Protein AF-A0A2T9Y3X3-F1 (afdb_monomer)

Mean predicted aligned error: 17.55 Å

Organism: NCBI:txid133385

Radius of gyration: 26.72 Å; Cα contacts (8 Å, |Δi|>4): 617; chains: 1; bounding box: 65×54×82 Å

pLDDT: mean 71.12, std 23.8, range [22.52, 98.0]

Secondary structure (DSSP, 8-state):
-HHHHHHHHHHHHHHHHGGG----PPP-TT-TT---PPBGGG--HHHHHHHHHHHHHHHHTTHHHHHHHHHHHTHHHHSSSTTHHHHHHHHHHHHHHHHHTT-TT----B--TTTTTT-GGG-GGGSTTTT--S-BTTTTB--SSTTTT-EE-SSSSEE-B---TBTTB--SS-HHHHH-GGGGSTTGGGSTHHHHHHHHHHHHHHHHHHH-GGGTT----B-TTS-B--TT--TTS-SS---------------S------S-GGGTTS----PPP---PPPBGGG--HHHHHHHHHHHHHHHHTTHHHHHHHHHHHTHHHHSSSTTHHHHHHHHHHHHHHHHHHH-TT----B--TTTTTT-GGGSGGGSTTTT----BTTTTB--SSTTTT-EE-SSSSEE-B---TBTTB------HHHHHHHHHH--SHHHHHHHHIIIIIHHHHHHH-GGGGSTTGGG-

Sequence (465 aa):
MKFIILIYSIFTFITCIYSQRIPNPPLPTTCSNVLVRKDVRNLSDQEWQKFSDVINTMHQRKWLEVLSKIHNNNMREIHNSGFFMPWHRRFLAHFQMLVNTIDPDVVLPYWDWTASWQNPEFDSVLSSNRFGGNGAGNQRCIVNGVQSSWEKSYPQFGCVSRNFAQGNSPGPFWPMQGIGGDFAEMWAPNDALFFLHHAMVDRIWAIWQNQNRNGFSDINSRTVNGGVINSNSQNFFNRNQRSNVKTPNRYFGMKLQAPAINTNLTRMFSTNNAVAEEMNLRKDIRRMTDSEWGDYTEAIRSMHDLGWLEELSKIHNDYAMEVHGCGFLLPWHRRFVNHFQKLINIINPSIVIPYWDWTAEWQNPENDPVLSSSRFGGNGVGQNQCVRDGIEANWNRTYPDFNCMKRGYQQGASPGPFWPMDGIVRLIRNDREFRMFSTNLENGSHGAVHLGIGADFAEMWAPNE

Structure (mmCIF, N/CA/C/O backbone):
data_AF-A0A2T9Y3X3-F1
#
_entry.id   AF-A0A2T9Y3X3-F1
#
loop_
_atom_site.group_PDB
_atom_site.id
_atom_site.type_symbol
_atom_site.label_atom_id
_atom_site.label_alt_id
_atom_site.label_comp_id
_atom_site.label_asym_id
_atom_site.label_entity_id
_atom_site.label_seq_id
_atom_site.pdbx_PDB_ins_code
_atom_site.Cartn_x
_atom_site.Cartn_y
_atom_site.Cartn_z
_atom_site.occupancy
_atom_site.B_iso_or_equiv
_atom_site.auth_seq_id
_atom_site.auth_comp_id
_atom_site.auth_asym_id
_atom_site.auth_atom_id
_atom_site.pdbx_PDB_model_num
ATOM 1 N N . MET A 1 1 ? -24.862 8.686 -46.335 1.00 45.59 1 MET A N 1
ATOM 2 C CA . MET A 1 1 ? -24.214 9.409 -45.212 1.00 45.59 1 MET A CA 1
ATOM 3 C C . MET A 1 1 ? -25.176 9.908 -44.125 1.00 45.59 1 MET A C 1
ATOM 5 O O . MET A 1 1 ? -24.797 9.843 -42.968 1.00 45.59 1 MET A O 1
ATOM 9 N N . LYS A 1 2 ? -26.418 10.335 -44.420 1.00 34.34 2 LYS A N 1
ATOM 10 C CA . LYS A 1 2 ? -27.380 10.769 -43.375 1.00 34.34 2 LYS A CA 1
ATOM 11 C C . LYS A 1 2 ? -28.136 9.643 -42.633 1.00 34.34 2 LYS A C 1
ATOM 13 O O . LYS A 1 2 ? -28.681 9.901 -41.572 1.00 34.34 2 LYS A O 1
ATOM 18 N N . PHE A 1 3 ? -28.123 8.402 -43.130 1.00 31.28 3 PHE A N 1
ATOM 19 C CA . PHE A 1 3 ? -28.801 7.261 -42.480 1.00 31.28 3 PHE A CA 1
ATOM 20 C C . PHE A 1 3 ? -27.947 6.528 -41.424 1.00 31.28 3 PHE A C 1
ATOM 22 O O . PHE A 1 3 ? -28.492 5.930 -40.506 1.00 31.28 3 PHE A O 1
ATOM 29 N N . ILE A 1 4 ? -26.614 6.616 -41.504 1.00 35.69 4 ILE A N 1
ATOM 30 C CA . ILE A 1 4 ? -25.695 5.964 -40.546 1.00 35.69 4 ILE A CA 1
ATOM 31 C C . ILE A 1 4 ? -25.573 6.784 -39.249 1.00 35.69 4 ILE A C 1
ATOM 33 O O . ILE A 1 4 ? -25.442 6.224 -38.166 1.00 35.69 4 ILE A O 1
ATOM 37 N N . ILE A 1 5 ? -25.718 8.109 -39.342 1.00 34.31 5 ILE A N 1
ATOM 38 C CA . ILE A 1 5 ? -25.665 9.016 -38.187 1.00 34.31 5 ILE A CA 1
ATOM 39 C C . ILE A 1 5 ? -26.908 8.844 -37.292 1.00 34.31 5 ILE A C 1
ATOM 41 O O . ILE A 1 5 ? -26.790 8.889 -36.074 1.00 34.31 5 ILE A O 1
ATOM 45 N N . LEU A 1 6 ? -28.082 8.538 -37.862 1.00 31.19 6 LEU A N 1
ATOM 46 C CA . LEU A 1 6 ? -29.314 8.345 -37.083 1.00 31.19 6 LEU A CA 1
ATOM 47 C C . LEU A 1 6 ? -29.314 7.032 -36.271 1.00 31.19 6 LEU A C 1
ATOM 49 O O . LEU A 1 6 ? -29.847 6.995 -35.165 1.00 31.19 6 LEU A O 1
ATOM 53 N N . ILE A 1 7 ? -28.668 5.973 -36.776 1.00 35.28 7 ILE A N 1
ATOM 54 C CA . ILE A 1 7 ? -28.535 4.690 -36.062 1.00 35.28 7 ILE A CA 1
ATOM 55 C C . ILE A 1 7 ? -27.543 4.820 -34.897 1.00 35.28 7 ILE A C 1
ATOM 57 O O . ILE A 1 7 ? -27.827 4.340 -33.801 1.00 35.28 7 ILE A O 1
ATOM 61 N N . TYR A 1 8 ? -26.439 5.553 -35.083 1.00 30.86 8 TYR A N 1
ATOM 62 C CA . TYR A 1 8 ? -25.487 5.829 -34.002 1.00 30.86 8 TYR A CA 1
ATOM 63 C C . TYR A 1 8 ? -26.073 6.723 -32.900 1.00 30.86 8 TYR A C 1
ATOM 65 O O . TYR A 1 8 ? -25.763 6.504 -31.730 1.00 30.86 8 TYR A O 1
ATOM 73 N N . SER A 1 9 ? -26.962 7.667 -33.233 1.00 32.09 9 SER A N 1
ATOM 74 C CA . SER A 1 9 ? -27.632 8.534 -32.250 1.00 32.09 9 SER A CA 1
ATOM 75 C C . SER A 1 9 ? -28.755 7.843 -31.461 1.00 32.09 9 SER A C 1
ATOM 77 O O . SER A 1 9 ? -28.993 8.197 -30.310 1.00 32.09 9 SER A O 1
ATOM 79 N N . ILE A 1 10 ? -29.420 6.825 -32.024 1.00 33.75 10 ILE A N 1
ATOM 80 C CA . ILE A 1 10 ? -30.422 6.025 -31.291 1.00 33.75 10 ILE A CA 1
ATOM 81 C C . ILE A 1 10 ? -29.736 4.972 -30.404 1.00 33.75 10 ILE A C 1
ATOM 83 O O . ILE A 1 10 ? -30.174 4.744 -29.275 1.00 33.75 10 ILE A O 1
ATOM 87 N N . PHE A 1 11 ? -28.602 4.406 -30.837 1.00 30.22 11 PHE A N 1
ATOM 88 C CA . PHE A 1 11 ? -27.811 3.499 -29.995 1.00 30.22 11 PHE A CA 1
ATOM 89 C C . PHE A 1 11 ? -27.131 4.215 -28.815 1.00 30.22 11 PHE A C 1
ATOM 91 O O . PHE A 1 11 ? -27.002 3.625 -27.744 1.00 30.22 11 PHE A O 1
ATOM 98 N N . THR A 1 12 ? -26.763 5.495 -28.956 1.00 32.69 12 THR A N 1
ATOM 99 C CA . THR A 1 12 ? -26.224 6.311 -27.845 1.00 32.69 12 THR A CA 1
ATOM 100 C C . THR A 1 12 ? -27.295 6.821 -26.874 1.00 32.69 12 THR A C 1
ATOM 102 O O . THR A 1 12 ? -26.985 7.055 -25.710 1.00 32.69 12 THR A O 1
ATOM 105 N N . PHE A 1 13 ? -28.568 6.921 -27.278 1.00 30.36 13 PHE A N 1
ATOM 106 C CA . PHE A 1 13 ? -29.653 7.282 -26.351 1.00 30.36 13 PHE A CA 1
ATOM 107 C C . PHE A 1 13 ? -30.237 6.078 -25.588 1.00 30.36 13 PHE A C 1
ATOM 109 O O . PHE A 1 13 ? -30.610 6.220 -24.424 1.00 30.36 13 PHE A O 1
ATOM 116 N N . ILE A 1 14 ? -30.251 4.873 -26.173 1.00 30.66 14 ILE A N 1
ATOM 117 C CA . ILE A 1 14 ? -30.709 3.652 -25.475 1.00 30.66 14 ILE A CA 1
ATOM 118 C C . ILE A 1 14 ? -29.642 3.119 -24.497 1.00 30.66 14 ILE A C 1
ATOM 120 O O . ILE A 1 14 ? -29.985 2.589 -23.440 1.00 30.66 14 ILE A O 1
ATOM 124 N N . THR A 1 15 ? -28.352 3.347 -24.765 1.00 31.41 15 THR A N 1
ATOM 125 C CA . THR A 1 15 ? -27.263 3.009 -23.824 1.00 31.41 15 THR A CA 1
ATOM 126 C C . THR A 1 15 ? -27.129 3.999 -22.661 1.00 31.41 15 THR A C 1
ATOM 128 O O . THR A 1 15 ? -26.677 3.612 -21.585 1.00 31.41 15 THR A O 1
ATOM 131 N N . CYS A 1 16 ? -27.628 5.232 -22.801 1.00 28.64 16 CYS A N 1
ATOM 132 C CA . CYS A 1 16 ? -27.688 6.200 -21.698 1.00 28.64 16 CYS A CA 1
ATOM 133 C C . CYS A 1 16 ? -28.875 5.989 -20.738 1.00 28.64 16 CYS A C 1
ATOM 135 O O . CYS A 1 16 ? -28.778 6.373 -19.574 1.00 28.64 16 CYS A O 1
ATOM 137 N N . ILE A 1 17 ? -29.969 5.337 -21.155 1.00 32.72 17 ILE A N 1
ATOM 138 C CA . ILE A 1 17 ? -31.127 5.080 -20.268 1.00 32.72 17 ILE A CA 1
ATOM 139 C C . ILE A 1 17 ? -30.954 3.787 -19.442 1.00 32.72 17 ILE A C 1
ATOM 141 O O . ILE A 1 17 ? -31.497 3.685 -18.342 1.00 32.72 17 ILE A O 1
ATOM 145 N N . TYR A 1 18 ? -30.100 2.849 -19.868 1.00 29.34 18 TYR A N 1
ATOM 146 C CA . TYR A 1 18 ? -29.689 1.704 -19.033 1.00 29.34 18 TYR A CA 1
ATOM 147 C C . TYR A 1 18 ? -28.472 1.982 -18.133 1.00 29.34 18 TYR A C 1
ATOM 149 O O . TYR A 1 18 ? -28.145 1.175 -17.263 1.00 29.34 18 TYR A O 1
ATOM 157 N N . SER A 1 19 ? -27.852 3.160 -18.250 1.00 31.12 19 SER A N 1
ATOM 158 C CA . SER A 1 19 ? -26.729 3.582 -17.400 1.00 31.12 19 SER A CA 1
ATOM 159 C C . SER A 1 19 ? -27.138 3.978 -15.969 1.00 31.12 19 SER A C 1
ATOM 161 O O . SER A 1 19 ? -26.263 4.252 -15.149 1.00 31.12 19 SER A O 1
ATOM 163 N N . GLN A 1 20 ? -28.433 3.999 -15.628 1.00 34.84 20 GLN A N 1
ATOM 164 C CA . GLN A 1 20 ? -28.901 4.292 -14.262 1.00 34.84 20 GLN A CA 1
ATOM 165 C C . GLN A 1 20 ? -29.295 3.059 -13.433 1.00 34.84 20 GLN A C 1
ATOM 167 O O . GLN A 1 20 ? -29.750 3.211 -12.302 1.00 34.84 20 GLN A O 1
ATOM 172 N N . ARG A 1 21 ? -29.080 1.832 -13.927 1.00 36.34 21 ARG A N 1
ATOM 173 C CA . ARG A 1 21 ? -29.188 0.604 -13.114 1.00 36.34 21 ARG A CA 1
ATOM 174 C C . ARG A 1 21 ? -28.209 -0.468 -13.578 1.00 36.34 21 ARG A C 1
ATOM 176 O O . ARG A 1 21 ? -28.612 -1.575 -13.917 1.00 36.34 21 ARG A O 1
ATOM 183 N N . ILE A 1 22 ? -26.919 -0.152 -13.562 1.00 29.39 22 ILE A N 1
ATOM 184 C CA . ILE A 1 22 ? -25.893 -1.195 -13.534 1.00 29.39 22 ILE A CA 1
ATOM 185 C C . ILE A 1 22 ? -25.540 -1.385 -12.054 1.00 29.39 22 ILE A C 1
ATOM 187 O O . ILE A 1 22 ? -24.742 -0.600 -11.533 1.00 29.39 22 ILE A O 1
ATOM 191 N N . PRO A 1 23 ? -26.174 -2.335 -11.330 1.00 34.94 23 PRO A N 1
ATOM 192 C CA . PRO A 1 23 ? -25.658 -2.735 -10.028 1.00 34.94 23 PRO A CA 1
ATOM 193 C C . PRO A 1 23 ? -24.201 -3.151 -10.213 1.00 34.94 23 PRO A C 1
ATOM 195 O O . PRO A 1 23 ? -23.835 -3.642 -11.285 1.00 34.94 23 PRO A O 1
ATOM 198 N N . ASN A 1 24 ? -23.376 -2.910 -9.190 1.00 29.89 24 ASN A N 1
ATOM 199 C CA . ASN A 1 24 ? -21.985 -3.356 -9.177 1.00 29.89 24 ASN A CA 1
ATOM 200 C C . ASN A 1 24 ? -21.893 -4.763 -9.789 1.00 29.89 24 ASN A C 1
ATOM 202 O O . ASN A 1 24 ? -22.757 -5.590 -9.468 1.00 29.89 24 ASN A O 1
ATOM 206 N N . PRO A 1 25 ? -20.910 -5.030 -10.671 1.00 29.92 25 PRO A N 1
ATOM 207 C CA . PRO A 1 25 ? -20.738 -6.365 -11.228 1.00 29.92 25 PRO A CA 1
ATOM 208 C C . PRO A 1 25 ? -20.775 -7.374 -10.074 1.00 29.92 25 PRO A C 1
ATOM 210 O O . PRO A 1 25 ? -20.190 -7.087 -9.020 1.00 29.92 25 PRO A O 1
ATOM 213 N N . PRO A 1 26 ? -21.509 -8.496 -10.201 1.00 32.25 26 PRO A N 1
ATOM 214 C CA . PRO A 1 26 ? -21.518 -9.484 -9.141 1.00 32.25 26 PRO A CA 1
ATOM 215 C C . PRO A 1 26 ? -20.068 -9.891 -8.910 1.00 32.25 26 PRO A C 1
ATOM 217 O O . PRO A 1 26 ? -19.355 -10.241 -9.853 1.00 32.25 26 PRO A O 1
ATOM 220 N N . LEU A 1 27 ? -19.629 -9.756 -7.657 1.00 32.03 27 LEU A N 1
ATOM 221 C CA . LEU A 1 27 ? -18.309 -10.203 -7.240 1.00 32.03 27 LEU A CA 1
ATOM 222 C C . LEU A 1 27 ? -18.123 -11.654 -7.719 1.00 32.03 27 LEU A C 1
ATOM 224 O O . LEU A 1 27 ? -19.108 -12.403 -7.728 1.00 32.03 27 LEU A O 1
ATOM 228 N N . PRO A 1 28 ? -16.904 -12.051 -8.128 1.00 28.48 28 PRO A N 1
ATOM 229 C CA . PRO A 1 28 ? -16.628 -13.397 -8.618 1.00 28.48 28 PRO A CA 1
ATOM 230 C C . PRO A 1 28 ? -17.271 -14.438 -7.701 1.00 28.48 28 PRO A C 1
ATOM 232 O O . PRO A 1 28 ? -17.148 -14.334 -6.479 1.00 28.48 28 PRO A O 1
ATOM 235 N N . THR A 1 29 ? -17.946 -15.444 -8.263 1.00 35.69 29 THR A N 1
ATOM 236 C CA . THR A 1 29 ? -18.671 -16.445 -7.456 1.00 35.69 29 THR A CA 1
ATOM 237 C C . THR A 1 29 ? -17.756 -17.220 -6.511 1.00 35.69 29 THR A C 1
ATOM 239 O O . THR A 1 29 ? -18.230 -17.773 -5.525 1.00 35.69 29 THR A O 1
ATOM 242 N N . THR A 1 30 ? -16.448 -17.200 -6.764 1.00 30.88 30 THR A N 1
ATOM 243 C CA . THR A 1 30 ? -15.414 -17.576 -5.803 1.00 30.88 30 THR A CA 1
ATOM 244 C C . THR A 1 30 ? -14.181 -16.696 -5.993 1.00 30.88 30 THR A C 1
ATOM 246 O O . THR A 1 30 ? -13.256 -17.039 -6.724 1.00 30.88 30 THR A O 1
ATOM 249 N N . CYS A 1 31 ? -14.131 -15.573 -5.281 1.00 31.61 31 CYS A N 1
ATOM 250 C CA . CYS A 1 31 ? -12.878 -15.213 -4.632 1.00 31.61 31 CYS A CA 1
ATOM 251 C C . CYS A 1 31 ? -12.754 -16.141 -3.431 1.00 31.61 31 CYS A C 1
ATOM 253 O O . CYS A 1 31 ? -13.565 -16.038 -2.512 1.00 31.61 31 CYS A O 1
ATOM 255 N N . SER A 1 32 ? -11.781 -17.050 -3.421 1.00 38.00 32 SER A N 1
ATOM 256 C CA . SER A 1 32 ? -11.674 -18.040 -2.344 1.00 38.00 32 SER A CA 1
ATOM 257 C C . SER A 1 32 ? -11.532 -17.395 -0.962 1.00 38.00 32 SER A C 1
ATOM 259 O O . SER A 1 32 ? -11.825 -18.071 0.009 1.00 38.00 32 SER A O 1
ATOM 261 N N . ASN A 1 33 ? -11.160 -16.103 -0.881 1.00 44.47 33 ASN A N 1
ATOM 262 C CA . ASN A 1 33 ? -11.141 -15.297 0.343 1.00 44.47 33 ASN A CA 1
ATOM 263 C C . ASN A 1 33 ? -11.351 -13.785 0.065 1.00 44.47 33 ASN A C 1
ATOM 265 O O . ASN A 1 33 ? -10.415 -12.992 0.186 1.00 44.47 33 ASN A O 1
ATOM 269 N N . VAL A 1 34 ? -12.559 -13.335 -0.311 1.00 43.94 34 VAL A N 1
ATOM 270 C CA . VAL A 1 34 ? -12.894 -11.898 -0.151 1.00 43.94 34 VAL A CA 1
ATOM 271 C C . VAL A 1 34 ? -13.094 -11.622 1.334 1.00 43.94 34 VAL A C 1
ATOM 273 O O . VAL A 1 34 ? -14.014 -12.153 1.951 1.00 43.94 34 VAL A O 1
ATOM 276 N N . LEU A 1 35 ? -12.247 -10.763 1.905 1.00 52.03 35 LEU A N 1
ATOM 277 C CA . LEU A 1 35 ? -12.434 -10.281 3.270 1.00 52.03 35 LEU A CA 1
ATOM 278 C C . LEU A 1 35 ? -13.644 -9.338 3.302 1.00 52.03 35 LEU A C 1
ATOM 280 O O . LEU A 1 35 ? -13.610 -8.241 2.741 1.00 52.03 35 LEU A O 1
ATOM 284 N N . VAL A 1 36 ? -14.718 -9.762 3.965 1.00 57.53 36 VAL A N 1
ATOM 285 C CA . VAL A 1 36 ? -15.934 -8.958 4.133 1.00 57.53 36 VAL A CA 1
ATOM 286 C C . VAL A 1 36 ? -15.887 -8.261 5.486 1.00 57.53 36 VAL A C 1
ATOM 288 O O . VAL A 1 36 ? -16.011 -8.903 6.528 1.00 57.53 36 VAL A O 1
ATOM 291 N N . ARG A 1 37 ? -15.745 -6.930 5.483 1.00 74.12 37 ARG A N 1
ATOM 292 C CA . ARG A 1 37 ? -15.903 -6.136 6.709 1.00 74.12 37 ARG A CA 1
ATOM 293 C C . ARG A 1 37 ? -17.377 -6.119 7.106 1.00 74.12 37 ARG A C 1
ATOM 295 O O . ARG A 1 37 ? -18.214 -5.647 6.336 1.00 74.12 37 ARG A O 1
ATOM 302 N N . LYS A 1 38 ? -17.689 -6.604 8.305 1.00 77.69 38 LYS A N 1
ATOM 303 C CA . LYS A 1 38 ? -19.032 -6.536 8.894 1.00 77.69 38 LYS A CA 1
ATOM 304 C C . LYS A 1 38 ? -19.159 -5.309 9.790 1.00 77.69 38 LYS A C 1
ATOM 306 O O . LYS A 1 38 ? -18.164 -4.799 10.304 1.00 77.69 38 LYS A O 1
ATOM 311 N N . ASP A 1 39 ? -20.394 -4.869 10.000 1.00 82.00 39 ASP A N 1
ATOM 312 C CA . ASP A 1 39 ? -20.692 -4.020 11.148 1.00 82.00 39 ASP A CA 1
ATOM 313 C C . ASP A 1 39 ? -20.313 -4.789 12.416 1.00 82.00 39 ASP A C 1
ATOM 315 O O . ASP A 1 39 ? -20.697 -5.951 12.566 1.00 82.00 39 ASP A O 1
ATOM 319 N N . VAL A 1 40 ? -19.566 -4.158 13.316 1.00 88.31 40 VAL A N 1
ATOM 320 C CA . VAL A 1 40 ? -19.124 -4.772 14.574 1.00 88.31 40 VAL A CA 1
ATOM 321 C C . VAL A 1 40 ? -20.294 -5.306 15.415 1.00 88.31 40 VAL A C 1
ATOM 323 O O . VAL A 1 40 ? -20.135 -6.285 16.141 1.00 88.31 40 VAL A O 1
ATOM 326 N N . ARG A 1 41 ? -21.490 -4.720 15.285 1.00 85.44 41 ARG A N 1
ATOM 327 C CA . ARG A 1 41 ? -22.707 -5.164 15.986 1.00 85.44 41 ARG A CA 1
ATOM 328 C C . ARG A 1 41 ? -23.257 -6.486 15.460 1.00 85.44 41 ARG A C 1
ATOM 330 O O . ARG A 1 41 ? -23.977 -7.170 16.175 1.00 85.44 41 ARG A O 1
ATOM 337 N N . ASN A 1 42 ? -22.894 -6.845 14.231 1.00 85.00 42 ASN A N 1
ATOM 338 C CA . ASN A 1 42 ? -23.330 -8.069 13.565 1.00 85.00 42 ASN A CA 1
ATOM 339 C C . ASN A 1 42 ? -22.295 -9.199 13.672 1.00 85.00 42 ASN A C 1
ATOM 341 O O . ASN A 1 42 ? -22.474 -10.242 13.044 1.00 85.00 42 ASN A O 1
ATOM 345 N N . LEU A 1 43 ? -21.202 -8.996 14.415 1.00 83.56 43 LEU A N 1
ATOM 346 C CA . LEU A 1 43 ? -20.276 -10.076 14.737 1.00 83.56 43 LEU A CA 1
ATOM 347 C C . LEU A 1 43 ? -20.931 -11.033 15.733 1.00 83.56 43 LEU A C 1
ATOM 349 O O . LEU A 1 43 ? -21.500 -10.604 16.738 1.00 83.56 43 LEU A O 1
ATOM 353 N N . SER A 1 44 ? -20.801 -12.332 15.470 1.00 93.06 44 SER A N 1
ATOM 354 C CA . SER A 1 44 ? -21.069 -13.362 16.474 1.00 93.06 44 SER A CA 1
ATOM 355 C C . SER A 1 44 ? -20.125 -13.213 17.669 1.00 93.06 44 SER A C 1
ATOM 357 O O . SER A 1 44 ? -19.055 -12.611 17.558 1.00 93.06 44 SER A O 1
ATOM 359 N N . ASP A 1 45 ? -20.471 -13.806 18.811 1.00 94.12 45 ASP A N 1
ATOM 360 C CA . ASP A 1 45 ? -19.597 -13.760 19.989 1.00 94.12 45 ASP A CA 1
ATOM 361 C C . ASP A 1 45 ? -18.233 -14.415 19.729 1.00 94.12 45 ASP A C 1
ATOM 363 O O . ASP A 1 45 ? -17.224 -13.945 20.245 1.00 94.12 45 ASP A O 1
ATOM 367 N N . GLN A 1 46 ? -18.173 -15.432 18.861 1.00 95.38 46 GLN A N 1
ATOM 368 C CA . GLN A 1 46 ? -16.912 -16.042 18.435 1.00 95.38 46 GLN A CA 1
ATOM 369 C C . GLN A 1 46 ? -16.069 -15.087 17.575 1.00 95.38 46 GLN A C 1
ATOM 371 O O . GLN A 1 46 ? -14.864 -14.970 17.789 1.00 95.38 46 GLN A O 1
ATOM 376 N N . GLU A 1 47 ? -16.683 -14.390 16.615 1.00 91.56 47 GLU A N 1
ATOM 377 C CA . GLU A 1 47 ? -15.985 -13.396 15.788 1.00 91.56 47 GLU A CA 1
ATOM 378 C C . GLU A 1 47 ? -15.519 -12.199 16.620 1.00 91.56 47 GLU A C 1
ATOM 380 O O . GLU A 1 47 ? -14.399 -11.719 16.441 1.00 91.56 47 GLU A O 1
ATOM 385 N N . TRP A 1 48 ? -16.356 -11.739 17.555 1.00 95.94 48 TRP A N 1
ATOM 386 C CA . TRP A 1 48 ? -15.987 -10.703 18.511 1.00 95.94 48 TRP A CA 1
ATOM 387 C C . TRP A 1 48 ? -14.811 -11.147 19.378 1.00 95.94 48 TRP A C 1
ATOM 389 O O . TRP A 1 48 ? -13.852 -10.391 19.506 1.00 95.94 48 TRP A O 1
ATOM 399 N N . GLN A 1 49 ? -14.851 -12.367 19.923 1.00 97.12 49 GLN A N 1
ATOM 400 C CA . GLN A 1 49 ? -13.775 -12.902 20.751 1.00 97.12 49 GLN A CA 1
ATOM 401 C C . GLN A 1 49 ? -12.454 -12.909 19.976 1.00 97.12 49 GLN A C 1
ATOM 403 O O . GLN A 1 49 ? -11.503 -12.263 20.413 1.00 97.12 49 GLN A O 1
ATOM 408 N N . LYS A 1 50 ? -12.433 -13.504 18.773 1.00 96.44 50 LYS A N 1
ATOM 409 C CA . LYS A 1 50 ? -11.250 -13.508 17.898 1.00 96.44 50 LYS A CA 1
ATOM 410 C C . LYS A 1 50 ? -10.726 -12.096 17.624 1.00 96.44 50 LYS A C 1
ATOM 412 O O . LYS A 1 50 ? -9.538 -11.828 17.779 1.00 96.44 50 LYS A O 1
ATOM 417 N N . PHE A 1 51 ? -11.608 -11.171 17.243 1.00 96.25 51 PHE A N 1
ATOM 418 C CA . PHE A 1 51 ? -11.207 -9.793 16.966 1.00 96.25 51 PHE A CA 1
ATOM 419 C C . PHE A 1 51 ? -10.648 -9.094 18.216 1.00 96.25 51 PHE A C 1
ATOM 421 O O . PHE A 1 51 ? -9.615 -8.427 18.137 1.00 96.25 51 PHE A O 1
ATOM 428 N N . SER A 1 52 ? -11.289 -9.283 19.373 1.00 97.69 52 SER A N 1
ATOM 429 C CA . SER A 1 52 ? -10.862 -8.719 20.655 1.00 97.69 52 SER A CA 1
ATOM 430 C C . SER A 1 52 ? -9.497 -9.263 21.104 1.00 97.69 52 SER A C 1
ATOM 432 O O . SER A 1 52 ? -8.644 -8.492 21.547 1.00 97.69 52 SER A O 1
ATOM 434 N N . ASP A 1 53 ? -9.23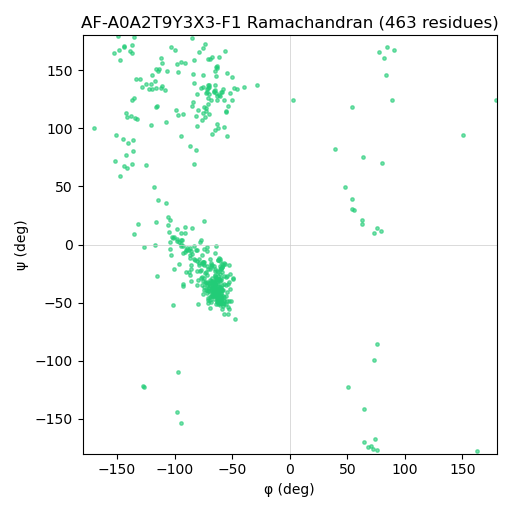8 -10.557 20.893 1.00 98.00 53 ASP A N 1
ATOM 435 C CA . ASP A 1 53 ? -7.960 -11.208 21.197 1.00 98.00 53 ASP A CA 1
ATOM 436 C C . ASP A 1 53 ? -6.833 -10.677 20.306 1.00 98.00 53 ASP A C 1
ATOM 438 O O . ASP A 1 53 ? -5.729 -10.386 20.786 1.00 98.00 53 ASP A O 1
ATOM 442 N N . VAL A 1 54 ? -7.119 -10.459 19.018 1.00 92.56 54 VAL A N 1
ATOM 443 C CA . VAL A 1 54 ? -6.163 -9.849 18.089 1.00 92.56 54 VAL A CA 1
ATOM 444 C C . VAL A 1 54 ? -5.805 -8.429 18.524 1.00 92.56 54 VAL A C 1
ATOM 446 O O . VAL A 1 54 ? -4.619 -8.126 18.656 1.00 92.56 54 VAL A O 1
ATOM 449 N N . ILE A 1 55 ? -6.778 -7.550 18.790 1.00 96.50 55 ILE A N 1
ATOM 450 C CA . ILE A 1 55 ? -6.463 -6.158 19.162 1.00 96.50 55 ILE A CA 1
ATOM 451 C C . ILE A 1 55 ? -5.789 -6.055 20.538 1.00 96.50 55 ILE A C 1
ATOM 453 O O . ILE A 1 55 ? -4.911 -5.209 20.711 1.00 96.50 55 ILE A O 1
ATOM 457 N N . ASN A 1 56 ? -6.108 -6.953 21.478 1.00 97.38 56 ASN A N 1
ATOM 458 C CA . ASN A 1 56 ? -5.375 -7.097 22.740 1.00 97.38 56 ASN A CA 1
ATOM 459 C C . ASN A 1 56 ? -3.913 -7.481 22.488 1.00 97.38 56 ASN A C 1
ATOM 461 O O . ASN A 1 56 ? -3.002 -6.875 23.053 1.00 97.38 56 ASN A O 1
ATOM 465 N N . THR A 1 57 ? -3.669 -8.432 21.587 1.00 83.81 57 THR A N 1
ATOM 466 C CA . THR A 1 57 ? -2.311 -8.831 21.194 1.00 83.81 57 THR A CA 1
ATOM 467 C C . THR A 1 57 ? -1.562 -7.673 20.526 1.00 83.81 57 THR A C 1
ATOM 469 O O . THR A 1 57 ? -0.404 -7.409 20.853 1.00 83.81 57 THR A O 1
ATOM 472 N N . MET A 1 58 ? -2.213 -6.923 19.631 1.00 85.19 58 MET A N 1
ATOM 473 C CA . MET A 1 58 ? -1.626 -5.729 19.005 1.00 85.19 58 MET A CA 1
ATOM 474 C C . MET A 1 58 ? -1.268 -4.655 20.042 1.00 85.19 58 MET A C 1
ATOM 476 O O . MET A 1 58 ? -0.215 -4.021 19.935 1.00 85.19 58 MET A O 1
ATOM 480 N N . HIS A 1 59 ? -2.120 -4.458 21.051 1.00 87.00 59 HIS A N 1
ATOM 481 C CA . HIS A 1 59 ? -1.860 -3.550 22.165 1.00 87.00 59 HIS A CA 1
ATOM 482 C C . HIS A 1 59 ? -0.646 -3.997 22.996 1.00 87.00 59 HIS A C 1
ATOM 484 O O . HIS A 1 59 ? 0.273 -3.203 23.210 1.00 87.00 59 HIS A O 1
ATOM 490 N N . GLN A 1 60 ? -0.588 -5.274 23.394 1.00 80.25 60 GLN A N 1
ATOM 491 C CA . GLN A 1 60 ? 0.533 -5.852 24.151 1.00 80.25 60 GLN A CA 1
ATOM 492 C C . GLN A 1 60 ? 1.866 -5.721 23.401 1.00 80.25 60 GLN A C 1
ATOM 494 O O . GLN A 1 60 ? 2.887 -5.389 24.000 1.00 80.25 60 GLN A O 1
ATOM 499 N N . ARG A 1 61 ? 1.846 -5.902 22.074 1.00 76.31 61 ARG A N 1
ATOM 500 C CA . ARG A 1 61 ? 3.006 -5.716 21.183 1.00 76.31 61 ARG A CA 1
ATOM 501 C C . ARG A 1 61 ? 3.324 -4.253 20.869 1.00 76.31 61 ARG A C 1
ATOM 503 O O . ARG A 1 61 ? 4.233 -3.980 20.089 1.00 76.31 61 ARG A O 1
ATOM 510 N N . LYS A 1 62 ? 2.576 -3.304 21.439 1.00 76.19 62 LYS A N 1
ATOM 511 C CA . LYS A 1 62 ? 2.753 -1.858 21.239 1.00 76.19 62 LYS A CA 1
ATOM 512 C C . LYS A 1 62 ? 2.542 -1.395 19.793 1.00 76.19 62 LYS A C 1
ATOM 514 O O . LYS A 1 62 ? 2.901 -0.273 19.441 1.00 76.19 62 LYS A O 1
ATOM 519 N N . TRP A 1 63 ? 1.891 -2.205 18.956 1.00 76.06 63 TRP A N 1
ATOM 520 C CA . TRP A 1 63 ? 1.637 -1.874 17.551 1.00 76.06 63 TRP A CA 1
ATOM 521 C C . TRP A 1 63 ? 0.666 -0.707 17.401 1.00 76.06 63 TRP A C 1
ATOM 523 O O . TRP A 1 63 ? 0.884 0.152 16.553 1.00 76.06 63 TRP A O 1
ATOM 533 N N . LEU A 1 64 ? -0.354 -0.612 18.259 1.00 75.94 64 LEU A N 1
ATOM 534 C CA . LEU A 1 64 ? -1.278 0.528 18.257 1.00 75.94 64 LEU A CA 1
ATOM 535 C C . LEU A 1 64 ? -0.549 1.852 18.534 1.00 75.94 64 LEU A C 1
ATOM 537 O O . LEU A 1 64 ? -0.830 2.858 17.893 1.00 75.94 64 LEU A O 1
ATOM 541 N N . GLU A 1 65 ? 0.468 1.840 19.398 1.00 80.38 65 GLU A N 1
ATOM 542 C CA . GLU A 1 65 ? 1.289 3.024 19.677 1.00 80.38 65 GLU A CA 1
ATOM 543 C C . GLU A 1 65 ? 2.185 3.400 18.491 1.00 80.38 65 GLU A C 1
ATOM 545 O O . GLU A 1 65 ? 2.380 4.581 18.196 1.00 80.38 65 GLU A O 1
ATOM 550 N N . VAL A 1 66 ? 2.724 2.403 17.782 1.00 60.25 66 VAL A N 1
ATOM 551 C CA . VAL A 1 66 ? 3.470 2.625 16.535 1.00 60.25 66 VAL A CA 1
ATOM 552 C C . VAL A 1 66 ? 2.556 3.241 15.475 1.00 60.25 66 VAL A C 1
ATOM 554 O O . VAL A 1 66 ? 2.928 4.233 14.848 1.00 60.25 66 VAL A O 1
ATOM 557 N N . LEU A 1 67 ? 1.339 2.718 15.322 1.00 67.00 67 LEU A N 1
ATOM 558 C CA . LEU A 1 67 ? 0.327 3.265 14.419 1.00 67.00 67 LEU A CA 1
ATOM 559 C C . LEU A 1 67 ? -0.059 4.701 14.814 1.00 67.00 67 LEU A C 1
ATOM 561 O O . LEU A 1 67 ? -0.148 5.563 13.940 1.00 67.00 67 LEU A O 1
ATOM 565 N N . SER A 1 68 ? -0.169 5.004 16.109 1.00 71.94 68 SER A N 1
ATOM 566 C CA . SER A 1 68 ? -0.382 6.366 16.618 1.00 71.94 68 SER A CA 1
ATOM 567 C C . SER A 1 68 ? 0.752 7.318 16.258 1.00 71.94 68 SER A C 1
ATOM 569 O O . SER A 1 68 ? 0.497 8.437 15.819 1.00 71.94 68 SER A O 1
ATOM 571 N N . LYS A 1 69 ? 2.013 6.887 16.398 1.00 62.66 69 LYS A N 1
ATOM 572 C CA . LYS A 1 69 ? 3.183 7.681 15.984 1.00 62.66 69 LYS A CA 1
ATOM 573 C C . LYS A 1 69 ? 3.171 7.941 14.485 1.00 62.66 69 LYS A C 1
ATOM 575 O O . LYS A 1 69 ? 3.438 9.062 14.064 1.00 62.66 69 LYS A O 1
ATOM 580 N N . ILE A 1 70 ? 2.850 6.926 13.682 1.00 55.28 70 ILE A N 1
ATOM 581 C CA . ILE A 1 70 ? 2.734 7.060 12.227 1.00 55.28 70 ILE A CA 1
ATOM 582 C C . ILE A 1 70 ? 1.651 8.086 11.883 1.00 55.28 70 ILE A C 1
ATOM 584 O O . ILE A 1 70 ? 1.928 9.022 11.138 1.00 55.28 70 ILE A O 1
ATOM 588 N N . HIS A 1 71 ? 0.453 7.964 12.450 1.00 80.31 71 HIS A N 1
ATOM 589 C CA . HIS A 1 71 ? -0.635 8.909 12.211 1.00 80.31 71 HIS A CA 1
ATOM 590 C C . HIS A 1 71 ? -0.259 10.342 12.625 1.00 80.31 71 HIS A C 1
ATOM 592 O O . HIS A 1 71 ? -0.363 11.264 11.815 1.00 80.31 71 HIS A O 1
ATOM 598 N N . ASN A 1 72 ? 0.282 10.529 13.834 1.00 73.69 72 ASN A N 1
ATOM 599 C CA . ASN A 1 72 ? 0.656 11.852 14.333 1.00 73.69 72 ASN A CA 1
ATOM 600 C C . ASN A 1 72 ? 1.798 12.492 13.524 1.00 73.69 72 ASN A C 1
ATOM 602 O O . ASN A 1 72 ? 1.721 13.659 13.147 1.00 73.69 72 ASN A O 1
ATOM 606 N N . ASN A 1 73 ? 2.841 11.731 13.179 1.00 62.12 73 ASN A N 1
ATOM 607 C CA . ASN A 1 73 ? 3.977 12.251 12.409 1.00 62.12 73 ASN A CA 1
ATOM 608 C C . ASN A 1 73 ? 3.577 12.709 11.000 1.00 62.12 73 ASN A C 1
ATOM 610 O O . ASN A 1 73 ? 4.198 13.619 10.455 1.00 62.12 73 ASN A O 1
ATOM 614 N N . ASN A 1 74 ? 2.533 12.106 10.427 1.00 50.38 74 ASN A N 1
ATOM 615 C CA . ASN A 1 74 ? 2.032 12.444 9.096 1.00 50.38 74 ASN A CA 1
ATOM 616 C C . ASN A 1 74 ? 0.846 13.428 9.140 1.00 50.38 74 ASN A C 1
ATOM 618 O O . ASN A 1 74 ? 0.325 13.793 8.087 1.00 50.38 74 ASN A O 1
ATOM 622 N N . MET A 1 75 ? 0.426 13.910 10.324 1.00 64.62 75 MET A N 1
ATOM 623 C CA . MET A 1 75 ? -0.841 14.640 10.497 1.00 64.62 75 MET A CA 1
ATOM 624 C C . MET A 1 75 ? -1.006 15.845 9.561 1.00 64.62 75 MET A C 1
ATOM 626 O O . MET A 1 75 ? -2.120 16.136 9.132 1.00 64.62 75 MET A O 1
ATOM 630 N N . ARG A 1 76 ? 0.098 16.537 9.241 1.00 55.16 76 ARG A N 1
ATOM 631 C CA . ARG A 1 76 ? 0.104 17.757 8.418 1.00 55.16 76 ARG A CA 1
ATOM 632 C C . ARG A 1 76 ? -0.174 17.478 6.946 1.00 55.16 76 ARG A C 1
ATOM 634 O O . ARG A 1 76 ? -0.645 18.363 6.245 1.00 55.16 76 ARG A O 1
ATOM 641 N N . GLU A 1 77 ? 0.150 16.276 6.491 1.00 48.97 77 GLU A N 1
ATOM 642 C CA . GLU A 1 77 ? 0.030 15.872 5.092 1.00 48.97 77 GLU A CA 1
ATOM 643 C C . GLU A 1 77 ? -1.327 15.211 4.831 1.00 48.97 77 GLU A C 1
ATOM 645 O O . GLU A 1 77 ? -1.932 15.401 3.774 1.00 48.97 77 GLU A O 1
ATOM 650 N N . ILE A 1 78 ? -1.824 14.459 5.816 1.00 52.84 78 ILE A N 1
ATOM 651 C CA . ILE A 1 78 ? -2.950 13.531 5.654 1.00 52.84 78 ILE A CA 1
ATOM 652 C C . ILE A 1 78 ? -4.299 14.125 6.070 1.00 52.84 78 ILE A C 1
ATOM 654 O O . ILE A 1 78 ? -5.332 13.581 5.697 1.00 52.84 78 ILE A O 1
ATOM 658 N N . HIS A 1 79 ? -4.322 15.224 6.829 1.00 65.62 79 HIS A N 1
ATOM 659 C CA . HIS A 1 79 ? -5.559 15.891 7.247 1.00 65.62 79 HIS A CA 1
ATOM 660 C C . HIS A 1 79 ? -5.782 17.192 6.486 1.00 65.62 79 HIS A C 1
ATOM 662 O O . HIS A 1 79 ? -4.836 17.887 6.124 1.00 65.62 79 HIS A O 1
ATOM 668 N N . ASN A 1 80 ? -7.057 17.548 6.288 1.00 58.09 80 ASN A N 1
ATOM 669 C CA . ASN A 1 80 ? -7.476 18.752 5.559 1.00 58.09 80 ASN A CA 1
ATOM 670 C C . ASN A 1 80 ? -6.902 18.835 4.132 1.00 58.09 80 ASN A C 1
ATOM 672 O O . ASN A 1 80 ? -6.680 19.922 3.600 1.00 58.09 80 ASN A O 1
ATOM 676 N N . SER A 1 81 ? -6.659 17.679 3.517 1.00 52.72 81 SER A N 1
ATOM 677 C CA . SER A 1 81 ? -6.086 17.544 2.184 1.00 52.72 81 SER A CA 1
ATOM 678 C C . SER A 1 81 ? -6.802 16.438 1.407 1.00 52.72 81 SER A C 1
ATOM 680 O O . SER A 1 81 ? -7.501 15.600 1.984 1.00 52.72 81 SER A O 1
ATOM 682 N N . GLY A 1 82 ? -6.581 16.393 0.090 1.00 53.88 82 GLY A N 1
ATOM 683 C CA . GLY A 1 82 ? -7.043 15.285 -0.753 1.00 53.88 82 GLY A CA 1
ATOM 684 C C . GLY A 1 82 ? -6.454 13.922 -0.352 1.00 53.88 82 GLY A C 1
ATOM 685 O O . GLY A 1 82 ? -6.979 12.888 -0.753 1.00 53.88 82 GLY A O 1
ATOM 686 N N . PHE A 1 83 ? -5.408 13.893 0.486 1.00 51.91 83 PHE A N 1
ATOM 687 C CA . PHE A 1 83 ? -4.788 12.656 0.971 1.00 51.91 83 PHE A CA 1
ATOM 688 C C . PHE A 1 83 ? -5.551 11.969 2.088 1.00 51.91 83 PHE A C 1
ATOM 690 O O . PHE A 1 83 ? -5.257 10.808 2.368 1.00 51.91 83 PHE A O 1
ATOM 697 N N . PHE A 1 84 ? -6.538 12.633 2.691 1.00 67.75 84 PHE A N 1
ATOM 698 C CA . PHE A 1 84 ? -7.265 12.077 3.823 1.00 67.75 84 PHE A CA 1
ATOM 699 C C . PHE A 1 84 ? -7.840 10.695 3.515 1.00 67.75 84 PHE A C 1
ATOM 701 O O . PHE A 1 84 ? -7.456 9.710 4.144 1.00 67.75 84 PHE A O 1
ATOM 708 N N . MET A 1 85 ? -8.697 10.596 2.505 1.00 69.38 85 MET A N 1
ATOM 709 C CA . MET A 1 85 ? -9.338 9.333 2.152 1.00 69.38 85 MET A CA 1
ATOM 710 C C . MET A 1 85 ? -8.338 8.226 1.768 1.00 69.38 85 MET A C 1
ATOM 712 O O . MET A 1 85 ? -8.388 7.139 2.353 1.00 69.38 85 MET A O 1
ATOM 716 N N . PRO A 1 86 ? -7.375 8.458 0.859 1.00 59.88 86 PRO A N 1
ATOM 717 C CA . PRO A 1 86 ? -6.491 7.381 0.429 1.00 59.88 86 PRO A CA 1
ATOM 718 C C . PRO A 1 86 ? -5.412 6.986 1.427 1.00 59.88 86 PRO A C 1
ATOM 720 O O . PRO A 1 86 ? -5.055 5.806 1.498 1.00 59.88 86 PRO A O 1
ATOM 723 N N . TRP A 1 87 ? -4.916 7.930 2.228 1.00 70.06 87 TRP A N 1
ATOM 724 C CA . TRP A 1 87 ? -3.980 7.604 3.294 1.00 70.06 87 TRP A CA 1
ATOM 725 C C . TRP A 1 87 ? -4.663 6.736 4.349 1.00 70.06 87 TRP A C 1
ATOM 727 O O . TRP A 1 87 ? -4.136 5.679 4.690 1.00 70.06 87 TRP A O 1
ATOM 737 N N . HIS A 1 88 ? -5.873 7.104 4.787 1.00 79.56 88 HIS A N 1
ATOM 738 C CA . HIS A 1 88 ? -6.604 6.323 5.786 1.00 79.56 88 HIS A CA 1
ATOM 739 C C . HIS A 1 88 ? -7.036 4.952 5.242 1.00 79.56 88 HIS A C 1
ATOM 741 O O . HIS A 1 88 ? -6.882 3.960 5.950 1.00 79.56 88 HIS A O 1
ATOM 747 N N . ARG A 1 89 ? -7.449 4.829 3.969 1.00 75.50 89 ARG A N 1
ATOM 748 C CA . ARG A 1 89 ? -7.702 3.515 3.334 1.00 75.50 89 ARG A CA 1
ATOM 749 C C . ARG A 1 89 ? -6.463 2.616 3.363 1.00 75.50 89 ARG A C 1
ATOM 751 O O . ARG A 1 89 ? -6.554 1.438 3.713 1.00 75.50 89 ARG A O 1
ATOM 758 N N . ARG A 1 90 ? -5.284 3.164 3.043 1.00 61.78 90 ARG A N 1
ATOM 759 C CA . ARG A 1 90 ? -4.012 2.430 3.141 1.00 61.78 90 ARG A CA 1
ATOM 760 C C . ARG A 1 90 ? -3.659 2.093 4.589 1.00 61.78 90 ARG A C 1
ATOM 762 O O . ARG A 1 90 ? -3.155 1.001 4.842 1.00 61.78 90 ARG A O 1
ATOM 769 N N . PHE A 1 91 ? -3.921 2.999 5.521 1.00 75.12 91 PHE A N 1
ATOM 770 C CA . PHE A 1 91 ? -3.674 2.792 6.943 1.00 75.12 91 PHE A CA 1
ATOM 771 C C . PHE A 1 91 ? -4.527 1.641 7.497 1.00 75.12 91 PHE A C 1
ATOM 773 O O . PHE A 1 91 ? -3.999 0.762 8.172 1.00 75.12 91 PHE A O 1
ATOM 780 N N . LEU A 1 92 ? -5.800 1.553 7.096 1.00 78.06 92 LEU A N 1
ATOM 781 C CA . LEU A 1 92 ? -6.687 0.427 7.415 1.00 78.06 92 LEU A CA 1
ATOM 782 C C . LEU A 1 92 ? -6.239 -0.880 6.754 1.00 78.06 92 LEU A C 1
ATOM 784 O O . LEU A 1 92 ? -6.321 -1.937 7.370 1.00 78.06 92 LEU A O 1
ATOM 788 N N . ALA A 1 93 ? -5.747 -0.832 5.512 1.00 65.50 93 ALA A N 1
ATOM 789 C CA . ALA A 1 93 ? -5.177 -2.010 4.859 1.00 65.50 93 ALA A CA 1
ATOM 790 C C . ALA A 1 93 ? -3.914 -2.506 5.582 1.00 65.50 93 ALA A C 1
ATOM 792 O O . ALA A 1 93 ? -3.722 -3.709 5.727 1.00 65.50 93 ALA A O 1
ATOM 793 N N . HIS A 1 94 ? -3.071 -1.594 6.072 1.00 57.62 94 HIS A N 1
ATOM 794 C CA . HIS A 1 94 ? -1.905 -1.943 6.879 1.00 57.62 94 HIS A CA 1
ATOM 795 C C . HIS A 1 94 ? -2.312 -2.528 8.239 1.00 57.62 94 HIS A C 1
ATOM 797 O O . HIS A 1 94 ? -1.772 -3.556 8.634 1.00 57.62 94 HIS A O 1
ATOM 803 N N . PHE A 1 95 ? -3.317 -1.951 8.904 1.00 79.12 95 PHE A N 1
ATOM 804 C CA . PHE A 1 95 ? -3.908 -2.536 10.111 1.00 79.12 95 PHE A CA 1
ATOM 805 C C . PHE A 1 95 ? -4.430 -3.958 9.854 1.00 79.12 95 PHE A C 1
ATOM 807 O O . PHE A 1 95 ? -4.085 -4.873 10.592 1.00 79.12 95 PHE A O 1
ATOM 814 N N . GLN A 1 96 ? -5.183 -4.171 8.768 1.00 80.38 96 GLN A N 1
ATOM 815 C CA . GLN A 1 96 ? -5.683 -5.497 8.385 1.00 80.38 96 GLN A CA 1
ATOM 816 C C . GLN A 1 96 ? -4.544 -6.494 8.134 1.00 80.38 96 GLN A C 1
ATOM 818 O O . GLN A 1 96 ? -4.644 -7.656 8.503 1.00 80.38 96 GLN A O 1
ATOM 823 N N . MET A 1 97 ? -3.442 -6.056 7.524 1.00 61.00 97 MET A N 1
ATOM 824 C CA . MET A 1 97 ? -2.279 -6.923 7.356 1.00 61.00 97 MET A CA 1
ATOM 825 C C . MET A 1 97 ? -1.677 -7.339 8.698 1.00 61.00 97 MET A C 1
ATOM 827 O O . MET A 1 97 ? -1.307 -8.497 8.837 1.00 61.00 97 MET A O 1
ATOM 831 N N . LEU A 1 98 ? -1.583 -6.423 9.669 1.00 59.75 98 LEU A N 1
ATOM 832 C CA . LEU A 1 98 ? -1.092 -6.740 11.014 1.00 59.75 98 LEU A CA 1
ATOM 833 C C . LEU A 1 98 ? -2.028 -7.717 11.731 1.00 59.75 98 LEU A C 1
ATOM 835 O O . LEU A 1 98 ? -1.550 -8.689 12.311 1.00 59.75 98 LEU A O 1
ATOM 839 N N . VAL A 1 99 ? -3.343 -7.510 11.627 1.00 74.69 99 VAL A N 1
ATOM 840 C CA . VAL A 1 99 ? -4.372 -8.440 12.121 1.00 74.69 99 VAL A CA 1
ATOM 841 C C . VAL A 1 99 ? -4.140 -9.851 11.574 1.00 74.69 99 VAL A C 1
ATOM 843 O O . VAL A 1 99 ? -4.040 -10.793 12.356 1.00 74.69 99 VAL A O 1
ATOM 846 N N . ASN A 1 100 ? -3.920 -9.982 10.261 1.00 75.50 100 ASN A N 1
ATOM 847 C CA . ASN A 1 100 ? -3.716 -11.279 9.611 1.00 75.50 100 ASN A CA 1
ATOM 848 C C . ASN A 1 100 ? -2.437 -12.005 10.060 1.00 75.50 100 ASN A C 1
ATOM 850 O O . ASN A 1 100 ? -2.346 -13.217 9.889 1.00 75.50 100 ASN A O 1
ATOM 854 N N . THR A 1 101 ? -1.444 -11.295 10.615 1.00 60.44 101 THR A N 1
ATOM 855 C CA . THR A 1 101 ? -0.245 -11.942 11.192 1.00 60.44 101 THR A CA 1
ATOM 856 C C . THR A 1 101 ? -0.510 -12.608 12.542 1.00 60.44 101 THR A C 1
ATOM 858 O O . THR A 1 101 ? 0.326 -13.376 13.013 1.00 60.44 101 THR A O 1
ATOM 861 N N . ILE A 1 102 ? -1.635 -12.284 13.186 1.00 65.88 102 ILE A N 1
ATOM 862 C CA . ILE A 1 102 ? -2.053 -12.856 14.469 1.00 65.88 102 ILE A CA 1
ATOM 863 C C . ILE A 1 102 ? -3.126 -13.920 14.228 1.00 65.88 102 ILE A C 1
ATOM 865 O O . ILE A 1 102 ? -2.964 -15.046 14.685 1.00 65.88 102 ILE A O 1
ATOM 869 N N . ASP A 1 103 ? -4.186 -13.576 13.492 1.00 80.88 103 ASP A N 1
ATOM 870 C CA . ASP A 1 103 ? -5.225 -14.517 13.062 1.00 80.88 103 ASP A CA 1
ATOM 871 C C . ASP A 1 103 ? -5.674 -14.158 11.627 1.00 80.88 103 ASP A C 1
ATOM 873 O O . ASP A 1 103 ? -6.244 -13.080 11.420 1.00 80.88 103 ASP A O 1
ATOM 877 N N . PRO A 1 104 ? -5.411 -15.019 10.622 1.00 74.44 104 PRO A N 1
ATOM 878 C CA . PRO A 1 104 ? -5.766 -14.755 9.227 1.00 74.44 104 PRO A CA 1
ATOM 879 C C . PRO A 1 104 ? -7.279 -14.767 8.956 1.00 74.44 104 PRO A C 1
ATOM 881 O O . PRO A 1 104 ? -7.696 -14.227 7.930 1.00 74.44 104 PRO A O 1
ATOM 884 N N . ASP A 1 105 ? -8.095 -15.336 9.850 1.00 78.38 105 ASP A N 1
ATOM 885 C CA . ASP A 1 105 ? -9.557 -15.370 9.710 1.00 78.38 105 ASP A CA 1
ATOM 886 C C . ASP A 1 105 ? -10.220 -14.067 10.183 1.00 78.38 105 ASP A C 1
ATOM 888 O O . ASP A 1 105 ? -11.411 -13.841 9.949 1.00 78.38 105 ASP A O 1
ATOM 892 N N . VAL A 1 106 ? -9.483 -13.206 10.892 1.00 81.88 106 VAL A N 1
ATOM 893 C CA . VAL A 1 106 ? -10.040 -11.982 11.471 1.00 81.88 106 VAL A CA 1
ATOM 894 C C . VAL A 1 106 ? -10.063 -10.864 10.440 1.00 81.88 106 VAL A C 1
ATOM 896 O O . VAL A 1 106 ? -9.042 -10.421 9.917 1.00 81.88 106 VAL A O 1
ATOM 899 N N . VAL A 1 107 ? -11.254 -10.319 10.203 1.00 78.81 107 VAL A N 1
ATOM 900 C CA . VAL A 1 107 ? -11.457 -9.153 9.340 1.00 78.81 107 VAL A CA 1
ATOM 901 C C . VAL A 1 107 ? -11.799 -7.938 10.191 1.00 78.81 107 VAL A C 1
ATOM 903 O O . VAL A 1 107 ? -12.671 -8.015 11.052 1.00 78.81 107 VAL A O 1
ATOM 906 N N . LEU A 1 108 ? -11.145 -6.802 9.928 1.00 85.44 108 LEU A N 1
ATOM 907 C CA . LEU A 1 108 ? -11.439 -5.512 10.552 1.00 85.44 108 LEU A CA 1
ATOM 908 C C . LEU A 1 108 ? -12.922 -5.151 10.336 1.00 85.44 108 LEU A C 1
ATOM 910 O O . LEU A 1 108 ? -13.315 -4.903 9.190 1.00 85.44 108 LEU A O 1
ATOM 914 N N . PRO A 1 109 ? -13.748 -5.078 11.395 1.00 85.75 109 PRO A N 1
ATOM 915 C CA . PRO A 1 109 ? -15.118 -4.608 11.265 1.00 85.75 109 PRO A CA 1
ATOM 916 C C . PRO A 1 109 ? -15.169 -3.083 11.091 1.00 85.75 109 PRO A C 1
ATOM 918 O O . PRO A 1 109 ? -14.180 -2.374 11.285 1.00 85.75 109 PRO A O 1
ATOM 921 N N . TYR A 1 110 ? -16.343 -2.563 10.745 1.00 81.88 110 TYR A N 1
ATOM 922 C CA . TYR A 1 110 ? -16.640 -1.130 10.800 1.00 81.88 110 TYR A CA 1
ATOM 923 C C . TYR A 1 110 ? -17.662 -0.828 11.898 1.00 81.88 110 TYR A C 1
ATOM 925 O O . TYR A 1 110 ? -18.457 -1.687 12.275 1.00 81.88 110 TYR A O 1
ATOM 933 N N . TRP A 1 111 ? -17.664 0.407 12.399 1.00 89.94 111 TRP A N 1
ATOM 934 C CA . TRP A 1 111 ? -18.694 0.900 13.315 1.00 89.94 111 TRP A CA 1
ATOM 935 C C . TRP A 1 111 ? -19.600 1.888 12.590 1.00 89.94 111 TRP A C 1
ATOM 937 O O . TRP A 1 111 ? -19.206 3.026 12.330 1.00 89.94 111 TRP A O 1
ATOM 947 N N . ASP A 1 112 ? -20.821 1.462 12.261 1.00 79.19 112 ASP A N 1
ATOM 948 C CA . ASP A 1 112 ? -21.830 2.361 11.703 1.00 79.19 112 ASP A CA 1
ATOM 949 C C . ASP A 1 112 ? -22.520 3.164 12.817 1.00 79.19 112 ASP A C 1
ATOM 951 O O . ASP A 1 112 ? -23.628 2.872 13.280 1.00 79.19 112 ASP A O 1
ATOM 955 N N . TRP A 1 113 ? -21.817 4.219 13.222 1.00 78.75 113 TRP A N 1
ATOM 956 C CA . TRP A 1 113 ? -22.259 5.225 14.182 1.00 78.75 113 TRP A CA 1
ATOM 957 C C . TRP A 1 113 ? -23.506 6.002 13.726 1.00 78.75 113 TRP A C 1
ATOM 959 O O . TRP A 1 113 ? -24.113 6.696 14.541 1.00 78.75 113 TRP A O 1
ATOM 969 N N . THR A 1 114 ? -23.930 5.885 12.460 1.00 75.81 114 THR A N 1
ATOM 970 C CA . THR A 1 114 ? -25.148 6.552 11.981 1.00 75.81 114 THR A CA 1
ATOM 971 C C . THR A 1 114 ? -26.411 5.878 12.500 1.00 75.81 114 THR A C 1
ATOM 973 O O . THR A 1 114 ? -27.422 6.550 12.647 1.00 75.81 114 THR A O 1
ATOM 976 N N . ALA A 1 115 ? -26.373 4.589 12.849 1.00 73.06 115 ALA A N 1
ATOM 977 C CA . ALA A 1 115 ? -27.575 3.886 13.304 1.00 73.06 115 ALA A CA 1
ATOM 978 C C . ALA A 1 115 ? -28.022 4.287 14.724 1.00 73.06 115 ALA A C 1
ATOM 980 O O . ALA A 1 115 ? -29.203 4.182 15.040 1.00 73.06 115 ALA A O 1
ATOM 981 N N . SER A 1 116 ? -27.103 4.796 15.549 1.00 74.44 116 SER A N 1
ATOM 982 C CA . SER A 1 116 ? -27.369 5.207 16.940 1.00 74.44 116 SER A CA 1
ATOM 983 C C . SER A 1 116 ? -27.163 6.709 17.151 1.00 74.44 116 SER A C 1
ATOM 985 O O . SER A 1 116 ? -26.971 7.154 18.278 1.00 74.44 116 SER A O 1
ATOM 987 N N . TRP A 1 117 ? -27.182 7.511 16.080 1.00 75.50 117 TRP A N 1
ATOM 988 C CA . TRP A 1 117 ? -26.774 8.924 16.104 1.00 75.50 117 TRP A CA 1
ATOM 989 C C . TRP A 1 117 ? -27.542 9.802 17.107 1.00 75.50 117 TRP A C 1
ATOM 991 O O . TRP A 1 117 ? -27.006 10.811 17.559 1.00 75.50 117 TRP A O 1
ATOM 1001 N N . GLN A 1 118 ? -28.785 9.434 17.439 1.00 74.50 118 GLN A N 1
ATOM 1002 C CA . GLN A 1 118 ? -29.632 10.143 18.406 1.00 74.50 118 GLN A CA 1
ATOM 1003 C C . GLN A 1 118 ? -29.209 9.899 19.853 1.00 74.50 118 GLN A C 1
ATOM 1005 O O . GLN A 1 118 ? -29.310 10.815 20.660 1.00 74.50 118 GLN A O 1
ATOM 1010 N N . ASN A 1 119 ? -28.762 8.681 20.168 1.00 81.88 119 ASN A N 1
ATOM 1011 C CA . ASN A 1 119 ? -28.382 8.280 21.522 1.00 81.88 119 ASN A CA 1
ATOM 1012 C C . ASN A 1 119 ? -27.133 7.374 21.476 1.00 81.88 119 ASN A C 1
ATOM 1014 O O . ASN A 1 119 ? -27.222 6.171 21.752 1.00 81.88 119 ASN A O 1
ATOM 1018 N N . PRO A 1 120 ? -25.971 7.908 21.057 1.00 84.38 120 PRO A N 1
ATOM 1019 C CA . PRO A 1 120 ? -24.775 7.104 20.821 1.00 84.38 120 PRO A CA 1
ATOM 1020 C C . PRO A 1 120 ? -24.242 6.421 22.084 1.00 84.38 120 PRO A C 1
ATOM 1022 O O . PRO A 1 120 ? -23.584 5.393 21.976 1.00 84.38 120 PRO A O 1
ATOM 1025 N N . GLU A 1 121 ? -24.556 6.929 23.277 1.00 86.19 121 GLU A N 1
ATOM 1026 C CA . GLU A 1 121 ? -24.216 6.312 24.565 1.00 86.19 121 GLU A CA 1
ATOM 1027 C C . GLU A 1 121 ? -24.842 4.932 24.791 1.00 86.19 121 GLU A C 1
ATOM 1029 O O . GLU A 1 121 ? -24.306 4.148 25.573 1.00 86.19 121 GLU A O 1
ATOM 1034 N N . PHE A 1 122 ? -25.953 4.631 24.115 1.00 89.44 122 PHE A N 1
ATOM 1035 C CA . PHE A 1 122 ? -26.625 3.334 24.196 1.00 89.44 122 PHE A CA 1
ATOM 1036 C C . PHE A 1 122 ? -26.249 2.405 23.040 1.00 89.44 122 PHE A C 1
ATOM 1038 O O . PHE A 1 122 ? -26.782 1.298 22.947 1.00 89.44 122 PHE A O 1
ATOM 1045 N N . ASP A 1 123 ? -25.339 2.823 22.155 1.00 91.44 123 ASP A N 1
ATOM 1046 C CA . ASP A 1 123 ? -24.824 1.931 21.127 1.00 91.44 123 ASP A CA 1
ATOM 1047 C C . ASP A 1 123 ? -24.073 0.767 21.788 1.00 91.44 123 ASP A C 1
ATOM 1049 O O . ASP A 1 123 ? -23.153 0.963 22.584 1.00 91.44 123 ASP A O 1
ATOM 1053 N N . SER A 1 124 ? -24.437 -0.463 21.419 1.00 93.19 124 SER A N 1
ATOM 1054 C CA . SER A 1 124 ? -23.780 -1.686 21.894 1.00 93.19 124 SER A CA 1
ATOM 1055 C C . SER A 1 124 ? -22.272 -1.721 21.632 1.00 93.19 124 SER A C 1
ATOM 1057 O O . SER A 1 124 ? -21.572 -2.508 22.247 1.00 93.19 124 SER A O 1
ATOM 1059 N N . VAL A 1 125 ? -21.728 -0.884 20.746 1.00 94.38 125 VAL A N 1
ATOM 1060 C CA . VAL A 1 125 ? -20.273 -0.761 20.578 1.00 94.38 125 VAL A CA 1
ATOM 1061 C C . VAL A 1 125 ? -19.601 -0.180 21.825 1.00 94.38 125 VAL A C 1
ATOM 1063 O O . VAL A 1 125 ? -18.487 -0.588 22.151 1.00 94.38 125 VAL A O 1
ATOM 1066 N N . LEU A 1 126 ? -20.280 0.713 22.553 1.00 94.44 126 LEU A N 1
ATOM 1067 C CA . LEU A 1 126 ? -19.769 1.395 23.749 1.00 94.44 126 LEU A CA 1
ATOM 1068 C C . LEU A 1 126 ? -20.150 0.690 25.063 1.00 94.44 126 LEU A C 1
ATOM 1070 O O . LEU A 1 126 ? -19.944 1.227 26.152 1.00 94.44 126 LEU A O 1
ATOM 1074 N N . SER A 1 127 ? -20.703 -0.521 24.995 1.00 94.56 127 SER A N 1
ATOM 1075 C CA . SER A 1 127 ? -21.034 -1.315 26.178 1.00 94.56 127 SER A CA 1
ATOM 1076 C C . SER A 1 127 ? -19.803 -2.005 26.782 1.00 94.56 127 SER A C 1
ATOM 1078 O O . SER A 1 127 ? -18.747 -2.155 26.159 1.00 94.56 127 SER A O 1
ATOM 1080 N N . SER A 1 128 ? -19.954 -2.494 28.015 1.00 95.06 128 SER A N 1
ATOM 1081 C CA . SER A 1 128 ? -18.895 -3.183 28.765 1.00 95.06 128 SER A CA 1
ATOM 1082 C C . SER A 1 128 ? -18.456 -4.525 28.170 1.00 95.06 128 SER A C 1
ATOM 1084 O O . SER A 1 128 ? -17.371 -4.990 28.502 1.00 95.06 128 SER A O 1
ATOM 1086 N N . ASN A 1 129 ? -19.259 -5.146 27.301 1.00 93.50 129 ASN A N 1
ATOM 1087 C CA . ASN A 1 129 ? -18.910 -6.372 26.571 1.00 93.50 129 ASN A CA 1
ATOM 1088 C C . ASN A 1 129 ? -18.317 -6.101 25.174 1.00 93.50 129 ASN A C 1
ATOM 1090 O O . ASN A 1 129 ? -18.088 -7.053 24.423 1.00 93.50 129 ASN A O 1
ATOM 1094 N N . ARG A 1 130 ? -18.101 -4.827 24.811 1.00 95.75 130 ARG A N 1
ATOM 1095 C CA . ARG A 1 130 ? -17.482 -4.395 23.549 1.00 95.75 130 ARG A CA 1
ATOM 1096 C C . ARG A 1 130 ? -16.315 -3.432 23.810 1.00 95.75 130 ARG A C 1
ATOM 1098 O O . ARG A 1 130 ? -15.372 -3.819 24.498 1.00 95.75 130 ARG A O 1
ATOM 1105 N N . PHE A 1 131 ? -16.329 -2.208 23.279 1.00 96.19 131 PHE A N 1
ATOM 1106 C CA . PHE A 1 131 ? -15.215 -1.252 23.405 1.00 96.19 131 PHE A CA 1
ATOM 1107 C C . PHE A 1 131 ? -15.257 -0.408 24.681 1.00 96.19 131 PHE A C 1
ATOM 1109 O O . PHE A 1 131 ? -14.321 0.352 24.928 1.00 96.19 131 PHE A O 1
ATOM 1116 N N . GLY A 1 132 ? -16.313 -0.522 25.484 1.00 94.81 132 GLY A N 1
ATOM 1117 C CA . GLY A 1 132 ? -16.474 0.278 26.690 1.00 94.81 132 GLY A CA 1
ATOM 1118 C C . GLY A 1 132 ? -16.929 1.711 26.427 1.00 94.81 132 GLY A C 1
ATOM 1119 O O . GLY A 1 132 ? -16.905 2.211 25.303 1.00 94.81 132 GLY A O 1
ATOM 1120 N N . GLY A 1 133 ? -17.375 2.364 27.493 1.00 92.88 133 GLY A N 1
ATOM 1121 C CA . GLY A 1 133 ? -18.023 3.670 27.449 1.00 92.88 133 GLY A CA 1
ATOM 1122 C C . GLY A 1 133 ? -17.077 4.825 27.768 1.00 92.88 133 GLY A C 1
ATOM 1123 O O . GLY A 1 133 ? -15.901 4.824 27.400 1.00 92.88 133 GLY A O 1
ATOM 1124 N N . ASN A 1 134 ? -17.620 5.831 28.454 1.00 94.94 134 ASN A N 1
ATOM 1125 C CA . ASN A 1 134 ? -16.879 7.015 28.871 1.00 94.94 134 ASN A CA 1
ATOM 1126 C C . ASN A 1 134 ? -15.751 6.675 29.856 1.00 94.94 134 ASN A C 1
ATOM 1128 O O . ASN A 1 134 ? -15.847 5.729 30.641 1.00 94.94 134 ASN A O 1
ATOM 1132 N N . GLY A 1 135 ? -14.707 7.499 29.853 1.00 95.25 135 GLY A N 1
ATOM 1133 C CA . GLY A 1 135 ? -13.613 7.381 30.795 1.00 95.25 135 GLY A CA 1
ATOM 1134 C C . GLY A 1 135 ? -13.964 7.884 32.195 1.00 95.25 135 GLY A C 1
ATOM 1135 O O . GLY A 1 135 ? -14.691 8.868 32.367 1.00 95.25 135 GLY A O 1
ATOM 1136 N N . ALA A 1 136 ? -13.395 7.238 33.211 1.00 94.69 136 ALA A N 1
ATOM 1137 C CA . ALA A 1 136 ? -13.612 7.558 34.618 1.00 94.69 136 ALA A CA 1
ATOM 1138 C C . ALA A 1 136 ? -12.358 8.131 35.301 1.00 94.69 136 ALA A C 1
ATOM 1140 O O . ALA A 1 136 ? -11.224 7.966 34.844 1.00 94.69 136 ALA A O 1
ATOM 1141 N N . GLY A 1 137 ? -12.579 8.809 36.430 1.00 92.88 137 GLY A N 1
ATOM 1142 C CA . GLY A 1 137 ? -11.522 9.423 37.235 1.00 92.88 137 GLY A CA 1
ATOM 1143 C C . GLY A 1 137 ? -10.833 10.613 36.560 1.00 92.88 137 GLY A C 1
ATOM 1144 O O . GLY A 1 137 ? -11.214 11.065 35.480 1.00 92.88 137 GLY A O 1
ATOM 1145 N N . ASN A 1 138 ? -9.786 11.126 37.210 1.00 92.06 138 ASN A N 1
ATOM 1146 C CA . ASN A 1 138 ? -9.080 12.333 36.761 1.00 92.06 138 ASN A CA 1
ATOM 1147 C C . ASN A 1 138 ? -8.357 12.141 35.420 1.00 92.06 138 ASN A C 1
ATOM 1149 O O . ASN A 1 138 ? -8.257 13.082 34.640 1.00 92.06 138 ASN A O 1
ATOM 1153 N N . GLN A 1 139 ? -7.872 10.926 35.148 1.00 90.81 139 GLN A N 1
ATOM 1154 C CA . GLN A 1 139 ? -7.189 10.577 33.897 1.00 90.81 139 GLN A CA 1
ATOM 1155 C C . GLN A 1 139 ? -8.150 10.145 32.784 1.00 90.81 139 GLN A C 1
ATOM 1157 O O . GLN A 1 139 ? -7.702 9.897 31.669 1.00 90.81 139 GLN A O 1
ATOM 1162 N N . ARG A 1 140 ? -9.460 10.066 33.071 1.00 95.56 140 ARG A N 1
ATOM 1163 C CA . ARG A 1 140 ? -10.489 9.657 32.106 1.00 95.56 140 ARG A CA 1
ATOM 1164 C C . ARG A 1 140 ? -10.188 8.304 31.459 1.00 95.56 140 ARG A C 1
ATOM 1166 O O . ARG A 1 140 ? -10.429 8.114 30.270 1.00 95.56 140 ARG A O 1
ATOM 1173 N N . CYS A 1 141 ? -9.669 7.365 32.244 1.00 97.00 141 CYS A N 1
ATOM 1174 C CA . CYS A 1 141 ? -9.347 6.025 31.768 1.00 97.00 141 CYS A CA 1
ATOM 1175 C C . CYS A 1 141 ? -10.613 5.290 31.353 1.00 97.00 141 CYS A C 1
ATOM 1177 O O . CYS A 1 141 ? -11.608 5.336 32.078 1.00 97.00 141 CYS A O 1
ATOM 1179 N N . ILE A 1 142 ? -10.574 4.582 30.226 1.00 96.81 142 ILE A N 1
ATOM 1180 C CA . ILE A 1 142 ? -11.609 3.597 29.904 1.00 96.81 142 ILE A CA 1
ATOM 1181 C C . ILE A 1 142 ? -11.584 2.530 31.010 1.00 96.81 142 ILE A C 1
ATOM 1183 O O . ILE A 1 142 ? -10.522 2.001 31.319 1.00 96.81 142 ILE A O 1
ATOM 1187 N N . VAL A 1 143 ? -12.731 2.236 31.633 1.00 95.38 143 VAL A N 1
ATOM 1188 C CA . VAL A 1 143 ? -12.826 1.327 32.802 1.00 95.38 143 VAL A CA 1
ATOM 1189 C C . VAL A 1 143 ? -13.667 0.072 32.557 1.00 95.38 143 VAL A C 1
ATOM 1191 O O . VAL A 1 143 ? -13.818 -0.759 33.447 1.00 95.38 143 VAL A O 1
ATOM 1194 N N . ASN A 1 144 ? -14.227 -0.089 31.361 1.00 96.00 144 ASN A N 1
ATOM 1195 C CA . ASN A 1 144 ? -14.973 -1.278 30.949 1.00 96.00 144 ASN A CA 1
ATOM 1196 C C . ASN A 1 144 ? -14.725 -1.580 29.461 1.00 96.00 144 ASN A C 1
ATOM 1198 O O . ASN A 1 144 ? -14.110 -0.777 28.762 1.00 96.00 144 ASN A O 1
ATOM 1202 N N . GLY A 1 145 ? -15.169 -2.742 28.980 1.00 96.62 145 GLY A N 1
ATOM 1203 C CA . GLY A 1 145 ? -14.874 -3.185 27.616 1.00 96.62 145 GLY A CA 1
ATOM 1204 C C . GLY A 1 145 ? -13.444 -3.691 27.436 1.00 96.62 145 GLY A C 1
ATOM 1205 O O . GLY A 1 145 ? -12.653 -3.745 28.374 1.00 96.62 145 GLY A O 1
ATOM 1206 N N . VAL A 1 146 ? -13.106 -4.045 26.197 1.00 96.94 146 VAL A N 1
ATOM 1207 C CA . VAL A 1 146 ? -11.820 -4.662 25.825 1.00 96.94 146 VAL A CA 1
ATOM 1208 C C . VAL A 1 146 ? -10.598 -3.793 26.165 1.00 96.94 146 VAL A C 1
ATOM 1210 O O . VAL A 1 146 ? -9.502 -4.316 26.317 1.00 96.94 146 VAL A O 1
ATOM 1213 N N . GLN A 1 147 ? -10.784 -2.479 26.338 1.00 96.25 147 GLN A N 1
ATOM 1214 C CA . GLN A 1 147 ? -9.711 -1.506 26.583 1.00 96.25 147 GLN A CA 1
ATOM 1215 C C . GLN A 1 147 ? -9.577 -1.078 28.055 1.00 96.25 147 GLN A C 1
ATOM 1217 O O . GLN A 1 147 ? -8.786 -0.183 28.351 1.00 96.25 147 GLN A O 1
ATOM 1222 N N . SER A 1 148 ? -10.325 -1.685 28.987 1.00 93.75 148 SER A N 1
ATOM 1223 C CA . SER A 1 148 ? -10.455 -1.218 30.381 1.00 93.75 148 SER A CA 1
ATOM 1224 C C . SER A 1 148 ? -9.169 -1.208 31.216 1.00 93.75 148 SER A C 1
ATOM 1226 O O . SER A 1 148 ? -9.145 -0.655 32.312 1.00 93.75 148 SER A O 1
ATOM 1228 N N . SER A 1 149 ? -8.114 -1.864 30.739 1.00 91.12 149 SER A N 1
ATOM 1229 C CA . SER A 1 149 ? -6.817 -1.983 31.416 1.00 91.12 149 SER A CA 1
ATOM 1230 C C . SER A 1 149 ? -5.644 -1.670 30.487 1.00 91.12 149 SER A C 1
ATOM 1232 O O . SER A 1 149 ? -4.520 -2.102 30.733 1.00 91.12 149 SER A O 1
ATOM 1234 N N . TRP A 1 150 ? -5.910 -1.001 29.366 1.00 96.81 150 TRP A N 1
ATOM 1235 C CA . TRP A 1 150 ? -4.886 -0.719 28.371 1.00 96.81 150 TRP A CA 1
ATOM 1236 C C . TRP A 1 150 ? -4.040 0.483 28.774 1.00 96.81 150 TRP A C 1
ATOM 1238 O O . TRP A 1 150 ? -4.561 1.568 29.043 1.00 96.81 150 TRP A O 1
ATOM 1248 N N . GLU A 1 151 ? -2.723 0.297 28.729 1.00 94.31 151 GLU A N 1
ATOM 1249 C CA . GLU A 1 151 ? -1.725 1.325 29.012 1.00 94.31 151 GLU A CA 1
ATOM 1250 C C . GLU A 1 151 ? -0.881 1.629 27.775 1.00 94.31 151 GLU A C 1
ATOM 1252 O O . GLU A 1 151 ? -0.366 0.739 27.091 1.00 94.31 151 GLU A O 1
ATOM 1257 N N . LYS A 1 152 ? -0.689 2.915 27.514 1.00 89.06 152 LYS A N 1
ATOM 1258 C CA . LYS A 1 152 ? 0.116 3.451 26.417 1.00 89.06 152 LYS A CA 1
ATOM 1259 C C . LYS A 1 152 ? 1.326 4.198 26.969 1.00 89.06 152 LYS A C 1
ATOM 1261 O O . LYS A 1 152 ? 1.259 4.797 28.037 1.00 89.06 152 LYS A O 1
ATOM 1266 N N . SER A 1 153 ? 2.428 4.186 26.223 1.00 81.69 153 SER A N 1
ATOM 1267 C CA . SER A 1 153 ? 3.624 5.000 26.491 1.00 81.69 153 SER A CA 1
ATOM 1268 C C . SER A 1 153 ? 3.706 6.255 25.616 1.00 81.69 153 SER A C 1
ATOM 1270 O O . SER A 1 153 ? 4.384 7.219 25.970 1.00 81.69 153 SER A O 1
ATOM 1272 N N . TYR A 1 154 ? 2.999 6.263 24.483 1.00 73.44 154 TYR A N 1
ATOM 1273 C CA . TYR A 1 154 ? 2.923 7.384 23.551 1.00 73.44 154 TYR A CA 1
ATOM 1274 C C . TYR A 1 154 ? 1.528 8.032 23.536 1.00 73.44 154 TYR A C 1
ATOM 1276 O O . TYR A 1 154 ? 0.538 7.307 23.461 1.00 73.44 154 TYR A O 1
ATOM 1284 N N . PRO A 1 155 ? 1.411 9.376 23.531 1.00 80.88 155 PRO A N 1
ATOM 1285 C CA . PRO A 1 155 ? 2.496 10.369 23.583 1.00 80.88 155 PRO A CA 1
ATOM 1286 C C . PRO A 1 155 ? 3.136 10.507 24.969 1.00 80.88 155 PRO A C 1
ATOM 1288 O O . PRO A 1 155 ? 4.215 11.075 25.092 1.00 80.88 155 PRO A O 1
ATOM 1291 N N . GLN A 1 156 ? 2.472 9.975 25.991 1.00 89.31 156 GLN A N 1
ATOM 1292 C CA . GLN A 1 156 ? 2.922 9.939 27.374 1.00 89.31 156 GLN A CA 1
ATOM 1293 C C . GLN A 1 156 ? 2.400 8.666 28.039 1.00 89.31 156 GLN A C 1
ATOM 1295 O O . GLN A 1 156 ? 1.400 8.100 27.584 1.00 89.31 156 GLN A O 1
ATOM 1300 N N . PHE A 1 157 ? 3.058 8.253 29.122 1.00 92.19 157 PHE A N 1
ATOM 1301 C CA . PHE A 1 157 ? 2.641 7.096 29.904 1.00 92.19 157 PHE A CA 1
ATOM 1302 C C . PHE A 1 157 ? 1.271 7.326 30.560 1.00 92.19 157 PHE A C 1
ATOM 1304 O O . PHE A 1 157 ? 1.052 8.360 31.194 1.00 92.19 157 PHE A O 1
ATOM 1311 N N . GLY A 1 158 ? 0.359 6.368 30.412 1.00 94.69 158 GLY A N 1
ATOM 1312 C CA . GLY A 1 158 ? -0.955 6.384 31.052 1.00 94.69 158 GLY A CA 1
ATOM 1313 C C . GLY A 1 158 ? -1.941 5.411 30.411 1.00 94.69 158 GLY A C 1
ATOM 1314 O O . GLY A 1 158 ? -1.609 4.699 29.467 1.00 94.69 158 GLY A O 1
ATOM 1315 N N . CYS A 1 159 ? -3.172 5.399 30.909 1.00 96.81 159 CYS A N 1
ATOM 1316 C CA . CYS A 1 159 ? -4.259 4.612 30.331 1.00 96.81 159 CYS A CA 1
ATOM 1317 C C . CYS A 1 159 ? -4.731 5.185 28.984 1.00 96.81 159 CYS A C 1
ATOM 1319 O O . CYS A 1 159 ? -4.536 6.371 28.697 1.00 96.81 159 CYS A O 1
ATOM 1321 N N . VAL A 1 160 ? -5.396 4.362 28.170 1.00 97.12 160 VAL A N 1
ATOM 1322 C CA . VAL A 1 160 ? -6.208 4.865 27.050 1.00 97.12 160 VAL A CA 1
ATOM 1323 C C . VAL A 1 160 ? -7.445 5.567 27.617 1.00 97.12 160 VAL A C 1
ATOM 1325 O O . VAL A 1 160 ? -8.143 5.023 28.477 1.00 97.12 160 VAL A O 1
ATOM 1328 N N . SER A 1 161 ? -7.698 6.791 27.158 1.00 96.38 161 SER A N 1
ATOM 1329 C CA . SER A 1 161 ? -8.689 7.694 27.744 1.00 96.38 161 SER A CA 1
ATOM 1330 C C . SER A 1 161 ? -9.796 8.103 26.773 1.00 96.38 161 SER A C 1
ATOM 1332 O O . SER A 1 161 ? -9.554 8.300 25.582 1.00 96.38 161 SER A O 1
ATOM 1334 N N . ARG A 1 162 ? -11.011 8.289 27.303 1.00 95.38 162 ARG A N 1
ATOM 1335 C CA . ARG A 1 162 ? -12.179 8.851 26.597 1.00 95.38 162 ARG A CA 1
ATOM 1336 C C . ARG A 1 162 ? -12.858 9.892 27.471 1.00 95.38 162 ARG A C 1
ATOM 1338 O O . ARG A 1 162 ? -12.956 9.710 28.681 1.00 95.38 162 ARG A O 1
ATOM 1345 N N . ASN A 1 163 ? -13.345 10.972 26.875 1.00 94.44 163 ASN A N 1
ATOM 1346 C CA . ASN A 1 163 ? -14.006 12.047 27.609 1.00 94.44 163 ASN A CA 1
ATOM 1347 C C . ASN A 1 163 ? -15.205 12.559 26.817 1.00 94.44 163 ASN A C 1
ATOM 1349 O O . ASN A 1 163 ? -15.084 13.510 26.044 1.00 94.44 163 ASN A O 1
ATOM 1353 N N . PHE A 1 164 ? -16.345 11.904 27.022 1.00 93.75 164 PHE A N 1
ATOM 1354 C CA . PHE A 1 164 ? -17.568 12.168 26.280 1.00 93.75 164 PHE A CA 1
ATOM 1355 C C . PHE A 1 164 ? -18.010 13.631 26.412 1.00 93.75 164 PHE A C 1
ATOM 1357 O O . PHE A 1 164 ? -18.049 14.194 27.511 1.00 93.75 164 PHE A O 1
ATOM 1364 N N . ALA A 1 165 ? -18.361 14.244 25.281 1.00 87.50 165 ALA A N 1
ATOM 1365 C CA . ALA A 1 165 ? -18.601 15.683 25.187 1.00 87.50 165 ALA A CA 1
ATOM 1366 C C . ALA A 1 165 ? -19.811 16.175 26.005 1.00 87.50 165 ALA A C 1
ATOM 1368 O O . ALA A 1 165 ? -19.834 17.329 26.431 1.00 87.50 165 ALA A O 1
ATOM 1369 N N . GLN A 1 166 ? -20.809 15.318 26.247 1.00 86.62 166 GLN A N 1
ATOM 1370 C CA . GLN A 1 166 ? -22.046 15.649 26.964 1.00 86.62 166 GLN A CA 1
ATOM 1371 C C . GLN A 1 166 ? -22.193 14.818 28.244 1.00 86.62 166 GLN A C 1
ATOM 1373 O O . GLN A 1 166 ? -23.222 14.193 28.511 1.00 86.62 166 GLN A O 1
ATOM 1378 N N . GLY A 1 167 ? -21.136 14.784 29.056 1.00 85.25 167 GLY A N 1
ATOM 1379 C CA . GLY A 1 167 ? -21.136 14.052 30.320 1.00 85.25 167 GLY A CA 1
ATOM 1380 C C . GLY A 1 167 ? -21.066 12.550 30.078 1.00 85.25 167 GLY A C 1
ATOM 1381 O O . GLY A 1 167 ? -19.983 12.034 29.840 1.00 85.25 167 GLY A O 1
ATOM 1382 N N . ASN A 1 168 ? -22.201 11.851 30.136 1.00 84.81 168 ASN A N 1
ATOM 1383 C CA . ASN A 1 168 ? -22.275 10.411 29.855 1.00 84.81 168 ASN A CA 1
ATOM 1384 C C . ASN A 1 168 ? -22.661 10.092 28.406 1.00 84.81 168 ASN A C 1
ATOM 1386 O O . ASN A 1 168 ? -22.781 8.917 28.070 1.00 84.81 168 ASN A O 1
ATOM 1390 N N . SER A 1 169 ? -22.814 11.108 27.553 1.00 86.44 169 SER A N 1
ATOM 1391 C CA . SER A 1 169 ? -23.092 10.927 26.130 1.00 86.44 169 SER A CA 1
ATOM 1392 C C . SER A 1 169 ? -22.016 11.550 25.244 1.00 86.44 169 SER A C 1
ATOM 1394 O O . SER A 1 169 ? -21.595 12.681 25.511 1.00 86.44 169 SER A O 1
ATOM 1396 N N . PRO A 1 170 ? -21.590 10.868 24.163 1.00 84.12 170 PRO A N 1
ATOM 1397 C CA . PRO A 1 170 ? -20.786 11.491 23.117 1.00 84.12 170 PRO A CA 1
ATOM 1398 C C . PRO A 1 170 ? -21.492 12.681 22.444 1.00 84.12 170 PRO A C 1
ATOM 1400 O O . PRO A 1 170 ? -20.834 13.539 21.864 1.00 84.12 170 PRO A O 1
ATOM 1403 N N . GLY A 1 171 ? -22.823 12.760 22.553 1.00 78.12 171 GLY A N 1
ATOM 1404 C CA . GLY A 1 171 ? -23.656 13.746 21.880 1.00 78.12 171 GLY A CA 1
ATOM 1405 C C . GLY A 1 171 ? -23.973 13.368 20.429 1.00 78.12 171 GLY A C 1
ATOM 1406 O O . GLY A 1 171 ? -23.286 12.538 19.827 1.00 78.12 171 GLY A O 1
ATOM 1407 N N . PRO A 1 172 ? -25.020 13.966 19.838 1.00 63.22 172 PRO A N 1
ATOM 1408 C CA . PRO A 1 172 ? -25.336 13.744 18.442 1.00 63.22 172 PRO A CA 1
ATOM 1409 C C . PRO A 1 172 ? -24.285 14.465 17.591 1.00 63.22 172 PRO A C 1
ATOM 1411 O O . PRO A 1 172 ? -24.025 15.651 17.793 1.00 63.22 172 PRO A O 1
ATOM 1414 N N . PHE A 1 173 ? -23.731 13.748 16.612 1.00 56.75 173 PHE A N 1
ATOM 1415 C CA . PHE A 1 173 ? -22.753 14.209 15.615 1.00 56.75 173 PHE A CA 1
ATOM 1416 C C . PHE A 1 173 ? -21.273 14.210 16.052 1.00 56.75 173 PHE A C 1
ATOM 1418 O O . PHE A 1 173 ? -20.924 14.501 17.188 1.00 56.75 173 PHE A O 1
ATOM 1425 N N . TRP A 1 174 ? -20.400 13.925 15.073 1.00 64.56 174 TRP A N 1
ATOM 1426 C CA . TRP A 1 174 ? -18.930 13.976 15.157 1.00 64.56 174 TRP A CA 1
ATOM 1427 C C . TRP A 1 174 ? -18.287 12.985 16.143 1.00 64.56 174 TRP A C 1
ATOM 1429 O O . TRP A 1 174 ? -17.792 13.401 17.188 1.00 64.56 174 TRP A O 1
ATOM 1439 N N . PRO A 1 175 ? -18.207 11.680 15.804 1.00 69.69 175 PRO A N 1
ATOM 1440 C CA . PRO A 1 175 ? -17.697 10.652 16.717 1.00 69.69 175 PRO A CA 1
ATOM 1441 C C . PRO A 1 175 ? -16.329 10.973 17.332 1.00 69.69 175 PRO A C 1
ATOM 1443 O O . PRO A 1 175 ? -16.123 10.716 18.511 1.00 69.69 175 PRO A O 1
ATOM 1446 N N . MET A 1 176 ? -15.418 11.576 16.561 1.00 73.69 176 MET A N 1
ATOM 1447 C CA . MET A 1 176 ? -14.089 11.978 17.040 1.00 73.69 176 MET A CA 1
ATOM 1448 C C . MET A 1 176 ? -14.181 12.952 18.225 1.00 73.69 176 MET A C 1
ATOM 1450 O O . MET A 1 176 ? -13.671 12.676 19.307 1.00 73.69 176 MET A O 1
ATOM 1454 N N . GLN A 1 177 ? -14.891 14.066 18.047 1.00 74.94 177 GLN A N 1
ATOM 1455 C CA . GLN A 1 177 ? -15.067 15.099 19.068 1.00 74.94 177 GLN A CA 1
ATOM 1456 C C . GLN A 1 177 ? -16.015 14.659 20.190 1.00 74.94 177 GLN A C 1
ATOM 1458 O O . GLN A 1 177 ? -15.823 15.053 21.337 1.00 74.94 177 GLN A O 1
ATOM 1463 N N . GLY A 1 178 ? -17.022 13.848 19.863 1.00 82.88 178 GLY A N 1
ATOM 1464 C CA . GLY A 1 178 ? -18.010 13.357 20.814 1.00 82.88 178 GLY A CA 1
ATOM 1465 C C . GLY A 1 178 ? -17.425 12.368 21.816 1.00 82.88 178 GLY A C 1
ATOM 1466 O O . GLY A 1 178 ? -17.676 12.496 23.009 1.00 82.88 178 GLY A O 1
ATOM 1467 N N . ILE A 1 179 ? -16.614 11.409 21.356 1.00 91.31 179 ILE A N 1
ATOM 1468 C CA . ILE A 1 179 ? -15.954 10.423 22.229 1.00 91.31 179 ILE A CA 1
ATOM 1469 C C . ILE A 1 179 ? -14.844 11.080 23.068 1.00 91.31 179 ILE A C 1
ATOM 1471 O O . ILE A 1 179 ? -14.699 10.763 24.252 1.00 91.31 179 ILE A O 1
ATOM 1475 N N . GLY A 1 180 ? -14.083 12.016 22.492 1.00 90.31 180 GLY A N 1
ATOM 1476 C CA . GLY A 1 180 ? -13.085 12.792 23.231 1.00 90.31 180 GLY A CA 1
ATOM 1477 C C . GLY A 1 180 ? -11.919 11.962 23.789 1.00 90.31 180 GLY A C 1
ATOM 1478 O O . GLY A 1 180 ? -11.758 10.780 23.492 1.00 90.31 180 GLY A O 1
ATOM 1479 N N . GLY A 1 181 ? -11.097 12.585 24.638 1.00 91.94 181 GLY A N 1
ATOM 1480 C CA . GLY A 1 181 ? -9.899 11.942 25.193 1.00 91.94 181 GLY A CA 1
ATOM 1481 C C . GLY A 1 181 ? -8.878 11.619 24.103 1.00 91.94 181 GLY A C 1
ATOM 1482 O O . GLY A 1 181 ? -8.732 12.384 23.153 1.00 91.94 181 GLY A O 1
ATOM 1483 N N . ASP A 1 182 ? -8.202 10.475 24.206 1.00 94.31 182 ASP A N 1
ATOM 1484 C CA . ASP A 1 182 ? -7.218 10.055 23.201 1.00 94.31 182 ASP A CA 1
ATOM 1485 C C . ASP A 1 182 ? -7.822 9.894 21.806 1.00 94.31 182 ASP A C 1
ATOM 1487 O O . ASP A 1 182 ? -7.141 10.148 20.817 1.00 94.31 182 ASP A O 1
ATOM 1491 N N . PHE A 1 183 ? -9.100 9.521 21.723 1.00 94.62 183 PHE A N 1
ATOM 1492 C CA . PHE A 1 183 ? -9.808 9.321 20.461 1.00 94.62 183 PHE A CA 1
ATOM 1493 C C . PHE A 1 183 ? -9.976 10.610 19.643 1.00 94.62 183 PHE A C 1
ATOM 1495 O O . PHE A 1 183 ? -10.137 10.540 18.430 1.00 94.62 183 PHE A O 1
ATOM 1502 N N . ALA A 1 184 ? -9.924 11.784 20.279 1.00 89.44 184 ALA A N 1
ATOM 1503 C CA . ALA A 1 184 ? -10.025 13.075 19.592 1.00 89.44 184 ALA A CA 1
ATOM 1504 C C . ALA A 1 184 ? -8.667 13.640 19.143 1.00 89.44 184 ALA A C 1
ATOM 1506 O O . ALA A 1 184 ? -8.619 14.689 18.497 1.00 89.44 184 ALA A O 1
ATOM 1507 N N . GLU A 1 185 ? -7.568 12.975 19.495 1.00 91.75 185 GLU A N 1
ATOM 1508 C CA . GLU A 1 185 ? -6.213 13.483 19.312 1.00 91.75 185 GLU A CA 1
ATOM 1509 C C . GLU A 1 185 ? -5.511 12.838 18.112 1.00 91.75 185 GLU A C 1
ATOM 1511 O O . GLU A 1 185 ? -5.940 11.834 17.549 1.00 91.75 185 GLU A O 1
ATOM 1516 N N . MET A 1 186 ? -4.349 13.366 17.726 1.00 85.62 186 MET A N 1
ATOM 1517 C CA . MET A 1 186 ? -3.575 12.806 16.605 1.00 85.62 186 MET A CA 1
ATOM 1518 C C . MET A 1 186 ? -2.918 11.455 16.926 1.00 85.62 186 MET A C 1
ATOM 1520 O O . MET A 1 186 ? -2.347 10.813 16.048 1.00 85.62 186 MET A O 1
ATOM 1524 N N . TRP A 1 187 ? -3.014 10.996 18.171 1.00 89.25 187 TRP A N 1
ATOM 1525 C CA . TRP A 1 187 ? -2.670 9.641 18.605 1.00 89.25 187 TRP A CA 1
ATOM 1526 C C . TRP A 1 187 ? -3.916 8.785 18.886 1.00 89.25 187 TRP A C 1
ATOM 1528 O O . TRP A 1 187 ? -3.827 7.790 19.608 1.00 89.25 187 TRP A O 1
ATOM 1538 N N . ALA A 1 188 ? -5.059 9.134 18.284 1.00 94.94 188 ALA A N 1
ATOM 1539 C CA . ALA A 1 188 ? -6.288 8.347 18.321 1.00 94.94 188 ALA A CA 1
ATOM 1540 C C . ALA A 1 188 ? -6.131 6.855 17.986 1.00 94.94 188 ALA A C 1
ATOM 1542 O O . ALA A 1 188 ? -6.880 6.077 18.571 1.00 94.94 188 ALA A O 1
ATOM 1543 N N . PRO A 1 189 ? -5.161 6.390 17.163 1.00 94.88 189 PRO A N 1
ATOM 1544 C CA . PRO A 1 189 ? -4.960 4.952 16.962 1.00 94.88 189 PRO A CA 1
ATOM 1545 C C . PRO A 1 189 ? -4.612 4.147 18.230 1.00 94.88 189 PRO A C 1
ATOM 1547 O O . PRO A 1 189 ? -4.676 2.919 18.197 1.00 94.88 189 PRO A O 1
ATOM 1550 N N . ASN A 1 190 ? -4.277 4.802 19.350 1.00 93.81 190 ASN A N 1
ATOM 1551 C CA . ASN A 1 190 ? -4.148 4.157 20.662 1.00 93.81 190 ASN A CA 1
ATOM 1552 C C . ASN A 1 190 ? -5.485 3.591 21.155 1.00 93.81 190 ASN A C 1
ATOM 1554 O O . ASN A 1 190 ? -5.511 2.629 21.922 1.00 93.81 190 ASN A O 1
ATOM 1558 N N . ASP A 1 191 ? -6.586 4.196 20.720 1.00 97.44 191 ASP A N 1
ATOM 1559 C CA . ASP A 1 191 ? -7.926 3.691 20.915 1.00 97.44 191 ASP A CA 1
ATOM 1560 C C . ASP A 1 191 ? -8.328 2.843 19.697 1.00 97.44 191 ASP A C 1
ATOM 1562 O O . ASP A 1 191 ? -8.520 3.357 18.596 1.00 97.44 191 ASP A O 1
ATOM 1566 N N . ALA A 1 192 ? -8.479 1.527 19.880 1.00 97.00 192 ALA A N 1
ATOM 1567 C CA . ALA A 1 192 ? -8.781 0.608 18.781 1.00 97.00 192 ALA A CA 1
ATOM 1568 C C . ALA A 1 192 ? -10.111 0.922 18.065 1.00 97.00 192 ALA A C 1
ATOM 1570 O O . ALA A 1 192 ? -10.277 0.554 16.897 1.00 97.00 192 ALA A O 1
ATOM 1571 N N . LEU A 1 193 ? -11.031 1.650 18.711 1.00 96.69 193 LEU A N 1
ATOM 1572 C CA . LEU A 1 193 ? -12.266 2.126 18.086 1.00 96.69 193 LEU A CA 1
ATOM 1573 C C . LEU A 1 193 ? -11.981 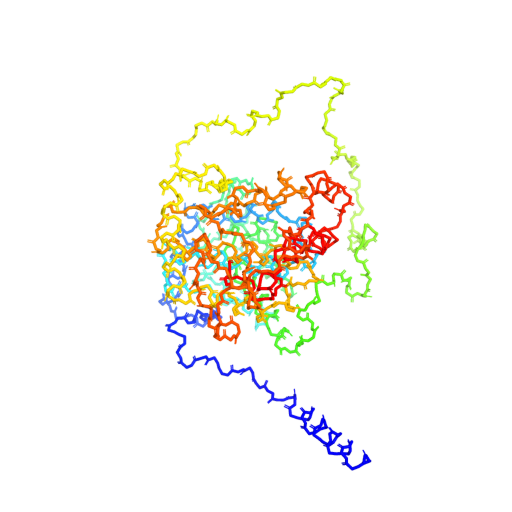3.022 16.861 1.00 96.69 193 LEU A C 1
ATOM 1575 O O . LEU A 1 193 ? -12.814 3.111 15.955 1.00 96.69 193 LEU A O 1
ATOM 1579 N N . PHE A 1 194 ? -10.795 3.648 16.790 1.00 97.12 194 PHE A N 1
ATOM 1580 C CA . PHE A 1 194 ? -10.357 4.497 15.677 1.00 97.12 194 PHE A CA 1
ATOM 1581 C C . PHE A 1 194 ? -10.440 3.746 14.347 1.00 97.12 194 PHE A C 1
ATOM 1583 O O . PHE A 1 194 ? -10.955 4.267 13.356 1.00 97.12 194 PHE A O 1
ATOM 1590 N N . PHE A 1 195 ? -9.983 2.492 14.321 1.00 96.50 195 PHE A N 1
ATOM 1591 C CA . PHE A 1 195 ? -9.939 1.698 13.094 1.00 96.50 195 PHE A CA 1
ATOM 1592 C C . PHE A 1 195 ? -11.339 1.319 12.612 1.00 96.50 195 PHE A C 1
ATOM 1594 O O . PHE A 1 195 ? -11.586 1.325 11.409 1.00 96.50 195 PHE A O 1
ATOM 1601 N N . LEU A 1 196 ? -12.279 1.075 13.529 1.00 95.62 196 LEU A N 1
ATOM 1602 C CA . LEU A 1 196 ? -13.679 0.809 13.189 1.00 95.62 196 LEU A CA 1
ATOM 1603 C C . LEU A 1 196 ? -14.379 2.065 12.664 1.00 95.62 196 LEU A C 1
ATOM 1605 O O . LEU A 1 196 ? -15.150 1.987 11.703 1.00 95.62 196 LEU A O 1
ATOM 1609 N N . HIS A 1 197 ? -14.097 3.222 13.270 1.00 93.88 197 HIS A N 1
ATOM 1610 C CA . HIS A 1 197 ? -14.587 4.509 12.787 1.00 93.88 197 HIS A CA 1
ATOM 1611 C C . HIS A 1 197 ? -14.077 4.791 11.371 1.00 93.88 197 HIS A C 1
ATOM 1613 O O . HIS A 1 197 ? -14.869 5.038 10.461 1.00 93.88 197 HIS A O 1
ATOM 1619 N N . HIS A 1 198 ? -12.764 4.687 11.150 1.00 93.25 198 HIS A N 1
ATOM 1620 C CA . HIS A 1 198 ? -12.179 4.927 9.834 1.00 93.25 198 HIS A CA 1
ATOM 1621 C C . HIS A 1 198 ? -12.584 3.862 8.807 1.00 93.25 198 HIS A C 1
ATOM 1623 O O . HIS A 1 198 ? -12.718 4.198 7.634 1.00 93.25 198 HIS A O 1
ATOM 1629 N N . ALA A 1 199 ? -12.871 2.618 9.209 1.00 80.38 199 ALA A N 1
ATOM 1630 C CA . ALA A 1 199 ? -13.466 1.617 8.322 1.00 80.38 199 ALA A CA 1
ATOM 1631 C C . ALA A 1 199 ? -14.886 2.002 7.869 1.00 80.38 199 ALA A C 1
ATOM 1633 O O . ALA A 1 199 ? -15.245 1.740 6.721 1.00 80.38 199 ALA A O 1
ATOM 1634 N N . MET A 1 200 ? -15.676 2.671 8.718 1.00 82.69 200 MET A N 1
ATOM 1635 C CA . MET A 1 200 ? -16.967 3.242 8.317 1.00 82.69 200 MET A CA 1
ATOM 1636 C C . MET A 1 200 ? -16.790 4.451 7.389 1.00 82.69 200 MET A C 1
ATOM 1638 O O . MET A 1 200 ? -17.500 4.562 6.393 1.00 82.69 200 MET A O 1
ATOM 1642 N N . VAL A 1 201 ? -15.812 5.324 7.650 1.00 80.19 201 VAL A N 1
ATOM 1643 C CA . VAL A 1 201 ? -15.459 6.434 6.741 1.00 80.19 201 VAL A CA 1
ATOM 1644 C C . VAL A 1 201 ? -15.042 5.903 5.364 1.00 80.19 201 VAL A C 1
ATOM 1646 O O . VAL A 1 201 ? -15.524 6.382 4.339 1.00 80.19 201 VAL A O 1
ATOM 1649 N N . ASP A 1 202 ? -14.211 4.863 5.332 1.00 73.81 202 ASP A N 1
ATOM 1650 C CA . ASP A 1 202 ? -13.778 4.183 4.111 1.00 73.81 202 ASP A CA 1
ATOM 1651 C C . ASP A 1 202 ? -14.950 3.522 3.369 1.00 73.81 202 ASP A C 1
ATOM 1653 O O . ASP A 1 202 ? -15.039 3.608 2.143 1.00 73.81 202 ASP A O 1
ATOM 1657 N N . ARG A 1 203 ? -15.901 2.934 4.109 1.00 64.50 203 ARG A N 1
ATOM 1658 C CA . ARG A 1 203 ? -17.160 2.412 3.560 1.00 64.50 203 ARG A CA 1
ATOM 1659 C C . ARG A 1 203 ? -18.006 3.521 2.932 1.00 64.50 203 ARG A C 1
ATOM 1661 O O . ARG A 1 203 ? -18.508 3.327 1.830 1.00 64.50 203 ARG A O 1
ATOM 1668 N N . ILE A 1 204 ? -18.150 4.675 3.589 1.00 66.75 204 ILE A N 1
ATOM 1669 C CA . ILE A 1 204 ? -18.858 5.843 3.032 1.00 66.75 204 ILE A CA 1
ATOM 1670 C C . ILE A 1 204 ? -18.174 6.302 1.742 1.00 66.75 204 ILE A C 1
ATOM 1672 O O . ILE A 1 204 ? -18.853 6.528 0.741 1.00 66.75 204 ILE A O 1
ATOM 1676 N N . TRP A 1 205 ? -16.841 6.381 1.735 1.00 62.91 205 TRP A N 1
ATOM 1677 C CA . TRP A 1 205 ? -16.092 6.748 0.536 1.00 62.91 205 TRP A CA 1
ATOM 1678 C C . TRP A 1 205 ? -16.287 5.730 -0.594 1.00 62.91 205 TRP A C 1
ATOM 1680 O O . TRP A 1 205 ? -16.542 6.131 -1.725 1.00 62.91 205 TRP A O 1
ATOM 1690 N N . ALA A 1 206 ? -16.274 4.426 -0.300 1.00 51.88 206 ALA A N 1
ATOM 1691 C CA . ALA A 1 206 ? -16.562 3.379 -1.282 1.00 51.88 206 ALA A CA 1
ATOM 1692 C C . ALA A 1 206 ? -17.998 3.466 -1.840 1.00 51.88 206 ALA A C 1
ATOM 1694 O O . ALA A 1 206 ? -18.209 3.292 -3.040 1.00 51.88 206 ALA A O 1
ATOM 1695 N N . ILE A 1 207 ? -18.993 3.778 -1.000 1.00 51.81 207 ILE A N 1
ATOM 1696 C CA . ILE A 1 207 ? -20.378 4.019 -1.443 1.00 51.81 207 ILE A CA 1
ATOM 1697 C C . ILE A 1 207 ? -20.435 5.238 -2.368 1.00 51.81 207 ILE A C 1
ATOM 1699 O O . ILE A 1 207 ? -21.034 5.161 -3.440 1.00 51.81 207 ILE A O 1
ATOM 1703 N N . TRP A 1 208 ? -19.785 6.339 -1.984 1.00 55.00 208 TRP A N 1
ATOM 1704 C CA . TRP A 1 208 ? -19.725 7.548 -2.800 1.00 55.00 208 TRP A CA 1
ATOM 1705 C C . TRP A 1 208 ? -19.052 7.287 -4.149 1.00 55.00 208 TRP A C 1
ATOM 1707 O O . TRP A 1 208 ? -19.583 7.709 -5.172 1.00 55.00 208 TRP A O 1
ATOM 1717 N N . GLN A 1 209 ? -17.942 6.544 -4.160 1.00 49.16 209 GLN A N 1
ATOM 1718 C CA . GLN A 1 209 ? -17.231 6.124 -5.367 1.00 49.16 209 GLN A CA 1
ATOM 1719 C C . GLN A 1 209 ? -18.155 5.330 -6.301 1.00 49.16 209 GLN A C 1
ATOM 1721 O O . GLN A 1 209 ? -18.296 5.673 -7.473 1.00 49.16 209 GLN A O 1
ATOM 1726 N N . ASN A 1 210 ? -18.882 4.346 -5.766 1.00 45.78 210 ASN A N 1
ATOM 1727 C CA . ASN A 1 210 ? -19.836 3.550 -6.545 1.00 45.78 210 ASN A CA 1
ATOM 1728 C C . ASN A 1 210 ? -20.978 4.389 -7.149 1.00 45.78 210 ASN A C 1
ATOM 1730 O O . ASN A 1 210 ? -21.495 4.046 -8.212 1.00 45.78 210 ASN A O 1
ATOM 1734 N N . GLN A 1 211 ? -21.368 5.485 -6.490 1.00 45.38 211 GLN A N 1
ATOM 1735 C CA . GLN A 1 211 ? -22.418 6.398 -6.957 1.00 45.38 211 GLN A CA 1
ATOM 1736 C C . GLN A 1 211 ? -21.898 7.497 -7.901 1.00 45.38 211 GLN A C 1
ATOM 1738 O O . GLN A 1 211 ? -22.654 7.986 -8.736 1.00 45.38 211 GLN A O 1
ATOM 1743 N N . ASN A 1 212 ? -20.620 7.876 -7.798 1.00 43.72 212 ASN A N 1
ATOM 1744 C CA . ASN A 1 212 ? -20.021 9.024 -8.485 1.00 43.72 212 ASN A CA 1
ATOM 1745 C C . ASN A 1 212 ? -18.793 8.591 -9.296 1.00 43.72 212 ASN A C 1
ATOM 1747 O O . ASN A 1 212 ? -17.664 8.978 -8.996 1.00 43.72 212 ASN A O 1
ATOM 1751 N N . ARG A 1 213 ? -19.017 7.811 -10.361 1.00 42.50 213 ARG A N 1
ATOM 1752 C CA . ARG A 1 213 ? -17.943 7.241 -11.200 1.00 42.50 213 ARG A CA 1
ATOM 1753 C C . ARG A 1 213 ? -16.957 8.281 -11.767 1.00 42.50 213 ARG A C 1
ATOM 1755 O O . ARG A 1 213 ? -15.793 7.960 -11.945 1.00 42.50 213 ARG A O 1
ATOM 1762 N N . ASN A 1 214 ? -17.387 9.532 -11.960 1.00 38.25 214 ASN A N 1
ATOM 1763 C CA . ASN A 1 214 ? -16.539 10.632 -12.451 1.00 38.25 214 ASN A CA 1
ATOM 1764 C C . ASN A 1 214 ? -15.753 11.374 -11.348 1.00 38.25 214 ASN A C 1
ATOM 1766 O O . ASN A 1 214 ? -14.886 12.180 -11.663 1.00 38.25 214 ASN A O 1
ATOM 1770 N N . GLY A 1 215 ? -16.065 11.146 -10.067 1.00 36.94 215 GLY A N 1
ATOM 1771 C CA . GLY A 1 215 ? -15.385 11.765 -8.922 1.00 36.94 215 GLY A CA 1
ATOM 1772 C C . GLY A 1 215 ? -14.231 10.925 -8.358 1.00 36.94 215 GLY A C 1
ATOM 1773 O O . GLY A 1 215 ? -13.559 11.344 -7.420 1.00 36.94 215 GLY A O 1
ATOM 1774 N N . PHE A 1 216 ? -13.985 9.741 -8.927 1.00 34.19 216 PHE A N 1
ATOM 1775 C CA . PHE A 1 216 ? -12.907 8.828 -8.527 1.00 34.19 216 PHE A CA 1
ATOM 1776 C C . PHE A 1 216 ? -11.514 9.471 -8.555 1.00 34.19 216 PHE A C 1
ATOM 1778 O O . PHE A 1 216 ? -10.690 9.169 -7.695 1.00 34.19 216 PHE A O 1
ATOM 1785 N N . SER A 1 217 ? -11.282 10.371 -9.513 1.00 35.81 217 SER A N 1
ATOM 1786 C CA . SER A 1 217 ? -10.026 11.091 -9.745 1.00 35.81 217 SER A CA 1
ATOM 1787 C C . SER A 1 217 ? -9.978 12.471 -9.074 1.00 35.81 217 SER A C 1
ATOM 1789 O O . SER A 1 217 ? -8.970 13.179 -9.170 1.00 35.81 217 SER A O 1
ATOM 1791 N N . ASP A 1 218 ? -11.040 12.873 -8.363 1.00 39.44 218 ASP A N 1
ATOM 1792 C CA . ASP A 1 218 ? -11.139 14.196 -7.751 1.00 39.44 218 ASP A CA 1
ATOM 1793 C C . ASP A 1 218 ? -10.414 14.251 -6.395 1.00 39.44 218 ASP A C 1
ATOM 1795 O O . ASP A 1 218 ? -11.006 14.372 -5.325 1.00 39.44 218 ASP A O 1
ATOM 1799 N N . ILE A 1 219 ? -9.080 14.174 -6.443 1.00 40.16 219 ILE A N 1
ATOM 1800 C CA . ILE A 1 219 ? -8.207 14.554 -5.320 1.00 40.16 219 ILE A CA 1
ATOM 1801 C C . ILE A 1 219 ? -8.073 16.086 -5.213 1.00 40.16 219 ILE A C 1
ATOM 1803 O O . ILE A 1 219 ? -7.309 16.580 -4.376 1.00 40.16 219 ILE A O 1
ATOM 1807 N N . ASN A 1 220 ? -8.790 16.867 -6.046 1.00 38.56 220 ASN A N 1
ATOM 1808 C CA . ASN A 1 220 ? -8.767 18.322 -5.961 1.00 38.56 220 ASN A CA 1
ATOM 1809 C C . ASN A 1 220 ? -9.372 18.728 -4.622 1.00 38.56 220 ASN A C 1
ATOM 1811 O O . ASN A 1 220 ? -10.583 18.839 -4.453 1.00 38.56 220 ASN A O 1
ATOM 1815 N N . SER A 1 221 ? -8.509 19.009 -3.658 1.00 40.06 221 SER A N 1
ATOM 1816 C CA . SER A 1 221 ? -8.926 19.640 -2.430 1.00 40.06 221 SER A CA 1
ATOM 1817 C C . SER A 1 221 ? -9.357 21.067 -2.769 1.00 40.06 221 SER A C 1
ATOM 1819 O O . SER A 1 221 ? -8.536 21.981 -2.893 1.00 40.06 221 SER A O 1
ATOM 1821 N N . ARG A 1 222 ? -10.658 21.243 -2.983 1.00 37.75 222 ARG A N 1
ATOM 1822 C CA . ARG A 1 222 ? -11.331 22.518 -2.798 1.00 37.75 222 ARG A CA 1
ATOM 1823 C C . ARG A 1 222 ? -11.977 22.505 -1.416 1.00 37.75 222 ARG A C 1
ATOM 1825 O O . ARG A 1 222 ? -12.363 21.451 -0.916 1.00 37.75 222 ARG A O 1
ATOM 1832 N N . THR A 1 223 ? -12.075 23.663 -0.770 1.00 36.91 223 THR A N 1
ATOM 1833 C CA . THR A 1 223 ? -12.901 23.797 0.440 1.00 36.91 223 THR A CA 1
ATOM 1834 C C . THR A 1 223 ? -14.345 23.378 0.131 1.00 36.91 223 THR A C 1
ATOM 1836 O O . THR A 1 223 ? -14.731 23.313 -1.036 1.00 36.91 223 THR A O 1
ATOM 1839 N N . VAL A 1 224 ? -15.181 23.161 1.154 1.00 32.78 224 VAL A N 1
ATOM 1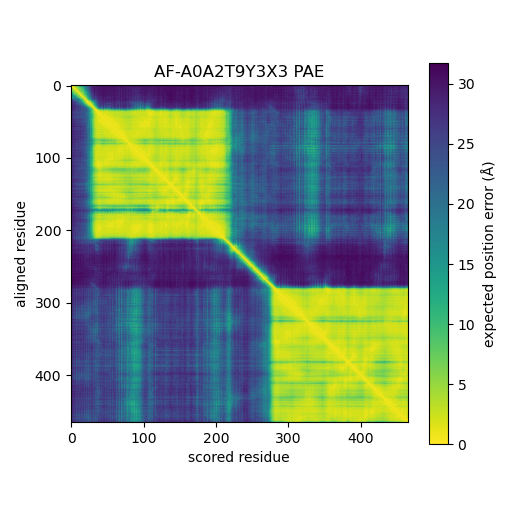840 C CA . VAL A 1 224 ? -16.614 22.802 1.001 1.00 32.78 224 VAL A CA 1
ATOM 1841 C C . VAL A 1 224 ? -17.383 23.783 0.083 1.00 32.78 224 VAL A C 1
ATOM 1843 O O . VAL A 1 224 ? -18.425 23.440 -0.460 1.00 32.78 224 VAL A O 1
ATOM 1846 N N . ASN A 1 225 ? -16.823 24.975 -0.164 1.00 31.41 225 ASN A N 1
ATOM 1847 C CA . ASN A 1 225 ? -17.367 26.019 -1.034 1.00 31.41 225 ASN A CA 1
ATOM 1848 C C . ASN A 1 225 ? -16.641 26.160 -2.393 1.00 31.41 225 ASN A C 1
ATOM 1850 O O . ASN A 1 225 ? -16.752 27.197 -3.041 1.00 31.41 225 ASN A O 1
ATOM 1854 N N . GLY A 1 226 ? -15.851 25.174 -2.827 1.00 33.34 226 GLY A N 1
ATOM 1855 C CA . GLY A 1 226 ? -15.222 25.181 -4.154 1.00 33.34 226 GLY A CA 1
ATOM 1856 C C . GLY A 1 226 ? -13.964 26.056 -4.297 1.00 33.34 226 GLY A C 1
ATOM 1857 O O . GLY A 1 226 ? -13.489 26.257 -5.417 1.00 33.34 226 GLY A O 1
ATOM 1858 N N . GLY A 1 227 ? -13.380 26.566 -3.208 1.00 36.06 227 GLY A N 1
ATOM 1859 C CA . GLY A 1 227 ? -12.144 27.366 -3.252 1.00 36.06 227 GLY A CA 1
ATOM 1860 C C . GLY A 1 227 ? -10.878 26.505 -3.293 1.00 36.06 227 GLY A C 1
ATOM 1861 O O . GLY A 1 227 ? -10.808 25.518 -2.572 1.00 36.06 227 GLY A O 1
ATOM 1862 N N . VAL A 1 228 ? -9.875 26.870 -4.101 1.00 40.03 228 VAL A N 1
ATOM 1863 C CA . VAL A 1 228 ? -8.552 26.204 -4.132 1.00 40.03 228 VAL A CA 1
ATOM 1864 C C . VAL A 1 228 ? -7.874 26.334 -2.764 1.00 40.03 228 VAL A C 1
ATOM 1866 O O . VAL A 1 228 ? -7.783 27.445 -2.242 1.00 40.03 228 VAL A O 1
ATOM 1869 N N . ILE A 1 229 ? -7.401 25.222 -2.188 1.00 38.81 229 ILE A N 1
ATOM 1870 C CA . ILE A 1 229 ? -6.686 25.242 -0.905 1.00 38.81 229 ILE A CA 1
ATOM 1871 C C . ILE A 1 229 ? -5.288 25.843 -1.102 1.00 38.81 229 ILE A C 1
ATOM 1873 O O . ILE A 1 229 ? -4.448 25.275 -1.784 1.00 38.81 229 ILE A O 1
ATOM 1877 N N . ASN A 1 230 ? -5.049 26.993 -0.479 1.00 43.41 230 ASN A N 1
ATOM 1878 C CA . ASN A 1 230 ? -3.763 27.681 -0.367 1.00 43.41 230 ASN A CA 1
ATOM 1879 C C . ASN A 1 230 ? -3.552 28.173 1.081 1.00 43.41 230 ASN A C 1
ATOM 1881 O O . ASN A 1 230 ? -4.425 28.023 1.939 1.00 43.41 230 ASN A O 1
ATOM 1885 N N . SER A 1 231 ? -2.415 28.808 1.375 1.00 35.97 231 SER A N 1
ATOM 1886 C CA . SER A 1 231 ? -2.099 29.355 2.708 1.00 35.97 231 SER A CA 1
ATOM 1887 C C . SER A 1 231 ? -3.119 30.374 3.253 1.00 35.97 231 SER A C 1
ATOM 1889 O O . SER A 1 231 ? -3.161 30.591 4.461 1.00 35.97 231 SER A O 1
ATOM 1891 N N . ASN A 1 232 ? -3.996 30.936 2.410 1.00 38.41 232 ASN A N 1
ATOM 1892 C CA . ASN A 1 232 ? -5.091 31.830 2.813 1.00 38.41 232 ASN A CA 1
ATOM 1893 C C . ASN A 1 232 ? -6.399 31.083 3.149 1.00 38.41 232 ASN A C 1
ATOM 1895 O O . ASN A 1 232 ? -7.382 31.698 3.559 1.00 38.41 232 ASN A O 1
ATOM 1899 N N . SER A 1 233 ? -6.432 29.757 2.990 1.00 36.84 233 SER A N 1
ATOM 1900 C CA . SER A 1 233 ? -7.618 28.912 3.215 1.00 36.84 233 SER A CA 1
ATOM 1901 C C . SER A 1 233 ? -7.825 28.516 4.682 1.00 36.84 233 SER A C 1
ATOM 1903 O O . SER A 1 233 ? -8.818 27.872 5.009 1.00 36.84 233 SER A O 1
ATOM 1905 N N . GLN A 1 234 ? -6.930 28.927 5.589 1.00 35.91 234 GLN A N 1
ATOM 1906 C CA . GLN A 1 234 ? -6.985 28.639 7.032 1.00 35.91 234 GLN A CA 1
ATOM 1907 C C . GLN A 1 234 ? -8.048 29.440 7.817 1.00 35.91 234 GLN A C 1
ATOM 1909 O O . GLN A 1 234 ? -7.977 29.542 9.041 1.00 35.91 234 GLN A O 1
ATOM 1914 N N . ASN A 1 235 ? -9.079 29.983 7.170 1.00 30.78 235 ASN A N 1
ATOM 1915 C CA . ASN A 1 235 ? -10.056 30.842 7.848 1.00 30.78 235 ASN A CA 1
ATOM 1916 C C . ASN A 1 235 ? -11.211 30.107 8.558 1.00 30.78 235 ASN A C 1
ATOM 1918 O O . ASN A 1 235 ? -12.160 30.761 8.978 1.00 30.78 235 ASN A O 1
ATOM 1922 N N . PHE A 1 236 ? -11.138 28.789 8.776 1.00 28.92 236 PHE A N 1
ATOM 1923 C CA . PHE A 1 236 ? -12.147 28.078 9.585 1.00 28.92 236 PHE A CA 1
ATOM 1924 C C . PHE A 1 236 ? -11.777 27.906 11.070 1.00 28.92 236 PHE A C 1
ATOM 1926 O O . PHE A 1 236 ? -12.591 27.410 11.842 1.00 28.92 236 PHE A O 1
ATOM 1933 N N . PHE A 1 237 ? -10.597 28.372 11.501 1.00 27.89 237 PHE A N 1
ATOM 1934 C CA . PHE A 1 237 ? -10.143 28.265 12.899 1.00 27.89 237 PHE A CA 1
ATOM 1935 C C . PHE A 1 237 ? -10.354 29.518 13.762 1.00 27.89 237 PHE A C 1
ATOM 1937 O O . PHE A 1 237 ? -9.815 29.594 14.860 1.00 27.89 237 PHE A O 1
ATOM 1944 N N . ASN A 1 238 ? -11.140 30.510 13.332 1.00 28.41 238 ASN A N 1
ATOM 1945 C CA . ASN A 1 238 ? -11.337 31.711 14.148 1.00 28.41 238 ASN A CA 1
ATOM 1946 C C . ASN A 1 238 ? -12.789 32.184 14.208 1.00 28.41 238 ASN A C 1
ATOM 1948 O O . ASN A 1 238 ? -13.164 33.191 13.612 1.00 28.41 238 ASN A O 1
ATOM 1952 N N . ARG A 1 239 ? -13.581 31.531 15.063 1.00 28.84 239 ARG A N 1
ATOM 1953 C CA . ARG A 1 239 ? -14.474 32.279 15.954 1.00 28.84 239 ARG A CA 1
ATOM 1954 C C . ARG A 1 239 ? -14.360 31.753 17.381 1.00 28.84 239 ARG A C 1
ATOM 1956 O O . ARG A 1 239 ? -14.884 30.704 17.722 1.00 28.84 239 ARG A O 1
ATOM 1963 N N . ASN A 1 240 ? -13.721 32.595 18.189 1.00 29.92 240 ASN A N 1
ATOM 1964 C CA . ASN A 1 240 ? -13.853 32.709 19.637 1.00 29.92 240 ASN A CA 1
ATOM 1965 C C . ASN A 1 240 ? -13.090 31.701 20.502 1.00 29.92 240 ASN A C 1
ATOM 1967 O O . ASN A 1 240 ? -13.699 30.976 21.273 1.00 29.92 240 ASN A O 1
ATOM 1971 N N . GLN A 1 241 ? -11.760 31.821 20.529 1.00 29.33 241 GLN A N 1
ATOM 1972 C CA . GLN A 1 241 ? -11.056 31.947 21.812 1.00 29.33 241 GLN A CA 1
ATOM 1973 C C . GLN A 1 241 ? -9.989 33.045 21.720 1.00 29.33 241 GLN A C 1
ATOM 1975 O O . GLN A 1 241 ? -8.843 32.828 21.337 1.00 29.33 241 GLN A O 1
ATOM 1980 N N . ARG A 1 242 ? -10.392 34.276 22.055 1.00 26.97 242 ARG A N 1
ATOM 1981 C CA . ARG A 1 242 ? -9.452 35.329 22.444 1.00 26.97 242 ARG A CA 1
ATOM 1982 C C . ARG A 1 242 ? -9.105 35.121 23.916 1.00 26.97 242 ARG A C 1
ATOM 1984 O O . ARG A 1 242 ? -9.940 35.429 24.754 1.00 26.97 242 ARG A O 1
ATOM 1991 N N . SER A 1 243 ? -7.871 34.726 24.210 1.00 26.64 243 SER A N 1
ATOM 1992 C CA . SER A 1 243 ? -7.109 35.305 25.328 1.00 26.64 243 SER A CA 1
ATOM 1993 C C . SER A 1 243 ? -5.644 34.858 25.293 1.00 26.64 243 SER A C 1
ATOM 1995 O O . SER A 1 243 ? -5.298 33.764 25.715 1.00 26.64 243 SER A O 1
ATOM 1997 N N . ASN A 1 244 ? -4.802 35.757 24.781 1.00 30.14 244 ASN A N 1
ATOM 1998 C CA . ASN A 1 244 ? -3.433 36.042 25.218 1.00 30.14 244 ASN A CA 1
ATOM 1999 C C . ASN A 1 244 ? -2.530 34.871 25.644 1.00 30.14 244 ASN A C 1
ATOM 2001 O O . ASN A 1 244 ? -2.229 34.725 26.823 1.00 30.14 244 ASN A O 1
ATOM 2005 N N . VAL A 1 245 ? -1.914 34.204 24.667 1.00 25.47 245 VAL A N 1
ATOM 2006 C CA . VAL A 1 245 ? -0.503 33.803 24.782 1.00 25.47 245 VAL A CA 1
ATOM 2007 C C . VAL A 1 245 ? 0.184 34.144 23.462 1.00 25.47 245 VAL A C 1
ATOM 2009 O O . VAL A 1 245 ? -0.079 33.540 22.427 1.00 25.47 245 VAL A O 1
ATOM 2012 N N . LYS A 1 246 ? 1.048 35.165 23.479 1.00 30.25 246 LYS A N 1
ATOM 2013 C CA . LYS A 1 246 ? 2.006 35.402 22.397 1.00 30.25 246 LYS A CA 1
ATOM 2014 C C . LYS A 1 246 ? 3.099 34.342 22.522 1.00 30.25 246 LYS A C 1
ATOM 2016 O O . LYS A 1 246 ? 3.924 34.448 23.424 1.00 30.25 246 LYS A O 1
ATOM 2021 N N . THR A 1 247 ? 3.158 33.384 21.605 1.00 26.06 247 THR A N 1
ATOM 2022 C CA . THR A 1 247 ? 4.395 32.641 21.332 1.00 26.06 247 THR A CA 1
ATOM 2023 C C . THR A 1 247 ? 4.777 32.804 19.859 1.00 26.06 247 THR A C 1
ATOM 2025 O O . THR A 1 247 ? 3.907 32.758 18.988 1.00 26.06 247 THR A O 1
ATOM 2028 N N . PRO A 1 248 ? 6.052 33.097 19.541 1.00 27.94 248 PRO A N 1
ATOM 2029 C CA . PRO A 1 248 ? 6.453 33.469 18.190 1.00 27.94 248 PRO A CA 1
ATOM 2030 C C . PRO A 1 248 ? 6.502 32.250 17.266 1.00 27.94 248 PRO A C 1
ATOM 2032 O O . PRO A 1 248 ? 7.106 31.230 17.591 1.00 27.94 248 PRO A O 1
ATOM 2035 N N . ASN A 1 249 ? 5.951 32.409 16.064 1.00 29.28 249 ASN A N 1
ATOM 2036 C CA . ASN A 1 249 ? 6.160 31.519 14.927 1.00 29.28 249 ASN A CA 1
ATOM 2037 C C . ASN A 1 249 ? 7.649 31.529 14.519 1.00 29.28 249 ASN A C 1
ATOM 2039 O O . ASN A 1 249 ? 8.101 32.450 13.838 1.00 29.28 249 ASN A O 1
ATOM 2043 N N . ARG A 1 250 ? 8.420 30.516 14.934 1.00 30.27 250 ARG A N 1
ATOM 2044 C CA . ARG A 1 250 ? 9.753 30.194 14.390 1.00 30.27 250 ARG A CA 1
ATOM 2045 C C . ARG A 1 250 ? 10.045 28.696 14.501 1.00 30.27 250 ARG A C 1
ATOM 2047 O O . ARG A 1 250 ? 10.597 28.269 15.501 1.00 30.27 250 ARG A O 1
ATOM 2054 N N . TYR A 1 251 ? 9.773 27.929 13.445 1.00 28.55 251 TYR A N 1
ATOM 2055 C CA . TYR A 1 251 ? 10.497 26.679 13.158 1.00 28.55 251 TYR A CA 1
ATOM 2056 C C . TYR A 1 251 ? 10.676 26.510 11.641 1.00 28.55 251 TYR A C 1
ATOM 2058 O O . TYR A 1 251 ? 10.100 25.634 11.010 1.00 28.55 251 TYR A O 1
ATOM 2066 N N . PHE A 1 252 ? 11.493 27.396 11.070 1.00 29.72 252 PHE A N 1
ATOM 2067 C CA . PHE A 1 252 ? 12.308 27.153 9.879 1.00 29.72 252 PHE A CA 1
ATOM 2068 C C . PHE A 1 252 ? 13.674 27.785 10.166 1.00 29.72 252 PHE A C 1
ATOM 2070 O O . PHE A 1 252 ? 13.778 29.003 10.302 1.00 29.72 252 PHE A O 1
ATOM 2077 N N . GLY A 1 253 ? 14.699 26.948 10.345 1.00 25.22 253 GLY A N 1
ATOM 2078 C CA . GLY A 1 253 ? 16.073 27.382 10.599 1.00 25.22 253 GLY A CA 1
ATOM 2079 C C . GLY A 1 253 ? 16.884 26.396 11.441 1.00 25.22 253 GLY A C 1
ATOM 2080 O O . GLY A 1 253 ? 16.888 26.472 12.664 1.00 25.22 253 GLY A O 1
ATOM 2081 N N . MET A 1 254 ? 17.632 25.520 10.773 1.00 25.22 254 MET A N 1
ATOM 2082 C CA . MET A 1 254 ? 18.898 24.968 11.266 1.00 25.22 254 MET A CA 1
ATOM 2083 C C . MET A 1 254 ? 19.861 25.046 10.060 1.00 25.22 254 MET A C 1
ATOM 2085 O O . MET A 1 254 ? 19.482 24.611 8.979 1.00 25.22 254 MET A O 1
ATOM 2089 N N . LYS A 1 255 ? 21.058 25.646 10.132 1.00 29.28 255 LYS A N 1
ATOM 2090 C CA . LYS A 1 255 ? 21.975 25.769 11.281 1.00 29.28 255 LYS A CA 1
ATOM 2091 C C . LYS A 1 255 ? 22.806 27.070 11.293 1.00 29.28 255 LYS A C 1
ATOM 2093 O O . LYS A 1 255 ? 22.873 27.780 10.296 1.00 29.28 255 LYS A O 1
ATOM 2098 N N . LEU A 1 256 ? 23.444 27.310 12.451 1.00 31.56 256 LEU A N 1
ATOM 2099 C CA . LEU A 1 256 ? 24.631 28.156 12.675 1.00 31.56 256 LEU A CA 1
ATOM 2100 C C . LEU A 1 256 ? 25.543 28.241 11.430 1.00 31.56 256 LEU A C 1
ATOM 2102 O O . LEU A 1 256 ? 25.770 27.219 10.791 1.00 31.56 256 LEU A O 1
ATOM 2106 N N . GLN A 1 257 ? 26.019 29.461 11.141 1.00 22.52 257 GLN A N 1
ATOM 2107 C CA . GLN A 1 257 ? 26.994 29.898 10.120 1.00 22.52 257 GLN A CA 1
ATOM 2108 C C . GLN A 1 257 ? 27.560 28.841 9.146 1.00 22.52 257 GLN A C 1
ATOM 2110 O O . GLN A 1 257 ? 28.245 27.906 9.546 1.00 22.52 257 GLN A O 1
ATOM 2115 N N . ALA A 1 258 ? 27.413 29.105 7.842 1.00 26.75 258 ALA A N 1
ATOM 2116 C CA . ALA A 1 258 ? 28.314 28.574 6.816 1.00 26.75 258 ALA A CA 1
ATOM 2117 C C . ALA A 1 258 ? 29.627 29.383 6.832 1.00 26.75 258 ALA A C 1
ATOM 2119 O O . ALA A 1 258 ? 29.568 30.615 6.898 1.00 26.75 258 ALA A O 1
ATOM 2120 N N . PRO A 1 259 ? 30.799 28.725 6.784 1.00 29.94 259 PRO A N 1
ATOM 2121 C CA . PRO A 1 259 ? 31.412 28.470 5.479 1.00 29.94 259 PRO A CA 1
ATOM 2122 C C . PRO A 1 259 ? 32.141 27.111 5.351 1.00 29.94 259 PRO A C 1
ATOM 2124 O O . PRO A 1 259 ? 32.413 26.429 6.332 1.00 29.94 259 PRO A O 1
ATOM 2127 N N . ALA A 1 260 ? 32.521 26.816 4.102 1.00 24.30 260 ALA A N 1
ATOM 2128 C CA . ALA A 1 260 ? 33.445 25.787 3.605 1.00 24.30 260 ALA A CA 1
ATOM 2129 C C . ALA A 1 260 ? 32.892 24.379 3.279 1.00 24.30 260 ALA A C 1
ATOM 2131 O O . ALA A 1 260 ? 32.307 23.663 4.084 1.00 24.30 260 ALA A O 1
ATOM 2132 N N . ILE A 1 261 ? 33.150 24.001 2.027 1.00 39.16 261 ILE A N 1
ATOM 2133 C CA . ILE A 1 261 ? 32.996 22.690 1.390 1.00 39.16 261 ILE A CA 1
ATOM 2134 C C . ILE A 1 261 ? 33.930 21.675 2.082 1.00 39.16 261 ILE A C 1
ATOM 2136 O O . ILE A 1 261 ? 35.125 21.944 2.090 1.00 39.16 261 ILE A O 1
ATOM 2140 N N . ASN A 1 262 ? 33.435 20.534 2.604 1.00 26.92 262 ASN A N 1
ATOM 2141 C CA . ASN A 1 262 ? 34.080 19.198 2.490 1.00 26.92 262 ASN A CA 1
ATOM 2142 C C . ASN A 1 262 ? 33.319 18.039 3.202 1.00 26.92 262 ASN A C 1
ATOM 2144 O O . ASN A 1 262 ? 33.074 18.074 4.407 1.00 26.92 262 ASN A O 1
ATOM 2148 N N . THR A 1 263 ? 32.993 16.992 2.429 1.00 34.91 263 THR A N 1
ATOM 2149 C CA . THR A 1 263 ? 33.085 15.536 2.741 1.00 34.91 263 THR A CA 1
ATOM 2150 C C . THR A 1 263 ? 32.552 14.933 4.057 1.00 34.91 263 THR A C 1
ATOM 2152 O O . THR A 1 263 ? 33.233 14.104 4.652 1.00 34.91 263 THR A O 1
ATOM 2155 N N . ASN A 1 264 ? 31.317 15.212 4.496 1.00 27.95 264 ASN A N 1
ATOM 2156 C CA . ASN A 1 264 ? 30.707 14.436 5.604 1.00 27.95 264 ASN A CA 1
ATOM 2157 C C . ASN A 1 264 ? 29.236 13.997 5.418 1.00 27.95 264 ASN A C 1
ATOM 2159 O O . ASN A 1 264 ? 28.650 13.427 6.335 1.00 27.95 264 ASN A O 1
ATOM 2163 N N . LEU A 1 265 ? 28.643 14.160 4.227 1.00 29.61 265 LEU A N 1
ATOM 2164 C CA . LEU A 1 265 ? 27.337 13.549 3.896 1.00 29.61 265 LEU A CA 1
ATOM 2165 C C . LEU A 1 265 ? 27.429 12.037 3.616 1.00 29.61 265 LEU A C 1
ATOM 2167 O O . LEU A 1 265 ? 26.428 11.334 3.699 1.00 29.61 265 LEU A O 1
ATOM 2171 N N . THR A 1 266 ? 28.632 11.507 3.391 1.00 31.86 266 THR A N 1
ATOM 2172 C CA . THR A 1 266 ? 28.869 10.071 3.176 1.00 31.86 266 THR A CA 1
ATOM 2173 C C . THR A 1 266 ? 28.820 9.246 4.474 1.00 31.86 266 THR A C 1
ATOM 2175 O O . THR A 1 266 ? 28.799 8.023 4.411 1.00 31.86 266 THR A O 1
ATOM 2178 N N . ARG A 1 267 ? 28.755 9.866 5.667 1.00 31.72 267 ARG A N 1
ATOM 2179 C CA . ARG A 1 267 ? 28.822 9.141 6.957 1.00 31.72 267 ARG A CA 1
ATOM 2180 C C . ARG A 1 267 ? 27.490 8.977 7.701 1.00 31.72 267 ARG A C 1
ATOM 2182 O O . ARG A 1 267 ? 27.454 8.274 8.702 1.00 31.72 267 ARG A O 1
ATOM 2189 N N . MET A 1 268 ? 26.381 9.539 7.206 1.00 32.69 268 MET A N 1
ATOM 2190 C CA . MET A 1 268 ? 25.036 9.224 7.738 1.00 32.69 268 MET A CA 1
ATOM 2191 C C . MET A 1 268 ? 24.457 7.907 7.193 1.00 32.69 268 MET A C 1
ATOM 2193 O O . MET A 1 268 ? 23.417 7.463 7.668 1.00 32.69 268 MET A O 1
ATOM 2197 N N . PHE A 1 269 ? 25.152 7.259 6.253 1.00 29.62 269 PHE A N 1
ATOM 2198 C CA . PHE A 1 269 ? 24.812 5.934 5.732 1.00 29.62 269 PHE A CA 1
ATOM 2199 C C . PHE A 1 269 ? 25.722 4.804 6.252 1.00 29.62 269 PHE A C 1
ATOM 2201 O O . PHE A 1 269 ? 25.621 3.689 5.751 1.00 29.62 269 PHE A O 1
ATOM 2208 N N . SER A 1 270 ? 26.580 5.027 7.262 1.00 26.55 270 SER A N 1
ATOM 2209 C CA . SER A 1 270 ? 27.334 3.929 7.895 1.00 26.55 270 SER A CA 1
ATOM 2210 C C . SER A 1 270 ? 27.039 3.797 9.393 1.00 26.55 270 SER A C 1
ATOM 2212 O O . SER A 1 270 ? 27.562 4.554 10.208 1.00 26.55 270 SER A O 1
ATOM 2214 N N . THR A 1 271 ? 26.215 2.785 9.683 1.00 40.69 271 THR A N 1
ATOM 2215 C CA . THR A 1 271 ? 26.198 1.889 10.856 1.00 40.69 271 THR A CA 1
ATOM 2216 C C . THR A 1 271 ? 26.150 2.501 12.257 1.00 40.69 271 THR A C 1
ATOM 2218 O O . THR A 1 271 ? 27.131 3.067 12.727 1.00 40.69 271 THR A O 1
ATOM 2221 N N . ASN A 1 272 ? 25.077 2.202 12.998 1.00 26.70 272 ASN A N 1
ATOM 2222 C CA . ASN A 1 272 ? 25.200 1.918 14.426 1.00 26.70 272 ASN A CA 1
ATOM 2223 C C . ASN A 1 272 ? 24.331 0.723 14.816 1.00 26.70 272 ASN A C 1
ATOM 2225 O O . ASN A 1 272 ? 23.129 0.690 14.566 1.00 26.70 272 ASN A O 1
ATOM 2229 N N . ASN A 1 273 ? 25.014 -0.244 15.420 1.00 36.66 273 ASN A N 1
ATOM 2230 C CA . ASN A 1 273 ? 24.503 -1.491 15.955 1.00 36.66 273 ASN A CA 1
ATOM 2231 C C . ASN A 1 273 ? 23.379 -1.247 16.971 1.00 36.66 273 ASN A C 1
ATOM 2233 O O . ASN A 1 273 ? 23.619 -0.744 18.067 1.00 36.66 273 ASN A O 1
ATOM 2237 N N . ALA A 1 274 ? 22.178 -1.686 16.616 1.00 27.44 274 ALA A N 1
ATOM 2238 C CA . ALA A 1 274 ? 21.167 -2.176 17.538 1.00 27.44 274 ALA A CA 1
ATOM 2239 C C . ALA A 1 274 ? 20.735 -3.544 16.995 1.00 27.44 274 ALA A C 1
ATOM 2241 O O . ALA A 1 274 ? 20.619 -3.714 15.783 1.0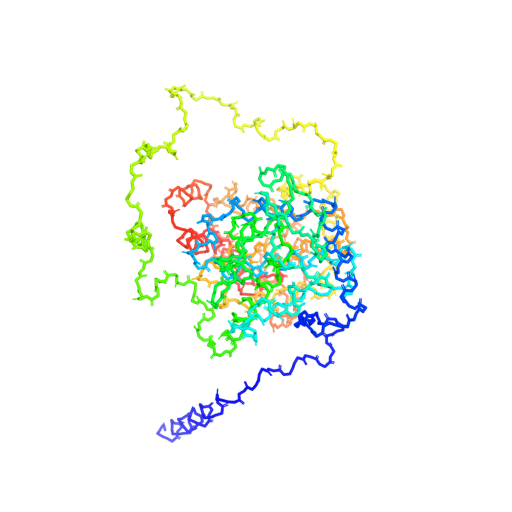0 27.44 274 ALA A O 1
ATOM 2242 N N . VAL A 1 275 ? 20.617 -4.528 17.884 1.00 28.70 275 VAL A N 1
ATOM 2243 C CA . VAL A 1 275 ? 20.395 -5.946 17.566 1.00 28.70 275 VAL A CA 1
ATOM 2244 C C . VAL A 1 275 ? 19.225 -6.099 16.582 1.00 28.70 275 VAL A C 1
ATOM 2246 O O . VAL A 1 275 ? 18.145 -5.559 16.807 1.00 28.70 275 VAL A O 1
ATOM 2249 N N . ALA A 1 276 ? 19.512 -6.761 15.460 1.00 27.09 276 ALA A N 1
ATOM 2250 C CA . ALA A 1 276 ? 18.769 -6.712 14.209 1.00 27.09 276 ALA A CA 1
ATOM 2251 C C . ALA A 1 276 ? 17.442 -7.490 14.240 1.00 27.09 276 ALA A C 1
ATOM 2253 O O . ALA A 1 276 ? 17.439 -8.713 14.330 1.00 27.09 276 ALA A O 1
ATOM 2254 N N . GLU A 1 277 ? 16.328 -6.789 14.039 1.00 31.55 277 GLU A N 1
ATOM 2255 C CA . GLU A 1 277 ? 15.379 -7.238 13.017 1.00 31.55 277 GLU A CA 1
ATOM 2256 C C . GLU A 1 277 ? 15.887 -6.639 11.702 1.00 31.55 277 GLU A C 1
ATOM 2258 O O . GLU A 1 277 ? 16.057 -5.421 11.607 1.00 31.55 277 GLU A O 1
ATOM 2263 N N . GLU A 1 278 ? 16.233 -7.476 10.723 1.00 36.62 278 GLU A N 1
ATOM 2264 C CA . GLU A 1 278 ? 16.753 -7.030 9.429 1.00 36.62 278 GLU A CA 1
ATOM 2265 C C . GLU A 1 278 ? 15.758 -6.072 8.757 1.00 36.62 278 GLU A C 1
ATOM 2267 O O . GLU A 1 278 ? 14.760 -6.468 8.157 1.00 36.62 278 GLU A O 1
ATOM 2272 N N . MET A 1 279 ? 16.024 -4.768 8.840 1.00 38.72 279 MET A N 1
ATOM 2273 C CA . MET A 1 279 ? 15.410 -3.816 7.928 1.00 38.72 279 MET A CA 1
ATOM 2274 C C . MET A 1 279 ? 15.899 -4.154 6.519 1.00 38.72 279 MET A C 1
ATOM 2276 O O . MET A 1 279 ? 17.029 -3.825 6.162 1.00 38.72 279 MET A O 1
ATOM 2280 N N . ASN A 1 280 ? 15.035 -4.788 5.726 1.00 48.50 280 ASN A N 1
ATOM 2281 C CA . ASN A 1 280 ? 15.255 -5.096 4.314 1.00 48.50 280 ASN A CA 1
ATOM 2282 C C . ASN A 1 280 ? 15.607 -3.824 3.521 1.00 48.50 280 ASN A C 1
ATOM 2284 O O . ASN A 1 280 ? 14.733 -3.075 3.072 1.00 48.50 280 ASN A O 1
ATOM 2288 N N . LEU A 1 281 ? 16.906 -3.555 3.375 1.00 54.34 281 LEU A N 1
ATOM 2289 C CA . LEU A 1 281 ? 17.434 -2.410 2.644 1.00 54.34 281 LEU A CA 1
ATOM 2290 C C . LEU A 1 281 ? 17.404 -2.713 1.147 1.00 54.34 281 LEU A C 1
ATOM 2292 O O . LEU A 1 281 ? 18.123 -3.588 0.669 1.00 54.34 281 LEU A O 1
ATOM 2296 N N . ARG A 1 282 ? 16.613 -1.947 0.394 1.00 71.06 282 ARG A N 1
ATOM 2297 C CA . ARG A 1 282 ? 16.656 -1.992 -1.071 1.00 71.06 282 ARG A CA 1
ATOM 2298 C C . ARG A 1 282 ? 17.981 -1.420 -1.545 1.00 71.06 282 ARG A C 1
ATOM 2300 O O . ARG A 1 282 ? 18.326 -0.294 -1.183 1.00 71.06 282 ARG A O 1
ATOM 2307 N N . LYS A 1 283 ? 18.717 -2.195 -2.333 1.00 81.12 283 LYS A N 1
ATOM 2308 C CA . LYS A 1 283 ? 20.000 -1.791 -2.908 1.00 81.12 283 LYS A CA 1
ATOM 2309 C C . LYS A 1 283 ? 19.797 -1.298 -4.333 1.00 81.12 283 LYS A C 1
ATOM 2311 O O . LYS A 1 283 ? 18.851 -1.693 -5.010 1.00 81.12 283 LYS A O 1
ATOM 2316 N N . ASP A 1 284 ? 20.722 -0.459 -4.779 1.00 84.44 284 ASP A N 1
ATOM 2317 C CA . ASP A 1 284 ? 20.892 -0.213 -6.204 1.00 84.44 284 ASP A CA 1
ATOM 2318 C C . ASP A 1 284 ? 21.234 -1.542 -6.886 1.00 84.44 284 ASP A C 1
ATOM 2320 O O . ASP A 1 284 ? 22.125 -2.256 -6.416 1.00 84.44 284 ASP A O 1
ATOM 2324 N N . ILE A 1 285 ? 20.548 -1.868 -7.976 1.00 91.25 285 ILE A N 1
ATOM 2325 C CA . ILE A 1 285 ? 20.772 -3.092 -8.755 1.00 91.25 285 ILE A CA 1
ATOM 2326 C C . ILE A 1 285 ? 22.243 -3.280 -9.163 1.00 91.25 285 ILE A C 1
ATOM 2328 O O . ILE A 1 285 ? 22.748 -4.401 -9.176 1.00 91.25 285 ILE A O 1
ATOM 2332 N N . ARG A 1 286 ? 22.983 -2.193 -9.404 1.00 88.62 286 ARG A N 1
ATOM 2333 C CA . ARG A 1 286 ? 24.411 -2.238 -9.769 1.00 88.62 286 ARG A CA 1
ATOM 2334 C C . ARG A 1 286 ? 25.313 -2.694 -8.622 1.00 88.62 286 ARG A C 1
ATOM 2336 O O . ARG A 1 286 ? 26.486 -2.974 -8.838 1.00 88.62 286 ARG A O 1
ATOM 2343 N N . ARG A 1 287 ? 24.786 -2.739 -7.396 1.00 88.69 287 ARG A N 1
ATOM 2344 C CA . ARG A 1 287 ? 25.495 -3.182 -6.185 1.00 88.69 287 ARG A CA 1
ATOM 2345 C C . ARG A 1 287 ? 25.096 -4.583 -5.734 1.00 88.69 287 ARG A C 1
ATOM 2347 O O . ARG A 1 287 ? 25.570 -5.018 -4.687 1.00 88.69 287 ARG A O 1
ATOM 2354 N N . MET A 1 288 ? 24.220 -5.259 -6.473 1.00 88.31 288 MET A N 1
ATOM 2355 C CA . MET A 1 288 ? 23.894 -6.654 -6.204 1.00 88.31 288 MET A CA 1
ATOM 2356 C C . MET A 1 288 ? 25.086 -7.539 -6.561 1.00 88.31 288 MET A C 1
ATOM 2358 O O . MET A 1 288 ? 25.725 -7.358 -7.599 1.00 88.31 288 MET A O 1
ATOM 2362 N N . THR A 1 289 ? 25.373 -8.498 -5.692 1.00 94.06 289 THR A N 1
ATOM 2363 C CA . THR A 1 289 ? 26.284 -9.603 -5.997 1.00 94.06 289 THR A CA 1
ATOM 2364 C C . THR A 1 289 ? 25.676 -10.515 -7.060 1.00 94.06 289 THR A C 1
ATOM 2366 O O . THR A 1 289 ? 24.461 -10.530 -7.257 1.00 94.06 289 THR A O 1
ATOM 2369 N N . ASP A 1 290 ? 26.503 -11.328 -7.715 1.00 93.69 290 ASP A N 1
ATOM 2370 C CA . ASP A 1 290 ? 26.010 -12.288 -8.709 1.00 93.69 290 ASP A CA 1
ATOM 2371 C C . ASP A 1 290 ? 25.051 -13.323 -8.098 1.00 93.69 290 ASP A C 1
ATOM 2373 O O . ASP A 1 290 ? 24.124 -13.759 -8.773 1.00 93.69 290 ASP A O 1
ATOM 2377 N N . SER A 1 291 ? 25.220 -13.662 -6.812 1.00 94.12 291 SER A N 1
ATOM 2378 C CA . SER A 1 291 ? 24.282 -14.528 -6.082 1.00 94.12 291 SER A CA 1
ATOM 2379 C C . SER A 1 291 ? 22.934 -13.843 -5.870 1.00 94.12 291 SER A C 1
ATOM 2381 O O . SER A 1 291 ? 21.906 -14.418 -6.201 1.00 94.12 291 SER A O 1
ATOM 2383 N N . GLU A 1 292 ? 22.928 -12.599 -5.375 1.00 91.62 292 GLU A N 1
ATOM 2384 C CA . GLU A 1 292 ? 21.686 -11.833 -5.184 1.00 91.62 292 GLU A CA 1
ATOM 2385 C C . GLU A 1 292 ? 20.963 -11.605 -6.517 1.00 91.62 292 GLU A C 1
ATOM 2387 O O . GLU A 1 292 ? 19.735 -11.640 -6.579 1.00 91.62 292 GLU A O 1
ATOM 2392 N N . TRP A 1 293 ? 21.721 -11.366 -7.592 1.00 94.81 293 TRP A N 1
ATOM 2393 C CA . TRP A 1 293 ? 21.175 -11.257 -8.939 1.00 94.81 293 TRP A CA 1
ATOM 2394 C C . TRP A 1 293 ? 20.599 -12.593 -9.418 1.00 94.81 293 TRP A C 1
ATOM 2396 O O . TRP A 1 293 ? 19.485 -12.615 -9.933 1.00 94.81 293 TRP A O 1
ATOM 2406 N N . GLY A 1 294 ? 21.306 -13.704 -9.194 1.00 95.69 294 GLY A N 1
ATOM 2407 C CA . GLY A 1 294 ? 20.824 -15.056 -9.477 1.00 95.69 294 GLY A CA 1
ATOM 2408 C C . GLY A 1 294 ? 19.470 -15.330 -8.826 1.00 95.69 294 GLY A C 1
ATOM 2409 O O . GLY A 1 294 ? 18.503 -15.583 -9.546 1.00 95.69 294 GLY A O 1
ATOM 2410 N N . ASP A 1 295 ? 19.385 -15.154 -7.505 1.00 93.56 295 ASP A N 1
ATOM 2411 C CA . ASP A 1 295 ? 18.156 -15.345 -6.722 1.00 93.56 295 ASP A CA 1
ATOM 2412 C C . ASP A 1 295 ? 17.010 -14.466 -7.244 1.00 93.56 295 ASP A C 1
ATOM 2414 O O . ASP A 1 295 ? 15.882 -14.928 -7.428 1.00 93.56 295 ASP A O 1
ATOM 2418 N N . TYR A 1 296 ? 17.301 -13.190 -7.526 1.00 94.62 296 TYR A N 1
ATOM 2419 C CA . TYR A 1 296 ? 16.327 -12.260 -8.089 1.00 94.62 296 TYR A CA 1
ATOM 2420 C C . TYR A 1 296 ? 15.818 -12.721 -9.458 1.00 94.62 296 TYR A C 1
ATOM 2422 O O . TYR A 1 296 ? 14.608 -12.793 -9.661 1.00 94.62 296 TYR A O 1
ATOM 2430 N N . THR A 1 297 ? 16.708 -13.078 -10.388 1.00 96.00 297 THR A N 1
ATOM 2431 C CA . THR A 1 297 ? 16.298 -13.500 -11.737 1.00 96.00 297 THR A CA 1
ATOM 2432 C C . THR A 1 297 ? 15.526 -14.813 -11.749 1.00 96.00 297 THR A C 1
ATOM 2434 O O . THR A 1 297 ? 14.600 -14.958 -12.543 1.00 96.00 297 THR A O 1
ATOM 2437 N N . GLU A 1 298 ? 15.862 -15.762 -10.873 1.00 95.44 298 GLU A N 1
ATOM 2438 C CA . GLU A 1 298 ? 15.111 -17.011 -10.728 1.00 95.44 298 GLU A CA 1
ATOM 2439 C C . GLU A 1 298 ? 13.685 -16.746 -10.235 1.00 95.44 298 GLU A C 1
ATOM 2441 O O . GLU A 1 298 ? 12.716 -17.264 -10.799 1.00 95.44 298 GLU A O 1
ATOM 2446 N N . ALA A 1 299 ? 13.540 -15.873 -9.235 1.00 89.44 299 ALA A N 1
ATOM 2447 C CA . ALA A 1 299 ? 12.230 -15.511 -8.722 1.00 89.44 299 ALA A CA 1
ATOM 2448 C C . ALA A 1 299 ? 11.405 -14.725 -9.750 1.00 89.44 299 ALA A C 1
ATOM 2450 O O . ALA A 1 299 ? 10.225 -15.010 -9.926 1.00 89.44 299 ALA A O 1
ATOM 2451 N N . ILE A 1 300 ? 12.015 -13.793 -10.482 1.00 94.25 300 ILE A N 1
ATOM 2452 C CA . ILE A 1 300 ? 11.339 -13.029 -11.538 1.00 94.25 300 ILE A CA 1
ATOM 2453 C C . ILE A 1 300 ? 10.861 -13.929 -12.685 1.00 94.25 300 ILE A C 1
ATOM 2455 O O . ILE A 1 300 ? 9.707 -13.818 -13.094 1.00 94.25 300 ILE A O 1
ATOM 2459 N N . ARG A 1 301 ? 11.691 -14.873 -13.150 1.00 93.69 301 ARG A N 1
ATOM 2460 C CA . ARG A 1 301 ? 11.267 -15.873 -14.149 1.00 93.69 301 ARG A CA 1
ATOM 2461 C C . ARG A 1 301 ? 10.100 -16.712 -13.640 1.00 93.69 301 ARG A C 1
ATOM 2463 O O . ARG A 1 301 ? 9.132 -16.903 -14.362 1.00 93.69 301 ARG A O 1
ATOM 2470 N N . SER A 1 302 ? 10.147 -17.123 -12.374 1.00 84.50 302 SER A N 1
ATOM 2471 C CA . SER A 1 302 ? 9.040 -17.850 -11.748 1.00 84.50 302 SER A CA 1
ATOM 2472 C C . SER A 1 302 ? 7.757 -17.010 -11.704 1.00 84.50 302 SER A C 1
ATOM 2474 O O . SER A 1 302 ? 6.676 -17.528 -11.965 1.00 84.50 302 SER A O 1
ATOM 2476 N N . MET A 1 303 ? 7.849 -15.706 -11.412 1.00 83.44 303 MET A N 1
ATOM 2477 C CA . MET A 1 303 ? 6.692 -14.802 -11.459 1.00 83.44 303 MET A CA 1
ATOM 2478 C C . MET A 1 303 ? 6.117 -14.678 -12.875 1.00 83.44 303 MET A C 1
ATOM 2480 O O . MET A 1 303 ? 4.895 -14.663 -13.017 1.00 83.44 303 MET A O 1
ATOM 2484 N N . HIS A 1 304 ? 6.971 -14.607 -13.899 1.00 83.94 304 HIS A N 1
ATOM 2485 C CA . HIS A 1 304 ? 6.547 -14.591 -15.299 1.00 83.94 304 HIS A CA 1
ATOM 2486 C C . HIS A 1 304 ? 5.850 -15.902 -15.696 1.00 83.94 304 HIS A C 1
ATOM 2488 O O . HIS A 1 304 ? 4.714 -15.873 -16.161 1.00 83.94 304 HIS A O 1
ATOM 2494 N N . ASP A 1 305 ? 6.463 -17.058 -15.422 1.00 81.69 305 ASP A N 1
ATOM 2495 C CA . ASP A 1 305 ? 5.913 -18.378 -15.771 1.00 81.69 305 ASP A CA 1
ATOM 2496 C C . ASP A 1 305 ? 4.564 -18.660 -15.082 1.00 81.69 305 ASP A C 1
ATOM 2498 O O . ASP A 1 305 ? 3.702 -19.357 -15.622 1.00 81.69 305 ASP A O 1
ATOM 2502 N N . LEU A 1 306 ? 4.360 -18.101 -13.884 1.00 78.12 306 LEU A N 1
ATOM 2503 C CA . LEU A 1 306 ? 3.104 -18.184 -13.133 1.00 78.12 306 LEU A CA 1
ATOM 2504 C C . LEU A 1 306 ? 2.040 -17.169 -13.592 1.00 78.12 306 LEU A C 1
ATOM 2506 O O . LEU A 1 306 ? 0.921 -17.190 -13.072 1.00 78.12 306 LEU A O 1
ATOM 2510 N N . GLY A 1 307 ? 2.366 -16.277 -14.530 1.00 75.38 307 GLY A N 1
ATOM 2511 C CA . GLY A 1 307 ? 1.468 -15.236 -15.032 1.00 75.38 307 GLY A CA 1
ATOM 2512 C C . GLY A 1 307 ? 1.274 -14.049 -14.080 1.00 75.38 307 GLY A C 1
ATOM 2513 O O . GLY A 1 307 ? 0.310 -13.292 -14.210 1.00 75.38 307 GLY A O 1
ATOM 2514 N N . TRP A 1 308 ? 2.116 -13.905 -13.051 1.00 79.06 308 TRP A N 1
ATOM 2515 C CA . TRP A 1 308 ? 1.933 -12.876 -12.021 1.00 79.06 308 TRP A CA 1
ATOM 2516 C C . TRP A 1 308 ? 2.281 -11.478 -12.526 1.00 79.06 308 TRP A C 1
ATOM 2518 O O . TRP A 1 308 ? 1.656 -10.513 -12.086 1.00 79.06 308 TRP A O 1
ATOM 2528 N N . LEU A 1 309 ? 3.247 -11.357 -13.441 1.00 80.62 309 LEU A N 1
ATOM 2529 C CA . LEU A 1 309 ? 3.593 -10.070 -14.052 1.00 80.62 309 LEU A CA 1
ATOM 2530 C C . LEU A 1 309 ? 2.432 -9.551 -14.911 1.00 80.62 309 LEU A C 1
ATOM 2532 O O . LEU A 1 309 ? 2.057 -8.387 -14.811 1.00 80.62 309 LEU A O 1
ATOM 2536 N N . GLU A 1 310 ? 1.757 -10.434 -15.642 1.00 78.50 310 GLU A N 1
ATOM 2537 C CA . GLU A 1 310 ? 0.587 -10.104 -16.453 1.00 78.50 310 GLU A CA 1
ATOM 2538 C C . GLU A 1 310 ? -0.604 -9.654 -15.603 1.00 78.50 310 GLU A C 1
ATOM 2540 O O . GLU A 1 310 ? -1.300 -8.702 -15.961 1.00 78.50 310 GLU A O 1
ATOM 2545 N N . GLU A 1 311 ? -0.846 -10.297 -14.459 1.00 68.38 311 GLU A N 1
ATOM 2546 C CA . GLU A 1 311 ? -1.884 -9.852 -13.521 1.00 68.38 311 GLU A CA 1
ATOM 2547 C C . GLU A 1 311 ? -1.551 -8.487 -12.906 1.00 68.38 311 GLU A C 1
ATOM 2549 O O . GLU A 1 311 ? -2.429 -7.632 -12.766 1.00 68.38 311 GLU A O 1
ATOM 2554 N N . LEU A 1 312 ? -0.278 -8.229 -12.596 1.00 73.19 312 LEU A N 1
ATOM 2555 C CA . LEU A 1 312 ? 0.171 -6.911 -12.148 1.00 73.19 312 LEU A CA 1
ATOM 2556 C C . LEU A 1 312 ? -0.010 -5.845 -13.237 1.00 73.19 312 LEU A C 1
ATOM 2558 O O . LEU A 1 312 ? -0.431 -4.731 -12.919 1.00 73.19 312 LEU A O 1
ATOM 2562 N N . SER A 1 313 ? 0.221 -6.186 -14.504 1.00 77.12 313 SER A N 1
ATOM 2563 C CA . SER A 1 313 ? -0.028 -5.310 -15.655 1.00 77.12 313 SER A CA 1
ATOM 2564 C C . SER A 1 313 ? -1.500 -4.990 -15.845 1.00 77.12 313 SER A C 1
ATOM 2566 O O . SER A 1 313 ? -1.842 -3.829 -16.058 1.00 77.12 313 SER A O 1
ATOM 2568 N N . LYS A 1 314 ? -2.388 -5.983 -15.713 1.00 67.81 314 LYS A N 1
ATOM 2569 C CA . LYS A 1 314 ? -3.843 -5.759 -15.731 1.00 67.81 314 LYS A CA 1
ATOM 2570 C C . LYS A 1 314 ? -4.257 -4.825 -14.606 1.00 67.81 314 LYS A C 1
ATOM 2572 O O . LYS A 1 314 ? -4.942 -3.846 -14.858 1.00 67.81 314 LYS A O 1
ATOM 2577 N N . ILE A 1 315 ? -3.774 -5.066 -13.385 1.00 58.97 315 ILE A N 1
ATOM 2578 C CA . ILE A 1 315 ? -4.053 -4.197 -12.236 1.00 58.97 315 ILE A CA 1
ATOM 2579 C C . ILE A 1 315 ? -3.544 -2.775 -12.490 1.00 58.97 315 ILE A C 1
ATOM 2581 O O . ILE A 1 315 ? -4.251 -1.815 -12.208 1.00 58.97 315 ILE A O 1
ATOM 2585 N N . HIS A 1 316 ? -2.330 -2.595 -13.002 1.00 81.12 316 HIS A N 1
ATOM 2586 C CA . HIS A 1 316 ? -1.838 -1.252 -13.298 1.00 81.12 316 HIS A CA 1
ATOM 2587 C C . HIS A 1 316 ? -2.682 -0.562 -14.375 1.00 81.12 316 HIS A C 1
ATOM 2589 O O . HIS A 1 316 ? -3.072 0.590 -14.197 1.00 81.12 316 HIS A O 1
ATOM 2595 N N . ASN A 1 317 ? -3.028 -1.280 -15.443 1.00 73.94 317 ASN A N 1
ATOM 2596 C CA . ASN A 1 317 ? -3.818 -0.755 -16.547 1.00 73.94 317 ASN A CA 1
ATOM 2597 C C . ASN A 1 317 ? -5.270 -0.428 -16.155 1.00 73.94 317 ASN A C 1
ATOM 2599 O O . ASN A 1 317 ? -5.769 0.640 -16.500 1.00 73.94 317 ASN A O 1
ATOM 2603 N N . ASP A 1 318 ? -5.936 -1.308 -15.407 1.00 63.62 318 ASP A N 1
ATOM 2604 C CA . ASP A 1 318 ? -7.334 -1.156 -14.983 1.00 63.62 318 ASP A CA 1
ATOM 2605 C C . ASP A 1 318 ? -7.539 0.045 -14.058 1.00 63.62 318 ASP A C 1
ATOM 2607 O O . ASP A 1 318 ? -8.614 0.638 -14.062 1.00 63.62 318 ASP A O 1
ATOM 2611 N N . TYR A 1 319 ? -6.517 0.391 -13.270 1.00 54.06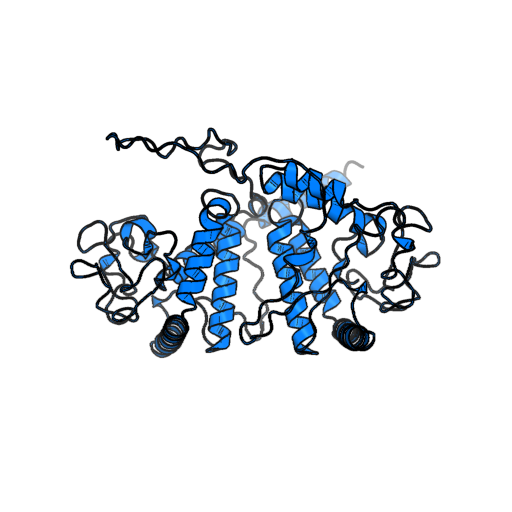 319 TYR A N 1
ATOM 2612 C CA . TYR A 1 319 ? -6.545 1.532 -12.354 1.00 54.06 319 TYR A CA 1
ATOM 2613 C C . TYR A 1 319 ? -5.787 2.751 -12.896 1.00 54.06 319 TYR A C 1
ATOM 2615 O O . TYR A 1 319 ? -5.590 3.722 -12.161 1.00 54.06 319 TYR A O 1
ATOM 2623 N N . ALA A 1 320 ? -5.319 2.715 -14.149 1.00 62.44 320 ALA A N 1
ATOM 2624 C CA . ALA A 1 320 ? -4.428 3.739 -14.678 1.00 62.44 320 ALA A CA 1
ATOM 2625 C C . ALA A 1 320 ? -5.071 5.135 -14.639 1.00 62.44 320 ALA A C 1
ATOM 2627 O O . ALA A 1 320 ? -4.444 6.104 -14.207 1.00 62.44 320 ALA A O 1
ATOM 2628 N N . MET A 1 321 ? -6.349 5.229 -15.014 1.00 57.75 321 MET A N 1
ATOM 2629 C CA . MET A 1 321 ? -7.103 6.488 -15.054 1.00 57.75 321 MET A CA 1
ATOM 2630 C C . MET A 1 321 ? -7.383 7.070 -13.661 1.00 57.75 321 MET A C 1
ATOM 2632 O O . MET A 1 321 ? -7.654 8.263 -13.520 1.00 57.75 321 MET A O 1
ATOM 2636 N N . GLU A 1 322 ? -7.335 6.233 -12.631 1.00 48.47 322 GLU A N 1
ATOM 2637 C CA . GLU A 1 322 ? -7.605 6.574 -11.241 1.00 48.47 322 GLU A CA 1
ATOM 2638 C C . GLU A 1 322 ? -6.344 7.015 -10.491 1.00 48.47 322 GLU A C 1
ATOM 2640 O O . GLU A 1 322 ? -6.452 7.700 -9.470 1.00 48.47 322 GLU A O 1
ATOM 2645 N N . VAL A 1 323 ? -5.159 6.599 -10.953 1.00 55.22 323 VAL A N 1
ATOM 2646 C CA . VAL A 1 323 ? -3.902 6.740 -10.197 1.00 55.22 323 VAL A CA 1
ATOM 2647 C C . VAL A 1 323 ? -2.894 7.675 -10.856 1.00 55.22 323 VAL A C 1
ATOM 2649 O O . VAL A 1 323 ? -2.096 8.281 -10.136 1.00 55.22 323 VAL A O 1
ATOM 2652 N N . HIS A 1 324 ? -2.949 7.821 -12.182 1.00 66.94 324 HIS A N 1
ATOM 2653 C CA . HIS A 1 324 ? -2.116 8.735 -12.968 1.00 66.94 324 HIS A CA 1
ATOM 2654 C C . HIS A 1 324 ? -2.804 10.103 -13.138 1.00 66.94 324 HIS A C 1
ATOM 2656 O O . HIS A 1 324 ? -4.016 10.252 -12.971 1.00 66.94 324 HIS A O 1
ATOM 2662 N N . GLY A 1 325 ? -2.024 11.152 -13.388 1.00 56.25 325 GLY A N 1
ATOM 2663 C CA . GLY A 1 325 ? -2.471 12.534 -13.575 1.00 56.25 325 GLY A CA 1
ATOM 2664 C C . GLY A 1 325 ? -2.930 13.237 -12.293 1.00 56.25 325 GLY A C 1
ATOM 2665 O O . GLY A 1 325 ? -3.511 14.328 -12.346 1.00 56.25 325 GLY A O 1
ATOM 2666 N N . CYS A 1 326 ? -2.695 12.640 -11.123 1.00 54.19 326 CYS A N 1
ATOM 2667 C CA . CYS A 1 326 ? -3.178 13.157 -9.847 1.00 54.19 326 CYS A CA 1
ATOM 2668 C C . CYS A 1 326 ? -2.246 12.823 -8.669 1.00 54.19 326 CYS A C 1
ATOM 2670 O O . CYS A 1 326 ? -1.206 12.184 -8.804 1.00 54.19 326 CYS A O 1
ATOM 2672 N N . GLY A 1 327 ? -2.613 13.274 -7.464 1.00 53.44 327 GLY A N 1
ATOM 2673 C CA . GLY A 1 327 ? -1.823 13.034 -6.249 1.00 53.44 327 GLY A CA 1
ATOM 2674 C C . GLY A 1 327 ? -1.728 11.560 -5.826 1.00 53.44 327 GLY A C 1
ATOM 2675 O O . GLY A 1 327 ? -0.995 11.245 -4.892 1.00 53.44 327 GLY A O 1
ATOM 2676 N N . PHE A 1 328 ? -2.458 10.651 -6.477 1.00 52.84 328 PHE A N 1
ATOM 2677 C CA . PHE A 1 328 ? -2.465 9.227 -6.146 1.00 52.84 328 PHE A CA 1
ATOM 2678 C C . PHE A 1 328 ? -1.263 8.443 -6.657 1.00 52.84 328 PHE A C 1
ATOM 2680 O O . PHE A 1 328 ? -1.001 7.370 -6.105 1.00 52.84 328 PHE A O 1
ATOM 2687 N N . LEU A 1 329 ? -0.519 8.980 -7.627 1.00 69.50 329 LEU A N 1
ATOM 2688 C CA . LEU A 1 329 ? 0.611 8.301 -8.252 1.00 69.50 329 LEU A CA 1
ATOM 2689 C C . LEU A 1 329 ? 1.544 7.695 -7.197 1.00 69.50 329 LEU A C 1
ATOM 2691 O O . LEU A 1 329 ? 1.668 6.478 -7.077 1.00 69.50 329 LEU A O 1
ATOM 2695 N N . LEU A 1 330 ? 2.157 8.541 -6.373 1.00 64.31 330 LEU A N 1
ATOM 2696 C CA . LEU A 1 330 ? 3.159 8.125 -5.395 1.00 64.31 330 LEU A CA 1
ATOM 2697 C C . LEU A 1 330 ? 2.641 7.124 -4.344 1.00 64.31 330 LEU A C 1
ATOM 2699 O O . LEU A 1 330 ? 3.299 6.100 -4.122 1.00 64.31 330 LEU A O 1
ATOM 2703 N N . PRO A 1 331 ? 1.501 7.351 -3.658 1.00 57.69 331 PRO A N 1
ATOM 2704 C CA . PRO A 1 331 ? 1.009 6.392 -2.673 1.00 57.69 331 PRO A CA 1
ATOM 2705 C C . PRO A 1 331 ? 0.536 5.070 -3.291 1.00 57.69 331 PRO A C 1
ATOM 2707 O O . PRO A 1 331 ? 0.739 4.030 -2.647 1.00 57.69 331 PRO A O 1
ATOM 2710 N N . TRP A 1 332 ? -0.054 5.085 -4.495 1.00 70.00 332 TRP A N 1
ATOM 2711 C CA . TRP A 1 332 ? -0.494 3.872 -5.188 1.00 70.00 332 TRP A CA 1
ATOM 2712 C C . TRP A 1 332 ? 0.705 3.062 -5.688 1.00 70.00 332 TRP A C 1
ATOM 2714 O O . TRP A 1 332 ? 0.833 1.901 -5.302 1.00 70.00 332 TRP A O 1
ATOM 2724 N N . HIS A 1 333 ? 1.658 3.682 -6.391 1.00 79.69 333 HIS A N 1
ATOM 2725 C CA . HIS A 1 333 ? 2.849 2.992 -6.903 1.00 79.69 333 HIS A CA 1
ATOM 2726 C C . HIS A 1 333 ? 3.726 2.468 -5.761 1.00 79.69 333 HIS A C 1
ATOM 2728 O O . HIS A 1 333 ? 4.211 1.341 -5.807 1.00 79.69 333 HIS A O 1
ATOM 2734 N N . ARG A 1 334 ? 3.830 3.195 -4.636 1.00 73.50 334 ARG A N 1
ATOM 2735 C CA . ARG A 1 334 ? 4.495 2.667 -3.430 1.00 73.50 334 ARG A CA 1
ATOM 2736 C C . ARG A 1 334 ? 3.794 1.425 -2.870 1.00 73.50 334 ARG A C 1
ATOM 2738 O O . ARG A 1 334 ? 4.459 0.553 -2.316 1.00 73.50 334 ARG A O 1
ATOM 2745 N N . ARG A 1 335 ? 2.461 1.339 -2.941 1.00 66.25 335 ARG A N 1
ATOM 2746 C CA . ARG A 1 335 ? 1.732 0.120 -2.550 1.00 66.25 335 ARG A CA 1
ATOM 2747 C C . ARG A 1 335 ? 1.951 -0.992 -3.575 1.00 66.25 335 ARG A C 1
ATOM 2749 O O . ARG A 1 335 ? 2.169 -2.119 -3.146 1.00 66.25 335 ARG A O 1
ATOM 2756 N N . PHE A 1 336 ? 1.922 -0.677 -4.865 1.00 72.38 336 PHE A N 1
ATOM 2757 C CA . PHE A 1 336 ? 2.143 -1.618 -5.962 1.00 72.38 336 PHE A CA 1
ATOM 2758 C C . PHE A 1 336 ? 3.517 -2.294 -5.850 1.00 72.38 336 PHE A C 1
ATOM 2760 O O . PHE A 1 336 ? 3.605 -3.511 -5.736 1.00 72.38 336 PHE A O 1
ATOM 2767 N N . VAL A 1 337 ? 4.575 -1.505 -5.668 1.00 80.38 337 VAL A N 1
ATOM 2768 C CA . VAL A 1 337 ? 5.952 -1.975 -5.443 1.00 80.38 337 VAL A CA 1
ATOM 2769 C C . VAL A 1 337 ? 6.101 -2.776 -4.134 1.00 80.38 337 VAL A C 1
ATOM 2771 O O . VAL A 1 337 ? 6.897 -3.711 -4.048 1.00 80.38 337 VAL A O 1
ATOM 2774 N N . ASN A 1 338 ? 5.329 -2.452 -3.091 1.00 70.56 338 ASN A N 1
ATOM 2775 C CA . ASN A 1 338 ? 5.288 -3.259 -1.864 1.00 70.56 338 ASN A CA 1
ATOM 2776 C C . ASN A 1 338 ? 4.498 -4.564 -2.040 1.00 70.56 338 ASN A C 1
ATOM 2778 O O . ASN A 1 338 ? 4.759 -5.532 -1.331 1.00 70.56 338 ASN A O 1
ATOM 2782 N N . HIS A 1 339 ? 3.506 -4.589 -2.928 1.00 65.50 339 HIS A N 1
ATOM 2783 C CA . HIS A 1 339 ? 2.774 -5.803 -3.265 1.00 65.50 339 HIS A CA 1
ATOM 2784 C C . HIS A 1 339 ? 3.659 -6.742 -4.082 1.00 65.50 339 HIS A C 1
ATOM 2786 O O . HIS A 1 339 ? 3.796 -7.897 -3.696 1.00 65.50 339 HIS A O 1
ATOM 2792 N N . PHE A 1 340 ? 4.360 -6.208 -5.085 1.00 79.44 340 PHE A N 1
ATOM 2793 C CA . PHE A 1 340 ? 5.402 -6.913 -5.828 1.00 79.44 340 PHE A CA 1
ATOM 2794 C C . PHE A 1 340 ? 6.438 -7.546 -4.888 1.00 79.44 340 PHE A C 1
ATOM 2796 O O . PHE A 1 340 ? 6.697 -8.741 -4.970 1.00 79.44 340 PHE A O 1
ATOM 2803 N N . GLN A 1 341 ? 6.956 -6.777 -3.919 1.00 82.12 341 GLN A N 1
ATOM 2804 C CA . GLN A 1 341 ? 7.889 -7.286 -2.905 1.00 82.12 341 GLN A CA 1
ATOM 2805 C C . GLN A 1 341 ? 7.331 -8.500 -2.144 1.00 82.12 341 GLN A C 1
ATOM 2807 O O . GLN A 1 341 ? 8.053 -9.452 -1.875 1.00 82.12 341 GLN A O 1
ATOM 2812 N N . LYS A 1 342 ? 6.046 -8.494 -1.784 1.00 68.00 342 LYS A N 1
ATOM 2813 C CA . LYS A 1 342 ? 5.450 -9.644 -1.095 1.00 68.00 342 LYS A CA 1
ATOM 2814 C C . LYS A 1 342 ? 5.290 -10.849 -2.009 1.00 68.00 342 LYS A C 1
ATOM 2816 O O . L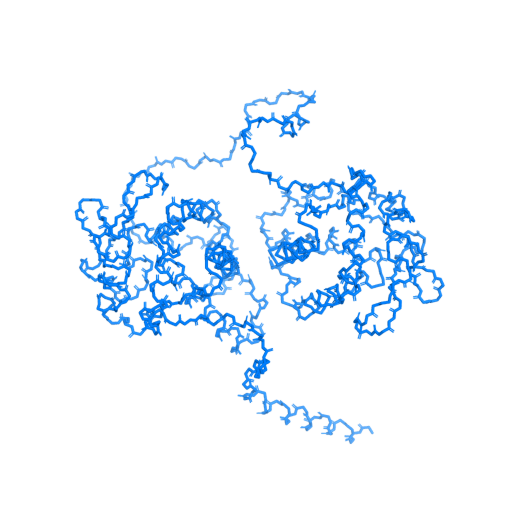YS A 1 342 ? 5.476 -11.958 -1.533 1.00 68.00 342 LYS A O 1
ATOM 2821 N N . LEU A 1 343 ? 4.938 -10.633 -3.278 1.00 65.62 343 LEU A N 1
ATOM 2822 C CA . LEU A 1 343 ? 4.800 -11.714 -4.253 1.00 65.62 343 LEU A CA 1
ATOM 2823 C C . LEU A 1 343 ? 6.141 -12.413 -4.471 1.00 65.62 343 LEU A C 1
ATOM 2825 O O . LEU A 1 343 ? 6.223 -13.626 -4.314 1.00 65.62 343 LEU A O 1
ATOM 2829 N N . ILE A 1 344 ? 7.212 -11.653 -4.704 1.00 73.94 344 ILE A N 1
ATOM 2830 C CA . ILE A 1 344 ? 8.542 -12.245 -4.879 1.00 73.94 344 ILE A CA 1
ATOM 2831 C C . ILE A 1 344 ? 9.033 -12.950 -3.601 1.00 73.94 344 ILE A C 1
ATOM 2833 O O . ILE A 1 344 ? 9.717 -13.966 -3.687 1.00 73.94 344 ILE A O 1
ATOM 2837 N N . ASN A 1 345 ? 8.612 -12.496 -2.410 1.00 79.69 345 ASN A N 1
ATOM 2838 C CA . ASN A 1 345 ? 8.925 -13.172 -1.147 1.00 79.69 345 ASN A CA 1
ATOM 2839 C C . ASN A 1 345 ? 8.180 -14.488 -0.911 1.00 79.69 345 ASN A C 1
ATOM 2841 O O . ASN A 1 345 ? 8.634 -15.277 -0.086 1.00 79.69 345 ASN A O 1
ATOM 2845 N N . ILE A 1 346 ? 7.078 -14.747 -1.624 1.00 64.19 346 ILE A N 1
ATOM 2846 C CA . ILE A 1 346 ? 6.450 -16.077 -1.623 1.00 64.19 346 ILE A CA 1
ATOM 2847 C C . ILE A 1 346 ? 7.389 -17.092 -2.284 1.00 64.19 346 ILE A C 1
ATOM 2849 O O . ILE A 1 346 ? 7.452 -18.235 -1.840 1.00 64.19 346 ILE A O 1
ATOM 2853 N N . ILE A 1 347 ? 8.127 -16.670 -3.316 1.00 66.69 347 ILE A N 1
ATOM 2854 C CA . ILE A 1 347 ? 9.081 -17.520 -4.034 1.00 66.69 347 ILE A CA 1
ATOM 2855 C C . ILE A 1 347 ? 10.388 -17.631 -3.248 1.00 66.69 347 ILE A C 1
ATOM 2857 O O . ILE A 1 347 ? 10.859 -18.733 -2.984 1.00 66.69 347 ILE A O 1
ATOM 2861 N N . ASN A 1 348 ? 10.956 -16.494 -2.837 1.00 78.81 348 ASN A N 1
ATOM 2862 C CA . ASN A 1 348 ? 12.159 -16.463 -2.016 1.00 78.81 348 ASN A CA 1
ATOM 2863 C C . ASN A 1 348 ? 12.076 -15.332 -0.964 1.00 78.81 348 ASN A C 1
ATOM 2865 O O . ASN A 1 348 ? 12.158 -14.143 -1.306 1.00 78.81 348 ASN A O 1
ATOM 2869 N N . PRO A 1 349 ? 11.934 -15.674 0.332 1.00 76.12 349 PRO A N 1
ATOM 2870 C CA . PRO A 1 349 ? 11.716 -14.698 1.398 1.00 76.12 349 PRO A CA 1
ATOM 2871 C C . PRO A 1 349 ? 12.924 -13.788 1.663 1.00 76.12 349 PRO A C 1
ATOM 2873 O O . PRO A 1 349 ? 12.751 -12.731 2.265 1.00 76.12 349 PRO A O 1
ATOM 2876 N N . SER A 1 350 ? 14.123 -14.161 1.204 1.00 78.00 350 SER A N 1
ATOM 2877 C CA . SER A 1 350 ? 15.353 -13.377 1.380 1.00 78.00 350 SER A CA 1
ATOM 2878 C C . SER A 1 350 ? 15.521 -12.268 0.339 1.00 78.00 350 SER A C 1
ATOM 2880 O O . SER A 1 350 ? 16.363 -11.387 0.512 1.00 78.00 350 SER A O 1
ATOM 2882 N N . ILE A 1 351 ? 14.728 -12.270 -0.739 1.00 81.00 351 ILE A N 1
ATOM 2883 C CA . ILE A 1 351 ? 14.847 -11.261 -1.794 1.00 81.00 351 ILE A CA 1
ATOM 2884 C C . ILE A 1 351 ? 14.322 -9.911 -1.312 1.00 81.00 351 ILE A C 1
ATOM 2886 O O . ILE A 1 351 ? 13.182 -9.772 -0.869 1.00 81.00 351 ILE A O 1
ATOM 2890 N N . VAL A 1 352 ? 15.121 -8.871 -1.519 1.00 79.62 352 VAL A N 1
ATOM 2891 C CA . VAL A 1 352 ? 14.698 -7.477 -1.394 1.00 79.62 352 VAL A CA 1
ATOM 2892 C C . VAL A 1 352 ? 14.799 -6.844 -2.770 1.00 79.62 352 VAL A C 1
ATOM 2894 O O . VAL A 1 352 ? 15.885 -6.803 -3.345 1.00 79.62 352 VAL A O 1
ATOM 2897 N N . ILE A 1 353 ? 13.682 -6.360 -3.319 1.00 84.56 353 ILE A N 1
ATOM 2898 C CA . ILE A 1 353 ? 13.690 -5.876 -4.702 1.00 84.56 353 ILE A CA 1
ATOM 2899 C C . ILE A 1 353 ? 14.577 -4.630 -4.830 1.00 84.56 353 ILE A C 1
ATOM 2901 O O . ILE A 1 353 ? 14.459 -3.709 -4.002 1.00 84.56 353 ILE A O 1
ATOM 2905 N N . PRO A 1 354 ? 15.472 -4.590 -5.833 1.00 87.88 354 PRO A N 1
ATOM 2906 C CA . PRO A 1 354 ? 16.402 -3.488 -5.993 1.00 87.88 354 PRO A CA 1
ATOM 2907 C C . PRO A 1 354 ? 15.693 -2.236 -6.516 1.00 87.88 354 PRO A C 1
ATOM 2909 O O . PRO A 1 354 ? 14.515 -2.254 -6.880 1.00 87.88 354 PRO A O 1
ATOM 2912 N N . TYR A 1 355 ? 16.423 -1.127 -6.554 1.00 86.50 355 TYR A N 1
ATOM 2913 C CA . TYR A 1 355 ? 16.055 0.036 -7.354 1.00 86.50 355 TYR A CA 1
ATOM 2914 C C . TYR A 1 355 ? 17.112 0.272 -8.436 1.00 86.50 355 TYR A C 1
ATOM 2916 O O . TYR A 1 355 ? 18.290 -0.024 -8.241 1.00 86.50 355 TYR A O 1
ATOM 2924 N N . TRP A 1 356 ? 16.699 0.839 -9.565 1.00 93.19 356 TRP A N 1
ATOM 2925 C CA . TRP A 1 356 ? 17.608 1.373 -10.572 1.00 93.19 356 TRP A CA 1
ATOM 2926 C C . TRP A 1 356 ? 17.707 2.882 -10.384 1.00 93.19 356 TRP A C 1
ATOM 2928 O O . TRP A 1 356 ? 16.714 3.591 -10.524 1.00 93.19 356 TRP A O 1
ATOM 2938 N N . ASP A 1 357 ? 18.888 3.387 -10.029 1.00 85.81 357 ASP A N 1
ATOM 2939 C CA . ASP A 1 357 ? 19.136 4.829 -10.043 1.00 85.81 357 ASP A CA 1
ATOM 2940 C C . ASP A 1 357 ? 19.590 5.268 -11.440 1.00 85.81 357 ASP A C 1
ATOM 2942 O O . ASP A 1 357 ? 20.784 5.382 -11.740 1.00 85.81 357 ASP A O 1
ATOM 2946 N N . TRP A 1 358 ? 18.584 5.518 -12.279 1.00 86.56 358 TRP A N 1
ATOM 2947 C CA . TRP A 1 358 ? 18.718 6.007 -13.651 1.00 86.56 358 TRP A CA 1
ATOM 2948 C C . TRP A 1 358 ? 19.368 7.395 -13.741 1.00 86.56 358 TRP A C 1
ATOM 2950 O O . TRP A 1 358 ? 19.761 7.824 -14.824 1.00 86.56 358 TRP A O 1
ATOM 2960 N N . THR A 1 359 ? 19.494 8.122 -12.623 1.00 83.06 359 THR A N 1
ATOM 2961 C CA . THR A 1 359 ? 20.091 9.465 -12.624 1.00 83.06 359 THR A CA 1
ATOM 2962 C C . THR A 1 359 ? 21.611 9.438 -12.765 1.00 83.06 359 THR A C 1
ATOM 2964 O O . THR A 1 359 ? 22.206 10.465 -13.090 1.00 83.06 359 THR A O 1
ATOM 2967 N N . ALA A 1 360 ? 22.244 8.287 -12.532 1.00 83.38 360 ALA A N 1
ATOM 2968 C CA . ALA A 1 360 ? 23.693 8.138 -12.615 1.00 83.38 360 ALA A CA 1
ATOM 2969 C C . ALA A 1 360 ? 24.203 8.094 -14.067 1.00 83.38 360 ALA A C 1
ATOM 2971 O O . ALA A 1 360 ? 25.152 8.805 -14.378 1.00 83.38 360 ALA A O 1
ATOM 2972 N N . GLU A 1 361 ? 23.527 7.365 -14.960 1.00 90.94 361 GLU A N 1
ATOM 2973 C CA . GLU A 1 361 ? 23.846 7.300 -16.399 1.00 90.94 361 GLU A CA 1
ATOM 2974 C C . GLU A 1 361 ? 22.805 8.052 -17.242 1.00 90.94 361 GLU A C 1
ATOM 2976 O O . GLU A 1 361 ? 22.456 7.670 -18.356 1.00 90.94 361 GLU A O 1
ATOM 2981 N N . TRP A 1 362 ? 22.286 9.159 -16.703 1.00 91.06 362 TRP A N 1
ATOM 2982 C CA . TRP A 1 362 ? 21.149 9.873 -17.287 1.00 91.06 362 TRP A CA 1
ATOM 2983 C C . TRP A 1 362 ? 21.393 10.383 -18.713 1.00 91.06 362 TRP A C 1
ATOM 2985 O O . TRP A 1 362 ? 20.433 10.532 -19.456 1.00 91.06 362 TRP A O 1
ATOM 2995 N N . GLN A 1 363 ? 22.638 10.695 -19.096 1.00 94.69 363 GLN A N 1
ATOM 2996 C CA . GLN A 1 363 ? 22.945 11.258 -20.420 1.00 94.69 363 GLN A CA 1
ATOM 2997 C C . GLN A 1 363 ? 22.862 10.217 -21.528 1.00 94.69 363 GLN A C 1
ATOM 2999 O O . GLN A 1 363 ? 22.401 10.542 -22.617 1.00 94.69 363 GLN A O 1
ATOM 3004 N N . ASN A 1 364 ? 23.322 8.999 -21.237 1.00 96.19 364 ASN A N 1
ATOM 3005 C CA . ASN A 1 364 ? 23.405 7.905 -22.197 1.00 96.19 364 ASN A CA 1
ATOM 3006 C C . ASN A 1 364 ? 22.921 6.611 -21.517 1.00 96.19 364 ASN A C 1
ATOM 3008 O O . ASN A 1 364 ? 23.746 5.739 -21.224 1.00 96.19 364 ASN A O 1
ATOM 3012 N N . PRO A 1 365 ? 21.617 6.485 -21.203 1.00 95.88 365 PRO A N 1
ATOM 3013 C CA . PRO A 1 365 ? 21.125 5.375 -20.392 1.00 95.88 365 PRO A CA 1
ATOM 3014 C C . PRO A 1 365 ? 21.376 3.998 -21.005 1.00 95.88 365 PRO A C 1
ATOM 3016 O O . PRO A 1 365 ? 21.508 3.026 -20.272 1.00 95.88 365 PRO A O 1
ATOM 3019 N N . GLU A 1 366 ? 21.506 3.908 -22.332 1.00 95.56 366 GLU A N 1
ATOM 3020 C CA . GLU A 1 366 ? 21.876 2.682 -23.046 1.00 95.56 366 GLU A CA 1
ATOM 3021 C C . GLU A 1 366 ? 23.239 2.101 -22.635 1.00 95.56 366 GLU A C 1
ATOM 3023 O O . GLU A 1 366 ? 23.487 0.921 -22.871 1.00 95.56 366 GLU A O 1
ATOM 3028 N N . ASN A 1 367 ? 24.110 2.905 -22.018 1.00 95.62 367 ASN A N 1
ATOM 3029 C CA . ASN A 1 367 ? 25.398 2.456 -21.491 1.00 95.62 367 ASN A CA 1
ATOM 3030 C C . ASN A 1 367 ? 25.320 2.011 -20.020 1.00 95.62 367 ASN A C 1
ATOM 3032 O O . ASN A 1 367 ? 26.312 1.500 -19.493 1.00 95.62 367 ASN A O 1
ATOM 3036 N N . ASP A 1 368 ? 24.180 2.197 -19.342 1.00 96.56 368 ASP A N 1
ATOM 3037 C CA . ASP A 1 368 ? 24.012 1.739 -17.964 1.00 96.56 368 ASP A CA 1
ATOM 3038 C C . ASP A 1 368 ? 24.061 0.198 -17.923 1.00 96.56 368 ASP A C 1
ATOM 3040 O O . ASP A 1 368 ? 23.349 -0.460 -18.690 1.00 96.56 368 ASP A O 1
ATOM 3044 N N . PRO A 1 369 ? 24.849 -0.415 -17.016 1.00 95.25 369 PRO A N 1
ATOM 3045 C CA . PRO A 1 369 ? 24.905 -1.868 -16.863 1.00 95.25 369 PRO A CA 1
ATOM 3046 C C . PRO A 1 369 ? 23.541 -2.550 -16.696 1.00 95.25 369 PRO A C 1
ATOM 3048 O O . PRO A 1 369 ? 23.421 -3.731 -17.026 1.00 95.25 369 PRO A O 1
ATOM 3051 N N . VAL A 1 370 ? 22.522 -1.837 -16.204 1.00 95.62 370 VAL A N 1
ATOM 3052 C CA . VAL A 1 370 ? 21.142 -2.338 -16.102 1.00 95.62 370 VAL A CA 1
ATOM 3053 C C . VAL A 1 370 ? 20.568 -2.737 -17.460 1.00 95.62 370 VAL A C 1
ATOM 3055 O O . VAL A 1 370 ? 19.934 -3.786 -17.540 1.00 95.62 370 VAL A O 1
ATOM 3058 N N . LEU A 1 371 ? 20.857 -1.985 -18.526 1.00 95.81 371 LEU A N 1
ATOM 3059 C CA . LEU A 1 371 ? 20.389 -2.254 -19.894 1.00 95.81 371 LEU A CA 1
ATOM 3060 C C . LEU A 1 371 ? 21.366 -3.132 -20.699 1.00 95.81 371 LEU A C 1
ATOM 3062 O O . LEU A 1 371 ? 21.286 -3.224 -21.923 1.00 95.81 371 LEU A O 1
ATOM 3066 N N . SER A 1 372 ? 22.310 -3.794 -20.023 1.00 95.50 372 SER A N 1
ATOM 3067 C CA . SER A 1 372 ? 23.207 -4.765 -20.653 1.00 95.50 372 SER A CA 1
ATOM 3068 C C . SER A 1 372 ? 22.561 -6.147 -20.772 1.00 95.50 372 SER A C 1
ATOM 3070 O O . SER A 1 372 ? 21.700 -6.525 -19.975 1.00 95.50 372 SER A O 1
ATOM 3072 N N . SER A 1 373 ? 23.074 -6.968 -21.690 1.00 95.88 373 SER A N 1
ATOM 3073 C CA . SER A 1 373 ? 22.668 -8.371 -21.868 1.00 95.88 373 SER A CA 1
ATOM 3074 C C . SER A 1 373 ? 22.860 -9.252 -20.625 1.00 95.88 373 SER A C 1
ATOM 3076 O O . SER A 1 373 ? 22.249 -10.312 -20.521 1.00 95.88 373 SER A O 1
ATOM 3078 N N . SER A 1 374 ? 23.700 -8.824 -19.674 1.00 94.25 374 SER A N 1
ATOM 3079 C CA . SER A 1 374 ? 23.930 -9.501 -18.388 1.00 94.25 374 SER A CA 1
ATOM 3080 C C . SER A 1 374 ? 22.910 -9.137 -17.299 1.00 94.25 374 SER A C 1
ATOM 3082 O O . SER A 1 374 ? 22.933 -9.714 -16.204 1.00 94.25 374 SER A O 1
ATOM 3084 N N . ARG A 1 375 ? 22.051 -8.152 -17.582 1.00 95.25 375 ARG A N 1
ATOM 3085 C CA . ARG A 1 375 ? 21.000 -7.636 -16.705 1.00 95.25 375 ARG A CA 1
ATOM 3086 C C . ARG A 1 375 ? 19.660 -7.674 -17.443 1.00 95.25 375 ARG A C 1
ATOM 3088 O O . ARG A 1 375 ? 19.261 -8.758 -17.853 1.00 95.25 375 ARG A O 1
ATOM 3095 N N . PHE A 1 376 ? 18.963 -6.553 -17.604 1.00 95.25 376 PHE A N 1
ATOM 3096 C CA . PHE A 1 376 ? 17.626 -6.519 -18.203 1.00 95.25 376 PHE A CA 1
ATOM 3097 C C . PHE A 1 376 ? 17.643 -6.604 -19.734 1.00 95.25 376 PHE A C 1
ATOM 3099 O O . PHE A 1 376 ? 16.636 -6.977 -20.321 1.00 95.25 376 PHE A O 1
ATOM 3106 N N . GLY A 1 377 ? 18.786 -6.372 -20.386 1.00 95.00 377 GLY A N 1
ATOM 3107 C CA . GLY A 1 377 ? 18.900 -6.379 -21.847 1.00 95.00 377 GLY A CA 1
ATOM 3108 C C . GLY A 1 377 ? 18.662 -5.004 -22.467 1.00 95.00 377 GLY A C 1
ATOM 3109 O O . GLY A 1 377 ? 18.215 -4.069 -21.801 1.00 95.00 377 GLY A O 1
ATOM 3110 N N . GLY A 1 378 ? 19.010 -4.883 -23.745 1.00 93.81 378 GLY A N 1
ATOM 3111 C CA . GLY A 1 378 ? 18.977 -3.622 -24.483 1.00 93.81 378 GLY A CA 1
ATOM 3112 C C . GLY A 1 378 ? 17.675 -3.402 -25.256 1.00 93.81 378 GLY A C 1
ATOM 3113 O O . GLY A 1 378 ? 16.615 -3.920 -24.909 1.00 93.81 378 GLY A O 1
ATOM 3114 N N . ASN A 1 379 ? 17.763 -2.621 -26.338 1.00 96.25 379 ASN A N 1
ATOM 3115 C CA . ASN A 1 379 ? 16.625 -2.324 -27.208 1.00 96.25 379 ASN A CA 1
ATOM 3116 C C . ASN A 1 379 ? 16.081 -3.580 -27.910 1.00 96.25 379 ASN A C 1
ATOM 3118 O O . ASN A 1 379 ? 16.820 -4.516 -28.226 1.00 96.25 379 ASN A O 1
ATOM 3122 N N . GLY A 1 380 ? 14.794 -3.554 -28.250 1.00 95.38 380 GLY A N 1
ATOM 3123 C CA . GLY A 1 380 ? 14.177 -4.573 -29.079 1.00 95.38 380 GLY A CA 1
ATOM 3124 C C . GLY A 1 380 ? 14.735 -4.590 -30.503 1.00 95.38 380 GLY A C 1
ATOM 3125 O O . GLY A 1 380 ? 15.117 -3.560 -31.060 1.00 95.38 380 GLY A O 1
ATOM 3126 N N . VAL A 1 381 ? 14.757 -5.770 -31.128 1.00 93.19 381 VAL A N 1
ATOM 3127 C CA . VAL A 1 381 ? 15.325 -5.954 -32.474 1.00 93.19 381 VAL A CA 1
ATOM 3128 C C . VAL A 1 381 ? 14.280 -6.321 -33.525 1.00 93.19 381 VAL A C 1
ATOM 3130 O O . VAL A 1 381 ? 13.281 -6.999 -33.261 1.00 93.19 381 VAL A O 1
ATOM 3133 N N . GLY A 1 382 ? 14.568 -5.928 -34.767 1.00 89.00 382 GLY A N 1
ATOM 3134 C CA . GLY A 1 382 ? 13.724 -6.199 -35.928 1.00 89.00 382 GLY A CA 1
ATOM 3135 C C . GLY A 1 382 ? 12.417 -5.404 -35.924 1.00 89.00 382 GLY A C 1
ATOM 3136 O O . GLY A 1 382 ? 12.187 -4.540 -35.084 1.00 89.00 382 GLY A O 1
ATOM 3137 N N . GLN A 1 383 ? 11.539 -5.709 -36.880 1.00 87.25 383 GLN A N 1
ATOM 3138 C CA . GLN A 1 383 ? 10.270 -4.984 -37.049 1.00 87.25 383 GLN A CA 1
ATOM 3139 C C . GLN A 1 383 ? 9.311 -5.152 -35.863 1.00 87.25 383 GLN A C 1
ATOM 3141 O O . GLN A 1 383 ? 8.493 -4.276 -35.615 1.00 87.25 383 GLN A O 1
ATOM 3146 N N . ASN A 1 384 ? 9.432 -6.259 -35.124 1.00 88.31 384 ASN A N 1
ATOM 3147 C CA . ASN A 1 384 ? 8.570 -6.556 -33.981 1.00 88.31 384 ASN A CA 1
ATOM 3148 C C . ASN A 1 384 ? 9.105 -5.995 -32.660 1.00 88.31 384 ASN A C 1
ATOM 3150 O O . ASN A 1 384 ? 8.421 -6.139 -31.653 1.00 88.31 384 ASN A O 1
ATOM 3154 N N . GLN A 1 385 ? 10.306 -5.398 -32.663 1.00 94.50 385 GLN A N 1
ATOM 3155 C CA . GLN A 1 385 ? 10.934 -4.799 -31.482 1.00 94.50 385 GLN A CA 1
ATOM 3156 C C . GLN A 1 385 ? 11.040 -5.765 -30.289 1.00 94.50 385 GLN A C 1
ATOM 3158 O O . GLN A 1 385 ? 10.994 -5.347 -29.139 1.00 94.50 385 GLN A O 1
ATOM 3163 N N . CYS A 1 386 ? 11.186 -7.068 -30.548 1.00 96.12 386 CYS A N 1
ATOM 3164 C CA . CYS A 1 386 ? 11.281 -8.059 -29.478 1.00 96.12 386 CYS A CA 1
ATOM 3165 C C . CYS A 1 386 ? 12.621 -7.934 -28.753 1.00 96.12 386 CYS A C 1
ATOM 3167 O O . CYS A 1 386 ? 13.664 -7.866 -29.413 1.00 96.12 386 CYS A O 1
ATOM 3169 N N . VAL A 1 387 ? 12.606 -8.012 -27.427 1.00 96.00 387 VAL A N 1
ATOM 3170 C CA . VAL A 1 387 ? 13.825 -8.114 -26.616 1.00 96.00 387 VAL A CA 1
ATOM 3171 C C . VAL A 1 387 ? 14.447 -9.505 -26.768 1.00 96.00 387 VAL A C 1
ATOM 3173 O O . VAL A 1 387 ? 13.755 -10.529 -26.782 1.00 96.00 387 VAL A O 1
ATOM 3176 N N . ARG A 1 388 ? 15.770 -9.551 -26.973 1.00 96.06 388 ARG A N 1
ATOM 3177 C CA . ARG A 1 388 ? 16.516 -10.781 -27.323 1.00 96.06 388 ARG A CA 1
ATOM 3178 C C . ARG A 1 388 ? 17.695 -11.087 -26.409 1.00 96.06 388 ARG A C 1
ATOM 3180 O O . ARG A 1 388 ? 18.337 -12.118 -26.595 1.00 96.06 388 ARG A O 1
ATOM 3187 N N . ASP A 1 389 ? 17.972 -10.228 -25.446 1.00 96.44 389 ASP A N 1
ATOM 3188 C CA . ASP A 1 389 ? 19.028 -10.379 -24.456 1.00 96.44 389 ASP A CA 1
ATOM 3189 C C . ASP A 1 389 ? 18.525 -9.972 -23.062 1.00 96.44 389 ASP A C 1
ATOM 3191 O O . ASP A 1 389 ? 17.392 -9.518 -22.915 1.00 96.44 389 ASP A O 1
ATOM 3195 N N . GLY A 1 390 ? 19.331 -10.213 -22.026 1.00 96.19 390 GLY A N 1
ATOM 3196 C CA . GLY A 1 390 ? 18.923 -9.974 -20.643 1.00 96.19 390 GLY A CA 1
ATOM 3197 C C . GLY A 1 390 ? 17.928 -10.996 -20.087 1.00 96.19 390 GLY A C 1
ATOM 3198 O O . GLY A 1 390 ? 17.734 -12.079 -20.646 1.00 96.19 390 GLY A O 1
ATOM 3199 N N . ILE A 1 391 ? 17.325 -10.676 -18.937 1.00 95.31 391 ILE A N 1
ATOM 3200 C CA . ILE A 1 391 ? 16.432 -11.602 -18.217 1.00 95.31 391 ILE A CA 1
ATOM 3201 C C . ILE A 1 391 ? 15.136 -11.872 -18.978 1.00 95.31 391 ILE A C 1
ATOM 3203 O O . ILE A 1 391 ? 14.621 -12.986 -18.887 1.00 95.3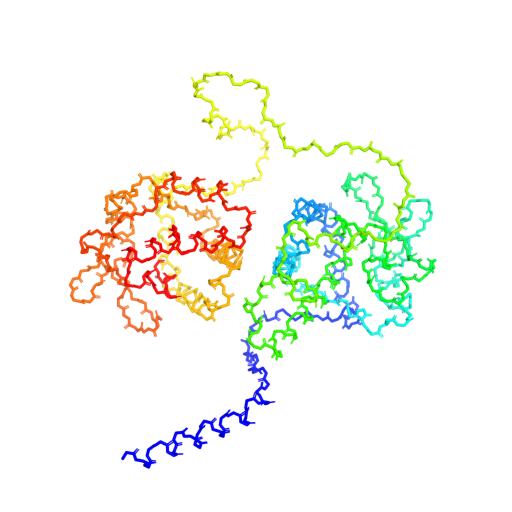1 391 ILE A O 1
ATOM 3207 N N . GLU A 1 392 ? 14.665 -10.878 -19.732 1.00 94.44 392 GLU A N 1
ATOM 3208 C CA . GLU A 1 392 ? 13.432 -10.926 -20.522 1.00 94.44 392 GLU A CA 1
ATOM 3209 C C . GLU A 1 392 ? 13.651 -11.406 -21.961 1.00 94.44 392 GLU A C 1
ATOM 3211 O O . GLU A 1 392 ? 12.751 -11.339 -22.805 1.00 94.44 392 GLU A O 1
ATOM 3216 N N . ALA A 1 393 ? 14.850 -11.902 -22.277 1.00 94.94 393 ALA A N 1
ATOM 3217 C CA . ALA A 1 393 ? 15.151 -12.437 -23.593 1.00 94.94 393 ALA A CA 1
ATOM 3218 C C . ALA A 1 393 ? 14.124 -13.506 -23.995 1.00 94.94 393 ALA A C 1
ATOM 3220 O O . ALA A 1 393 ? 14.037 -14.572 -23.384 1.00 94.94 393 ALA A O 1
ATOM 3221 N N . ASN A 1 394 ? 13.410 -13.255 -25.095 1.00 89.00 394 ASN A N 1
ATOM 3222 C CA . ASN A 1 394 ? 12.403 -14.162 -25.656 1.00 89.00 394 ASN A CA 1
ATOM 3223 C C . ASN A 1 394 ? 11.188 -14.436 -24.751 1.00 89.00 394 ASN A C 1
ATOM 3225 O O . ASN A 1 394 ? 10.499 -15.436 -24.964 1.00 89.00 394 ASN A O 1
ATOM 3229 N N . TRP A 1 395 ? 10.899 -13.565 -23.784 1.00 93.69 395 TRP A N 1
ATOM 3230 C CA . TRP A 1 395 ? 9.638 -13.626 -23.048 1.00 93.69 395 TRP A CA 1
ATOM 3231 C C . TRP A 1 395 ? 8.448 -13.360 -23.964 1.00 93.69 395 TRP A C 1
ATOM 3233 O O . TRP A 1 395 ? 8.520 -12.534 -24.880 1.00 93.69 395 TRP A O 1
ATOM 3243 N N . ASN A 1 396 ? 7.341 -14.051 -23.688 1.00 92.06 396 ASN A N 1
ATOM 3244 C CA . ASN A 1 396 ? 6.058 -13.801 -24.329 1.00 92.06 396 ASN A CA 1
ATOM 3245 C C . ASN A 1 396 ? 5.073 -13.330 -23.271 1.00 92.06 396 ASN A C 1
ATOM 3247 O O . ASN A 1 396 ? 4.730 -14.083 -22.367 1.00 92.06 396 ASN A O 1
ATOM 3251 N N . ARG A 1 397 ? 4.565 -12.114 -23.426 1.00 88.94 397 ARG A N 1
ATOM 3252 C CA . ARG A 1 397 ? 3.469 -11.604 -22.607 1.00 88.94 397 ARG A CA 1
ATOM 3253 C C . ARG A 1 397 ? 2.134 -12.062 -23.183 1.00 88.94 397 ARG A C 1
ATOM 3255 O O . ARG A 1 397 ? 1.974 -12.170 -24.400 1.00 88.94 397 ARG A O 1
ATOM 3262 N N . THR A 1 398 ? 1.158 -12.297 -22.310 1.00 83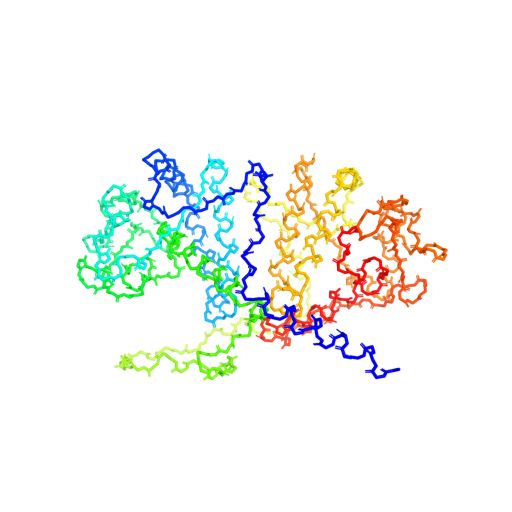.06 398 THR A N 1
ATOM 3263 C CA . THR A 1 398 ? -0.214 -12.672 -22.710 1.00 83.06 398 THR A CA 1
ATOM 3264 C C . THR A 1 398 ? -1.220 -11.521 -22.610 1.00 83.06 398 THR A C 1
ATOM 3266 O O . THR A 1 398 ? -2.346 -11.646 -23.090 1.00 83.06 398 THR A O 1
ATOM 3269 N N . TYR A 1 399 ? -0.815 -10.395 -22.018 1.00 81.38 399 TYR A N 1
ATOM 3270 C CA . TYR A 1 399 ? -1.607 -9.175 -21.882 1.00 81.38 399 TYR A CA 1
ATOM 3271 C C . TYR A 1 399 ? -0.850 -7.973 -22.475 1.00 81.38 399 TYR A C 1
ATOM 3273 O O . TYR A 1 399 ? 0.352 -7.870 -22.230 1.00 81.38 399 TYR A O 1
ATOM 3281 N N . PRO A 1 400 ? -1.503 -7.051 -23.213 1.00 86.31 400 PRO A N 1
ATOM 3282 C CA . PRO A 1 400 ? -2.921 -7.062 -23.608 1.00 86.31 400 PRO A CA 1
ATOM 3283 C C . PRO A 1 400 ? -3.246 -8.075 -24.717 1.00 86.31 400 PRO A C 1
ATOM 3285 O O . PRO A 1 400 ? -4.402 -8.444 -24.909 1.00 86.31 400 PRO A O 1
ATOM 3288 N N . ASP A 1 401 ? -2.222 -8.542 -25.421 1.00 90.12 401 ASP A N 1
ATOM 3289 C CA . ASP A 1 401 ? -2.267 -9.544 -26.479 1.00 90.12 401 ASP A CA 1
ATOM 3290 C C . ASP A 1 401 ? -1.105 -10.536 -26.322 1.00 90.12 401 ASP A C 1
ATOM 3292 O O . ASP A 1 401 ? -0.140 -10.270 -25.602 1.00 90.12 401 ASP A O 1
ATOM 3296 N N . PHE A 1 402 ? -1.184 -11.681 -27.003 1.00 91.75 402 PHE A N 1
ATOM 3297 C CA . PHE A 1 402 ? -0.080 -12.639 -27.040 1.00 91.75 402 PHE A CA 1
ATOM 3298 C C . PHE A 1 402 ? 1.022 -12.136 -27.979 1.00 91.75 402 PHE A C 1
ATOM 3300 O O . PHE A 1 402 ? 0.858 -12.149 -29.202 1.00 91.75 402 PHE A O 1
ATOM 3307 N N . ASN A 1 403 ? 2.143 -11.690 -27.414 1.00 93.12 403 ASN A N 1
ATOM 3308 C CA . ASN A 1 403 ? 3.269 -11.154 -28.175 1.00 93.12 403 ASN A CA 1
ATOM 3309 C C . ASN A 1 403 ? 4.594 -11.346 -27.430 1.00 93.12 403 ASN A C 1
ATOM 3311 O O . ASN A 1 403 ? 4.596 -11.581 -26.224 1.00 93.12 403 ASN A O 1
ATOM 3315 N N . CYS A 1 404 ? 5.719 -11.197 -28.133 1.00 94.94 404 CYS A N 1
ATOM 3316 C CA . CYS A 1 404 ? 7.011 -11.071 -27.455 1.00 94.94 404 CYS A CA 1
ATOM 3317 C C . CYS A 1 404 ? 7.027 -9.798 -26.592 1.00 94.94 404 CYS A C 1
ATOM 3319 O O . CYS A 1 404 ? 6.333 -8.837 -26.930 1.00 94.94 404 CYS A O 1
ATOM 3321 N N . MET A 1 405 ? 7.827 -9.772 -25.523 1.00 94.81 405 MET A N 1
ATOM 3322 C CA . MET A 1 405 ? 8.109 -8.528 -24.797 1.00 94.81 405 MET A CA 1
ATOM 3323 C C . MET A 1 405 ? 8.884 -7.562 -25.704 1.00 94.81 405 MET A C 1
ATOM 3325 O O . MET A 1 405 ? 9.840 -7.975 -26.382 1.00 94.81 405 MET A O 1
ATOM 3329 N N . LYS A 1 406 ? 8.450 -6.296 -25.754 1.00 95.06 406 LYS A N 1
ATOM 3330 C CA . LYS A 1 406 ? 9.003 -5.284 -26.658 1.00 95.06 406 LYS A CA 1
ATOM 3331 C C . LYS A 1 406 ? 9.597 -4.086 -25.933 1.00 95.06 406 LYS A C 1
ATOM 3333 O O . LYS A 1 406 ? 8.910 -3.429 -25.160 1.00 95.06 406 LYS A O 1
ATOM 3338 N N . ARG A 1 407 ? 10.793 -3.692 -26.376 1.00 95.56 407 ARG A N 1
ATOM 3339 C CA . ARG A 1 407 ? 11.402 -2.380 -26.107 1.00 95.56 407 ARG A CA 1
ATOM 3340 C C . ARG A 1 407 ? 11.595 -1.618 -27.401 1.00 95.56 407 ARG A C 1
ATOM 3342 O O . ARG A 1 407 ? 11.985 -2.198 -28.414 1.00 95.56 407 ARG A O 1
ATOM 3349 N N . GLY A 1 408 ? 11.346 -0.318 -27.366 1.00 95.50 408 GLY A N 1
ATOM 3350 C CA . GLY A 1 408 ? 11.373 0.527 -28.549 1.00 95.50 408 GLY A CA 1
ATOM 3351 C C . GLY A 1 408 ? 11.950 1.887 -28.232 1.00 95.50 408 GLY A C 1
ATOM 3352 O O . GLY A 1 408 ? 11.202 2.855 -28.130 1.00 95.50 408 GLY A O 1
ATOM 3353 N N . TYR A 1 409 ? 13.274 1.948 -28.110 1.00 96.50 409 TYR A N 1
ATOM 3354 C CA . TYR A 1 409 ? 13.981 3.163 -27.725 1.00 96.50 409 TYR A CA 1
ATOM 3355 C C . TYR A 1 409 ? 13.598 4.370 -28.586 1.00 96.50 409 TYR A C 1
ATOM 3357 O O . TYR A 1 409 ? 13.644 4.321 -29.822 1.00 96.50 409 TYR A O 1
ATOM 3365 N N . GLN A 1 410 ? 13.272 5.481 -27.921 1.00 87.31 410 GLN A N 1
ATOM 3366 C CA . GLN A 1 410 ? 12.720 6.670 -28.574 1.00 87.31 410 GLN A CA 1
ATOM 3367 C C . GLN A 1 410 ? 13.681 7.307 -29.597 1.00 87.31 410 GLN A C 1
ATOM 3369 O O . GLN A 1 410 ? 13.230 7.933 -30.558 1.00 87.31 410 GLN A O 1
ATOM 3374 N N . GLN A 1 411 ? 14.999 7.141 -29.426 1.00 90.69 411 GLN A N 1
ATOM 3375 C CA . GLN A 1 411 ? 16.036 7.702 -30.304 1.00 90.69 411 GLN A CA 1
ATOM 3376 C C . GLN A 1 411 ? 16.827 6.612 -31.045 1.00 90.69 411 GLN A C 1
ATOM 3378 O O . GLN A 1 411 ? 18.039 6.711 -31.248 1.00 90.69 411 GLN A O 1
ATOM 3383 N N . GLY A 1 412 ? 16.142 5.547 -31.469 1.00 88.69 412 GL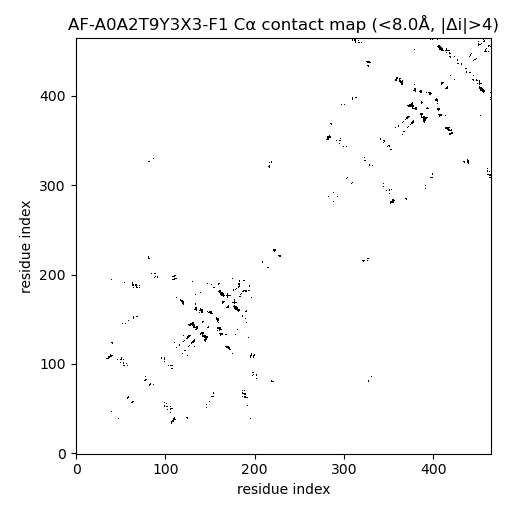Y A N 1
ATOM 3384 C CA . GLY A 1 412 ? 16.724 4.481 -32.282 1.00 88.69 412 GLY A CA 1
ATOM 3385 C C . GLY A 1 412 ? 17.608 3.544 -31.463 1.00 88.69 412 GLY A C 1
ATOM 3386 O O . GLY A 1 412 ? 17.140 2.506 -31.015 1.00 88.69 412 GLY A O 1
ATOM 3387 N N . ALA A 1 413 ? 18.885 3.884 -31.281 1.00 91.06 413 ALA A N 1
ATOM 3388 C CA . ALA A 1 413 ? 19.823 3.081 -30.486 1.00 91.06 413 ALA A CA 1
ATOM 3389 C C . ALA A 1 413 ? 19.907 3.516 -29.012 1.00 91.06 413 ALA A C 1
ATOM 3391 O O . ALA A 1 413 ? 20.524 2.818 -28.213 1.00 91.06 413 ALA A O 1
ATOM 3392 N N . SER A 1 414 ? 19.271 4.633 -28.649 1.00 95.06 414 SER A N 1
ATOM 3393 C CA . SER A 1 414 ? 19.269 5.182 -27.290 1.00 95.06 414 SER A CA 1
ATOM 3394 C C . SER A 1 414 ? 17.840 5.490 -26.824 1.00 95.06 414 SER A C 1
ATOM 3396 O O . SER A 1 414 ? 17.048 5.999 -27.628 1.00 95.06 414 SER A O 1
ATOM 3398 N N . PRO A 1 415 ? 17.503 5.260 -25.538 1.00 94.88 415 PRO A N 1
ATOM 3399 C CA . PRO A 1 415 ? 16.270 5.759 -24.930 1.00 94.88 415 PRO A CA 1
ATOM 3400 C C . PRO A 1 415 ? 16.150 7.291 -24.978 1.00 94.88 415 PRO A C 1
ATOM 3402 O O . PRO A 1 415 ? 15.064 7.841 -24.812 1.00 94.88 415 PRO A O 1
ATOM 3405 N N . GLY A 1 416 ? 17.263 7.989 -25.219 1.00 94.00 416 GLY A N 1
ATOM 3406 C CA . GLY A 1 416 ? 17.407 9.415 -24.976 1.00 94.00 416 GLY A CA 1
ATOM 3407 C C . GLY A 1 416 ? 17.790 9.701 -23.521 1.00 94.00 416 GLY A C 1
ATOM 3408 O O . GLY A 1 416 ? 17.774 8.803 -22.680 1.00 94.00 416 GLY A O 1
ATOM 3409 N N . PRO A 1 417 ? 18.152 10.953 -23.200 1.00 94.50 417 PRO A N 1
ATOM 3410 C CA . PRO A 1 417 ? 18.583 11.296 -21.857 1.00 94.50 417 PRO A CA 1
ATOM 3411 C C . PRO A 1 417 ? 17.416 11.251 -20.862 1.00 94.50 417 PRO A C 1
ATOM 3413 O O . PRO A 1 417 ? 16.343 11.807 -21.105 1.00 94.50 417 PRO A O 1
ATOM 3416 N N . PHE A 1 418 ? 17.657 10.657 -19.697 1.00 93.50 418 PHE A N 1
ATOM 3417 C CA . PHE A 1 418 ? 16.757 10.721 -18.551 1.00 93.50 418 PHE A CA 1
ATOM 3418 C C . PHE A 1 418 ? 16.993 11.974 -17.713 1.00 93.50 418 PHE A C 1
ATOM 3420 O O . PHE A 1 418 ? 17.872 12.794 -17.977 1.00 93.50 418 PHE A O 1
ATOM 3427 N N . TRP A 1 419 ? 16.183 12.148 -16.670 1.00 87.50 419 TRP A N 1
ATOM 3428 C CA . TRP A 1 419 ? 16.355 13.277 -15.769 1.00 87.50 419 TRP A CA 1
ATOM 3429 C C . TRP A 1 419 ? 17.618 13.115 -14.912 1.00 87.50 419 TRP A C 1
ATOM 3431 O O . TRP A 1 419 ? 17.738 12.121 -14.191 1.00 87.50 419 TRP A O 1
ATOM 3441 N N . PRO A 1 420 ? 18.525 14.106 -14.913 1.00 83.12 420 PRO A N 1
ATOM 3442 C CA . PRO A 1 420 ? 19.649 14.126 -13.992 1.00 83.12 420 PRO A CA 1
ATOM 3443 C C . PRO A 1 420 ? 19.209 14.371 -12.548 1.00 83.12 420 PRO A C 1
ATOM 3445 O O . PRO A 1 420 ? 18.165 14.972 -12.272 1.00 83.12 420 PRO A O 1
ATOM 3448 N N . MET A 1 421 ? 20.075 13.990 -11.606 1.00 77.62 421 MET A N 1
ATOM 3449 C CA . MET A 1 421 ? 19.847 14.184 -10.171 1.00 77.62 421 MET A CA 1
ATOM 3450 C C . MET A 1 421 ? 19.609 15.657 -9.797 1.00 77.62 421 MET A C 1
ATOM 3452 O O . MET A 1 421 ? 18.806 15.958 -8.914 1.00 77.62 421 MET A O 1
ATOM 3456 N N . ASP A 1 422 ? 20.253 16.609 -10.477 1.00 70.81 422 ASP A N 1
ATOM 3457 C CA . ASP A 1 422 ? 20.022 18.039 -10.242 1.00 70.81 422 ASP A CA 1
ATOM 3458 C C . ASP A 1 422 ? 18.601 18.478 -10.655 1.00 70.81 422 ASP A C 1
ATOM 3460 O O . ASP A 1 422 ? 18.010 19.338 -9.998 1.00 70.81 422 ASP A O 1
ATOM 3464 N N . GLY A 1 423 ? 18.019 17.849 -11.681 1.00 74.56 423 GLY A N 1
ATOM 3465 C CA . GLY A 1 423 ? 16.621 17.989 -12.082 1.00 74.56 423 GLY A CA 1
ATOM 3466 C C . GLY A 1 423 ? 15.668 17.525 -10.984 1.00 74.56 423 GLY A C 1
ATOM 3467 O O . GLY A 1 423 ? 14.765 18.273 -10.607 1.00 74.56 423 GLY A O 1
ATOM 3468 N N . ILE A 1 424 ? 15.932 16.355 -10.395 1.00 73.38 424 ILE A N 1
ATOM 3469 C CA . ILE A 1 424 ? 15.161 15.829 -9.255 1.00 73.38 424 ILE A CA 1
ATOM 3470 C C . ILE A 1 424 ? 15.278 16.756 -8.038 1.00 73.38 424 ILE A C 1
ATOM 3472 O O . ILE A 1 424 ? 14.280 17.102 -7.407 1.00 73.38 424 ILE A O 1
ATOM 3476 N N . VAL A 1 425 ? 16.488 17.229 -7.724 1.00 66.31 425 VAL A N 1
ATOM 3477 C CA . VAL A 1 425 ? 16.723 18.166 -6.614 1.00 66.31 425 VAL A CA 1
ATOM 3478 C C . VAL A 1 425 ? 15.993 19.493 -6.834 1.00 66.31 425 VAL A C 1
ATOM 3480 O O . VAL A 1 425 ? 15.446 20.050 -5.880 1.00 66.31 425 VAL A O 1
ATOM 3483 N N . ARG A 1 426 ? 15.961 20.015 -8.068 1.00 70.75 426 ARG A N 1
ATOM 3484 C CA . ARG A 1 426 ? 15.180 21.216 -8.407 1.00 70.75 426 ARG A CA 1
ATOM 3485 C C . ARG A 1 426 ? 13.689 20.987 -8.194 1.00 70.75 426 ARG A C 1
ATOM 3487 O O . ARG A 1 426 ? 13.055 21.830 -7.566 1.00 70.75 426 ARG A O 1
ATOM 3494 N N . LEU A 1 427 ? 13.165 19.853 -8.651 1.00 72.00 427 LEU A N 1
ATOM 3495 C CA . LEU A 1 427 ? 11.766 19.467 -8.475 1.00 72.00 427 LEU A CA 1
ATOM 3496 C C . LEU A 1 427 ? 11.396 19.435 -6.980 1.00 72.00 427 LEU A C 1
ATOM 3498 O O . LEU A 1 427 ? 10.494 20.151 -6.554 1.00 72.00 427 LEU A O 1
ATOM 3502 N N . ILE A 1 428 ? 12.190 18.746 -6.148 1.00 64.69 428 ILE A N 1
ATOM 3503 C CA . ILE A 1 428 ? 12.005 18.691 -4.682 1.00 64.69 428 ILE A CA 1
ATOM 3504 C C . ILE A 1 428 ? 12.043 20.086 -4.035 1.00 64.69 428 ILE A C 1
ATOM 3506 O O . ILE A 1 428 ? 11.315 20.365 -3.083 1.00 64.69 428 ILE A O 1
ATOM 3510 N N . ARG A 1 429 ? 12.933 20.972 -4.498 1.00 64.38 429 ARG A N 1
ATOM 3511 C CA . ARG A 1 429 ? 13.097 22.311 -3.909 1.00 64.38 429 ARG A CA 1
ATOM 3512 C C . ARG A 1 429 ? 11.984 23.274 -4.301 1.00 64.38 429 ARG A C 1
ATOM 3514 O O . ARG A 1 429 ? 11.655 24.146 -3.495 1.00 64.38 429 ARG A O 1
ATOM 3521 N N . ASN A 1 430 ? 11.474 23.163 -5.520 1.00 66.19 430 ASN A N 1
ATOM 3522 C CA . ASN A 1 430 ? 10.569 24.148 -6.103 1.00 66.19 430 ASN A CA 1
ATOM 3523 C C . ASN A 1 430 ? 9.102 23.791 -5.869 1.00 66.19 430 ASN A C 1
ATOM 3525 O O . ASN A 1 430 ? 8.298 24.692 -5.623 1.00 66.19 430 ASN A O 1
ATOM 3529 N N . ASP A 1 431 ? 8.763 22.503 -5.860 1.00 64.38 431 ASP A N 1
ATOM 3530 C CA . ASP A 1 431 ? 7.383 22.065 -5.705 1.00 64.38 431 ASP A CA 1
ATOM 3531 C C . ASP A 1 431 ? 6.981 22.084 -4.230 1.00 64.38 431 ASP A C 1
ATOM 3533 O O . ASP A 1 431 ? 7.344 21.225 -3.429 1.00 64.38 431 ASP A O 1
ATOM 3537 N N . ARG A 1 432 ? 6.240 23.129 -3.851 1.00 66.69 432 ARG A N 1
ATOM 3538 C CA . ARG A 1 432 ? 5.803 23.354 -2.462 1.00 66.69 432 ARG A CA 1
ATOM 3539 C C . ARG A 1 432 ? 4.517 22.625 -2.096 1.00 66.69 432 ARG A C 1
ATOM 3541 O O . ARG A 1 432 ? 4.234 22.464 -0.913 1.00 66.69 432 ARG A O 1
ATOM 3548 N N . GLU A 1 433 ? 3.755 22.190 -3.093 1.00 54.91 433 GLU A N 1
ATOM 3549 C CA . GLU A 1 433 ? 2.531 21.418 -2.907 1.00 54.91 433 GLU A CA 1
ATOM 3550 C C . GLU A 1 433 ? 2.738 19.996 -3.411 1.00 54.91 433 GLU A C 1
ATOM 3552 O O . GLU A 1 433 ? 3.232 19.787 -4.520 1.00 54.91 433 GLU A O 1
ATOM 3557 N N . PHE A 1 434 ? 2.304 19.012 -2.623 1.00 56.03 434 PHE A N 1
ATOM 3558 C CA . PHE A 1 434 ? 2.499 17.603 -2.956 1.00 56.03 434 PHE A CA 1
ATOM 3559 C C . PHE A 1 434 ? 1.860 17.218 -4.295 1.00 56.03 434 PHE A C 1
ATOM 3561 O O . PHE A 1 434 ? 2.415 16.402 -5.019 1.00 56.03 434 PHE A O 1
ATOM 3568 N N . ARG A 1 435 ? 0.709 17.803 -4.659 1.00 58.75 435 ARG A N 1
ATOM 3569 C CA . ARG A 1 435 ? 0.095 17.536 -5.966 1.00 58.75 435 ARG A CA 1
ATOM 3570 C C . ARG A 1 435 ? 1.014 17.968 -7.103 1.00 58.75 435 ARG A C 1
ATOM 3572 O O . ARG A 1 435 ? 1.219 17.181 -8.015 1.00 58.75 435 ARG A O 1
ATOM 3579 N N . MET A 1 436 ? 1.556 19.186 -7.038 1.00 62.34 436 MET A N 1
ATOM 3580 C CA . MET A 1 436 ? 2.491 19.671 -8.054 1.00 62.34 436 MET A CA 1
ATOM 3581 C C . MET A 1 436 ? 3.728 18.779 -8.104 1.00 62.34 436 MET A C 1
ATOM 3583 O O . MET A 1 436 ? 4.078 18.324 -9.181 1.00 62.34 436 MET A O 1
ATOM 3587 N N . PHE A 1 437 ? 4.294 18.435 -6.944 1.00 69.44 437 PHE A N 1
ATOM 3588 C CA . PHE A 1 437 ? 5.416 17.500 -6.846 1.00 69.44 437 PHE A CA 1
ATOM 3589 C C . PHE A 1 437 ? 5.110 16.151 -7.512 1.00 69.44 437 PHE A C 1
ATOM 3591 O O . PHE A 1 437 ? 5.871 15.688 -8.352 1.00 69.44 437 PHE A O 1
ATOM 3598 N N . SER A 1 438 ? 3.975 15.534 -7.173 1.00 68.44 438 SER A N 1
ATOM 3599 C CA . SER A 1 438 ? 3.550 14.239 -7.711 1.00 68.44 438 SER A CA 1
ATOM 3600 C C . SER A 1 438 ? 3.333 14.305 -9.222 1.00 68.44 438 SER A C 1
ATOM 3602 O O . SER A 1 438 ? 3.868 13.475 -9.945 1.00 68.44 438 SER A O 1
ATOM 3604 N N . THR A 1 439 ? 2.602 15.312 -9.707 1.00 68.62 439 THR A N 1
ATOM 3605 C CA . THR A 1 439 ? 2.308 15.493 -11.136 1.00 68.62 439 THR A CA 1
ATOM 3606 C C . THR A 1 439 ? 3.556 15.852 -11.948 1.00 68.62 439 THR A C 1
ATOM 3608 O O . THR A 1 439 ? 3.724 15.363 -13.062 1.00 68.62 439 THR A O 1
ATOM 3611 N N . ASN A 1 440 ? 4.456 16.681 -11.415 1.00 76.56 440 ASN A N 1
ATOM 3612 C CA . ASN A 1 440 ? 5.706 17.033 -12.090 1.00 76.56 440 ASN A CA 1
ATOM 3613 C C . ASN A 1 440 ? 6.688 15.865 -12.100 1.00 76.56 440 ASN A C 1
ATOM 3615 O O . ASN A 1 440 ? 7.423 15.698 -13.068 1.00 76.56 440 ASN A O 1
ATOM 3619 N N . LEU A 1 441 ? 6.713 15.051 -11.041 1.00 81.00 441 LEU A N 1
ATOM 3620 C CA . LEU A 1 441 ? 7.526 13.842 -11.014 1.00 81.00 441 LEU A CA 1
ATOM 3621 C C . LEU A 1 441 ? 7.010 12.829 -12.042 1.00 81.00 441 LEU A C 1
ATOM 3623 O O . LEU A 1 441 ? 7.815 12.272 -12.782 1.00 81.00 441 LEU A O 1
ATOM 3627 N N . GLU A 1 442 ? 5.687 12.643 -12.107 1.00 84.69 442 GLU A N 1
ATOM 3628 C CA . GLU A 1 442 ? 4.995 11.772 -13.062 1.00 84.69 442 GLU A CA 1
ATOM 3629 C C . GLU A 1 442 ? 5.299 12.140 -14.511 1.00 84.69 442 GLU A C 1
ATOM 3631 O O . GLU A 1 442 ? 5.858 11.334 -15.248 1.00 84.69 442 GLU A O 1
ATOM 3636 N N . ASN A 1 443 ? 4.970 13.375 -14.895 1.00 81.44 443 ASN A N 1
ATOM 3637 C CA . ASN A 1 443 ? 5.127 13.870 -16.261 1.00 81.44 443 ASN A CA 1
ATOM 3638 C C . ASN A 1 443 ? 6.588 14.193 -16.605 1.00 81.44 443 ASN A C 1
ATOM 3640 O O . ASN A 1 443 ? 6.924 14.397 -17.769 1.00 81.44 443 ASN A O 1
ATOM 3644 N N . GLY A 1 444 ? 7.441 14.306 -15.587 1.00 88.12 444 GLY A N 1
ATOM 3645 C CA . GLY A 1 444 ? 8.865 14.571 -15.708 1.00 88.12 444 GLY A CA 1
ATOM 3646 C C . GLY A 1 444 ? 9.669 13.283 -15.634 1.00 88.12 444 GLY A C 1
ATOM 3647 O O . GLY A 1 444 ? 9.679 12.483 -16.564 1.00 88.12 444 GLY A O 1
ATOM 3648 N N . SER A 1 445 ? 10.390 13.097 -14.530 1.00 88.19 445 SER A N 1
ATOM 3649 C CA . SER A 1 445 ? 11.412 12.055 -14.425 1.00 88.19 445 SER A CA 1
ATOM 3650 C C . SER A 1 445 ? 10.884 10.626 -14.494 1.00 88.19 445 SER A C 1
ATOM 3652 O O . SER A 1 445 ? 11.589 9.767 -15.000 1.00 88.19 445 SER A O 1
ATOM 3654 N N . HIS A 1 446 ? 9.683 10.363 -13.974 1.00 91.94 446 HIS A N 1
ATOM 3655 C CA . HIS A 1 446 ? 9.066 9.036 -14.032 1.00 91.94 446 HIS A CA 1
ATOM 3656 C C . HIS A 1 446 ? 8.663 8.696 -15.473 1.00 91.94 446 HIS A C 1
ATOM 3658 O O . HIS A 1 446 ? 9.126 7.706 -16.033 1.00 91.94 446 HIS A O 1
ATOM 3664 N N . GLY A 1 447 ? 7.868 9.566 -16.103 1.00 88.44 447 GLY A N 1
ATOM 3665 C CA . GLY A 1 447 ? 7.405 9.389 -17.478 1.00 88.44 447 GLY A CA 1
ATOM 3666 C C . GLY A 1 447 ? 8.543 9.367 -18.497 1.00 88.44 447 GLY A C 1
ATOM 3667 O O . GLY A 1 447 ? 8.475 8.611 -19.457 1.00 88.44 447 GLY A O 1
ATOM 3668 N N . ALA A 1 448 ? 9.622 10.125 -18.273 1.00 92.06 448 ALA A N 1
ATOM 3669 C CA . ALA A 1 448 ? 10.788 10.124 -19.157 1.00 92.06 448 ALA A CA 1
ATOM 3670 C C . ALA A 1 448 ? 11.443 8.739 -19.287 1.00 92.06 448 ALA A C 1
ATOM 3672 O O . ALA A 1 448 ? 11.880 8.383 -20.378 1.00 92.06 448 ALA A O 1
ATOM 3673 N N . VAL A 1 449 ? 11.488 7.950 -18.208 1.00 94.94 449 VAL A N 1
ATOM 3674 C CA . VAL A 1 449 ? 12.038 6.585 -18.260 1.00 94.94 449 VAL A CA 1
ATOM 3675 C C . VAL A 1 449 ? 11.095 5.663 -19.035 1.00 94.94 449 VAL A C 1
ATOM 3677 O O . VAL A 1 449 ? 11.542 4.992 -19.962 1.00 94.94 449 VAL A O 1
ATOM 3680 N N . HIS A 1 450 ? 9.792 5.703 -18.727 1.00 95.94 450 HIS A N 1
ATOM 3681 C CA . HIS A 1 450 ? 8.762 4.936 -19.441 1.00 95.94 450 HIS A CA 1
ATOM 3682 C C . HIS A 1 450 ? 8.799 5.179 -20.956 1.00 95.94 450 HIS A C 1
ATOM 3684 O O . HIS A 1 450 ? 8.933 4.252 -21.753 1.00 95.94 450 HIS A O 1
ATOM 3690 N N . LEU A 1 451 ? 8.746 6.452 -21.351 1.00 94.44 451 LEU A N 1
ATOM 3691 C CA . LEU A 1 451 ? 8.721 6.859 -22.754 1.00 94.44 451 LEU A CA 1
ATOM 3692 C C . LEU A 1 451 ? 10.053 6.611 -23.471 1.00 94.44 451 LEU A C 1
ATOM 3694 O O . LEU A 1 451 ? 10.044 6.314 -24.663 1.00 94.44 451 LEU A O 1
ATOM 3698 N N . GLY A 1 452 ? 11.179 6.736 -22.764 1.00 95.56 452 GLY A N 1
ATOM 3699 C CA . GLY A 1 452 ? 12.501 6.529 -23.344 1.00 95.56 452 GLY A CA 1
ATOM 3700 C C . GLY A 1 452 ? 12.765 5.066 -23.692 1.00 95.56 452 GLY A C 1
ATOM 3701 O O . GLY A 1 452 ? 13.192 4.783 -24.811 1.00 95.56 452 GLY A O 1
ATOM 3702 N N . ILE A 1 453 ? 12.489 4.135 -22.768 1.00 96.69 453 ILE A N 1
ATOM 3703 C CA . ILE A 1 453 ? 12.600 2.687 -23.037 1.00 96.69 453 ILE A CA 1
ATOM 3704 C C . ILE A 1 453 ? 11.588 2.265 -24.114 1.00 96.69 453 ILE A C 1
ATOM 3706 O O . ILE A 1 453 ? 11.935 1.526 -25.039 1.00 96.69 453 ILE A O 1
ATOM 3710 N N . GLY A 1 454 ? 10.372 2.816 -24.057 1.00 95.12 454 GLY A N 1
ATOM 3711 C CA . GLY A 1 454 ? 9.413 2.740 -25.153 1.00 95.12 454 GLY A CA 1
ATOM 3712 C C . GLY A 1 454 ? 8.778 1.362 -25.353 1.00 95.12 454 GLY A C 1
ATOM 3713 O O . GLY A 1 454 ? 9.016 0.423 -24.599 1.00 95.12 454 GLY A O 1
ATOM 3714 N N . ALA A 1 455 ? 7.967 1.246 -26.409 1.00 94.62 455 ALA A N 1
ATOM 3715 C CA . ALA A 1 455 ? 7.143 0.068 -26.700 1.00 94.62 455 ALA A CA 1
ATOM 3716 C C . ALA A 1 455 ? 6.305 -0.370 -25.483 1.00 94.62 455 ALA A C 1
ATOM 3718 O O . ALA A 1 455 ? 5.532 0.449 -24.996 1.00 94.62 455 ALA A O 1
ATOM 3719 N N . ASP A 1 456 ? 6.422 -1.610 -24.991 1.00 94.06 456 ASP A N 1
ATOM 3720 C CA . ASP A 1 456 ? 5.579 -2.075 -23.881 1.00 94.06 456 ASP A CA 1
ATOM 3721 C C . ASP A 1 456 ? 5.851 -1.288 -22.583 1.00 94.06 456 ASP A C 1
ATOM 3723 O O . ASP A 1 456 ? 4.914 -1.020 -21.829 1.00 94.06 456 ASP A O 1
ATOM 3727 N N . PHE A 1 457 ? 7.085 -0.817 -22.366 1.00 95.12 457 PHE A N 1
ATOM 3728 C CA . PHE A 1 457 ? 7.455 -0.014 -21.195 1.00 95.12 457 PHE A CA 1
ATOM 3729 C C . PHE A 1 457 ? 6.831 1.390 -21.171 1.00 95.12 457 PHE A C 1
ATOM 3731 O O . PHE A 1 457 ? 6.759 2.016 -20.113 1.00 95.12 457 PHE A O 1
ATOM 3738 N N . ALA A 1 458 ? 6.377 1.905 -22.318 1.00 94.12 458 ALA A N 1
ATOM 3739 C CA . ALA A 1 458 ? 5.705 3.206 -22.410 1.00 94.12 458 ALA A CA 1
ATOM 3740 C C . ALA A 1 458 ? 4.193 3.127 -22.155 1.00 94.12 458 ALA A C 1
ATOM 3742 O O . ALA A 1 458 ? 3.531 4.161 -22.049 1.00 94.12 458 ALA A O 1
ATOM 3743 N N . GLU A 1 459 ? 3.647 1.918 -22.075 1.00 94.00 459 GLU A N 1
ATOM 3744 C CA . GLU A 1 459 ? 2.213 1.679 -22.013 1.00 94.00 459 GLU A CA 1
ATOM 3745 C C . GLU A 1 459 ? 1.746 1.420 -20.578 1.00 94.00 459 GLU A C 1
ATOM 3747 O O . GLU A 1 459 ? 2.523 1.151 -19.662 1.00 94.00 459 GLU A O 1
ATOM 3752 N N . MET A 1 460 ? 0.431 1.445 -20.358 1.00 87.75 460 MET A N 1
ATOM 3753 C CA . MET A 1 460 ? -0.140 1.179 -19.029 1.00 87.75 460 MET A CA 1
ATOM 3754 C C . MET A 1 460 ? -0.051 -0.300 -18.613 1.00 87.75 460 MET A C 1
ATOM 3756 O O . MET A 1 460 ? -0.406 -0.645 -17.489 1.00 87.75 460 MET A O 1
ATOM 3760 N N . TRP A 1 461 ? 0.467 -1.171 -19.478 1.00 88.50 461 TRP A N 1
ATOM 3761 C CA . TRP A 1 461 ? 0.855 -2.550 -19.165 1.00 88.50 461 TRP A CA 1
ATOM 3762 C C . TRP A 1 461 ? 2.376 -2.733 -19.037 1.00 88.50 461 TRP A C 1
ATOM 3764 O O . TRP A 1 461 ? 2.859 -3.861 -19.120 1.00 88.50 461 TRP A O 1
ATOM 3774 N N . ALA A 1 462 ? 3.121 -1.649 -18.789 1.00 93.31 462 ALA A N 1
ATOM 3775 C CA . ALA A 1 462 ? 4.555 -1.685 -18.502 1.00 93.31 462 ALA A CA 1
ATOM 3776 C C . ALA A 1 462 ? 4.995 -2.702 -17.428 1.00 93.31 462 ALA A C 1
ATOM 3778 O O . ALA A 1 462 ? 6.098 -3.207 -17.572 1.00 93.31 462 ALA A O 1
ATOM 3779 N N . PRO A 1 463 ? 4.195 -3.086 -16.403 1.00 91.62 463 PRO A N 1
ATOM 3780 C CA . PRO A 1 463 ? 4.618 -4.112 -15.436 1.00 91.62 463 PRO A CA 1
ATOM 3781 C C . PRO A 1 463 ? 4.840 -5.528 -15.999 1.00 91.62 463 PRO A C 1
ATOM 3783 O O . PRO A 1 463 ? 5.182 -6.430 -15.235 1.00 91.62 463 PRO A O 1
ATOM 3786 N N . ASN A 1 464 ? 4.610 -5.740 -17.300 1.00 80.19 464 ASN A N 1
ATOM 3787 C CA . ASN A 1 464 ? 5.004 -6.955 -18.012 1.00 80.19 464 ASN A CA 1
ATOM 3788 C C . ASN A 1 464 ? 6.530 -7.066 -18.151 1.00 80.19 464 ASN A C 1
ATOM 3790 O O . ASN A 1 464 ? 7.025 -8.136 -18.500 1.00 80.19 464 ASN A O 1
ATOM 3794 N N . GLU A 1 465 ? 7.227 -5.954 -17.932 1.00 80.56 465 GLU A N 1
ATOM 3795 C CA . GLU A 1 465 ? 8.668 -5.766 -18.026 1.00 80.56 465 GLU A CA 1
ATOM 3796 C C . GLU A 1 465 ? 9.252 -5.348 -16.668 1.00 80.56 465 GLU A C 1
ATOM 3798 O O . GLU A 1 465 ? 8.596 -4.575 -15.922 1.00 80.56 465 GLU A O 1
#

InterPro domains:
  IPR002227 Tyrosinase copper-binding domain [PF00264] (68-152)
  IPR002227 Tyrosinase copper-binding domain [PF00264] (179-211)
  IPR002227 Tyrosinase copper-binding domain [PF00264] (309-464)
  IPR008922 Di-copper centre-containing domain superfamily [G3DSA:1.10.1280.10] (18-176)
  IPR008922 Di-copper centre-containing domain superfamily [G3DSA:1.10.1280.10] (177-257)
  IPR008922 Di-copper centre-containing domain superfamily [G3DSA:1.10.1280.10] (258-465)
  IPR008922 Di-copper centre-containing domain superfamily [SSF48056] (31-246)
  IPR008922 Di-copper centre-containing domain superfamily [SSF48056] (255-458)
  IPR050316 Tyrosinase and Hemocyanin [PTHR11474] (23-241)

Solvent-accessible surface area (backbone atoms only — not comparable to full-atom values): 26496 Å² total; per-residue (Å²): 122,78,69,62,56,56,55,56,54,52,56,54,53,58,55,58,68,55,65,80,70,70,70,77,77,79,71,68,97,70,57,95,76,70,83,70,65,44,50,58,88,74,48,51,73,67,55,45,48,54,46,52,54,44,55,51,50,37,50,77,69,44,47,32,47,52,50,10,50,54,47,42,76,42,43,84,64,36,49,100,41,50,39,32,67,62,50,50,50,50,49,53,51,51,49,43,53,56,41,37,75,74,41,73,88,52,59,66,35,20,45,69,62,75,83,31,37,88,52,48,56,73,31,69,61,34,30,62,93,33,59,14,53,63,27,48,77,96,78,17,27,25,72,33,21,82,43,33,82,42,72,37,66,66,98,50,76,43,59,42,25,20,42,24,63,56,68,83,24,30,50,66,66,57,70,45,65,9,40,14,50,41,46,53,42,64,45,14,46,58,36,69,65,44,57,20,44,50,40,31,53,46,48,51,49,52,51,49,40,74,74,34,75,85,54,64,59,63,51,73,47,43,48,102,81,70,43,76,71,52,93,82,60,69,74,83,81,75,85,85,83,88,77,91,78,94,73,84,95,77,92,83,89,86,77,84,82,88,83,84,94,79,96,62,82,79,57,84,79,60,85,80,95,64,92,76,76,83,75,81,70,63,42,50,55,92,73,53,51,73,66,59,46,48,57,48,54,54,38,50,52,50,34,50,79,72,46,49,31,46,52,49,10,50,54,44,40,77,43,37,80,57,28,52,94,34,64,40,37,64,66,49,51,55,48,51,58,51,49,51,44,53,56,46,28,74,73,39,71,86,62,57,67,59,43,82,72,60,41,78,38,9,76,53,44,60,72,30,69,61,32,28,58,92,33,57,14,58,68,26,50,75,98,76,19,30,25,74,37,25,77,50,37,72,37,70,38,70,61,99,51,80,40,62,40,33,23,40,25,65,58,69,87,29,32,49,62,41,51,39,57,68,54,54,51,48,48,66,72,66,42,86,44,69,49,58,36,39,39,48,39,43,75,35,54,53,38,43,50,28,48,13,45,9,54,44,44,50,41,63,46,22,53,65,105

Foldseek 3Di:
DVVVVVVVVVVVVVVVVCVVDPDDDPDPPDPVDDQDAAAPVPDDPVLQVLQLVLVLVCLVVCVLVVLLCVLLVCVVPQPLALNVQVVLVVSLVVVLVSSCVVPVNHHHHAHPCVVCLQFSLPPPCQDLCHLHFWADDPLGARCGHSQNPGWHPPPHTDGQHWHAPPHRFLHHDDNQSRRDGCSVDSSNSSRVNNSNHSVVVNVVVVVVCSVCVPCLQVSQSDPVVRHRDDPVNPPPPDDDDDDDDDDDDDDDDDDDDDDDDDDDVVPVPDDDDDPDPDPLDAAAPVPDDPVLQVLVLVLVVVCLVVCVLVVLLCVLLVCVVNQAPWLNVVVVVVVSVVVVQVSSCVVPVSHDHHDHPCQVVQAFSQPPPCCPLCHQHHWADDPQGAGCGHSLHQRFHPPPHTDHDHWDAPVHRTLGGADHPVNLVCLVVPDPDSGSSSNCCRVHRVQSVQSRRDDCSNDSSNSSD

Nearest PDB structures (foldseek):
  4j6u-assembly1_A  TM=8.959E-01  e=1.919E-10  Priestia megaterium
  8hpi-assembly1_B  TM=8.674E-01  e=8.441E-11  Priestia megaterium WSH-002
  3awt-assembly1_A  TM=8.537E-01  e=1.628E-10  Streptomyces castaneoglobisporus
  7ciy-assembly1_A  TM=8.607E-01  e=2.815E-10  Streptomyces castaneoglobisporus
  6ei4-assembly1_A  TM=7.948E-01  e=3.702E-10  Priestia megaterium